Protein AF-A0A7W8DR40-F1 (afdb_monomer_lite)

Structure (mmCIF, N/CA/C/O backbone):
data_AF-A0A7W8DR40-F1
#
_entry.id   AF-A0A7W8DR40-F1
#
loop_
_atom_site.group_PDB
_atom_site.id
_atom_site.type_symbol
_atom_site.label_atom_id
_atom_site.label_alt_id
_atom_site.label_comp_id
_atom_site.label_asym_id
_atom_site.label_entity_id
_atom_site.label_seq_id
_atom_site.pdbx_PDB_ins_code
_atom_site.Cartn_x
_atom_site.Cartn_y
_atom_site.Cartn_z
_atom_site.occupancy
_atom_site.B_iso_or_equiv
_atom_site.auth_seq_id
_atom_site.auth_comp_id
_atom_site.auth_asym_id
_atom_site.auth_atom_id
_atom_site.pdbx_PDB_model_num
ATOM 1 N N . MET A 1 1 ? -36.107 57.794 26.823 1.00 33.97 1 MET A N 1
ATOM 2 C CA . MET A 1 1 ? -35.476 58.789 27.716 1.00 33.97 1 MET A CA 1
ATOM 3 C C . MET A 1 1 ? -35.348 58.182 29.108 1.00 33.97 1 MET A C 1
ATOM 5 O O . MET A 1 1 ? -36.333 57.628 29.566 1.00 33.97 1 MET A O 1
ATOM 9 N N . HIS A 1 2 ? -34.147 58.269 29.699 1.00 32.84 2 HIS A N 1
ATOM 10 C CA . HIS A 1 2 ? -33.752 58.004 31.102 1.00 32.84 2 HIS A CA 1
ATOM 11 C C . HIS A 1 2 ? -34.180 56.670 31.743 1.00 32.84 2 HIS A C 1
ATOM 13 O O . HIS A 1 2 ? -35.331 56.462 32.087 1.00 32.84 2 HIS A O 1
ATOM 19 N N . SER A 1 3 ? -33.304 55.662 31.811 1.00 38.69 3 SER A N 1
ATOM 20 C CA . SER A 1 3 ? -32.207 55.464 32.786 1.00 38.69 3 SER A CA 1
ATOM 21 C C . SER A 1 3 ? -32.655 55.466 34.247 1.00 38.69 3 SER A C 1
ATOM 23 O O . SER A 1 3 ? -32.966 56.528 34.772 1.00 38.69 3 SER A O 1
ATOM 25 N N . LEU A 1 4 ? -32.512 54.328 34.935 1.00 41.25 4 LEU A N 1
ATOM 26 C CA . LEU A 1 4 ? -31.803 54.2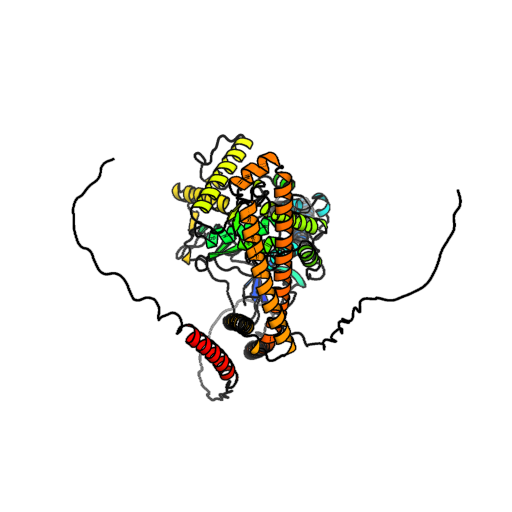82 36.216 1.00 41.25 4 LEU A CA 1
ATOM 27 C C . LEU A 1 4 ? -31.465 52.852 36.656 1.00 41.25 4 LEU A C 1
ATOM 29 O O . LEU A 1 4 ? -32.196 51.892 36.446 1.00 41.25 4 LEU A O 1
ATOM 33 N N . ARG A 1 5 ? -30.272 52.791 37.240 1.00 41.00 5 ARG A N 1
ATOM 34 C CA . ARG A 1 5 ? -29.480 51.660 37.712 1.00 41.00 5 ARG A CA 1
ATOM 35 C C . ARG A 1 5 ? -30.129 50.933 38.895 1.00 41.00 5 ARG A C 1
ATOM 37 O O . ARG A 1 5 ? -30.670 51.581 39.786 1.00 41.00 5 ARG A O 1
ATOM 44 N N . ARG A 1 6 ? -29.851 49.632 39.020 1.00 41.53 6 ARG A N 1
ATOM 45 C CA . ARG A 1 6 ? -29.589 48.999 40.323 1.00 41.53 6 ARG A CA 1
ATOM 46 C C . ARG A 1 6 ? -28.481 47.957 40.187 1.00 41.53 6 ARG A C 1
ATOM 48 O O . ARG A 1 6 ? -28.549 47.076 39.342 1.00 41.53 6 ARG A O 1
ATOM 55 N N . ASN A 1 7 ? -27.454 48.137 41.007 1.00 37.28 7 ASN A N 1
ATOM 56 C CA . ASN A 1 7 ? -26.282 47.287 41.165 1.00 37.28 7 ASN A CA 1
ATOM 57 C C . ASN A 1 7 ? -26.368 46.562 42.520 1.00 37.28 7 ASN A C 1
ATOM 59 O O . ASN A 1 7 ? -26.863 47.167 43.471 1.00 37.28 7 ASN A O 1
ATOM 63 N N . LEU A 1 8 ? -25.732 45.378 42.576 1.00 34.00 8 LEU A N 1
ATOM 64 C CA . LEU A 1 8 ? -25.196 44.654 43.751 1.00 34.00 8 LEU A CA 1
ATOM 65 C C . LEU A 1 8 ? -26.238 43.928 44.643 1.00 34.00 8 LEU A C 1
ATOM 67 O O . LEU A 1 8 ? -27.276 44.496 44.944 1.00 34.00 8 LEU A O 1
ATOM 71 N N . PHE A 1 9 ? -26.068 42.682 45.118 1.00 31.00 9 PHE A N 1
ATOM 72 C CA . PHE A 1 9 ? -24.876 41.997 45.652 1.00 31.00 9 PHE A CA 1
ATOM 73 C C . PHE A 1 9 ? -25.127 40.449 45.749 1.00 31.00 9 PHE A C 1
ATOM 75 O O . PHE A 1 9 ? -26.230 40.079 46.127 1.00 31.00 9 PHE A O 1
ATOM 82 N N . LEU A 1 10 ? -24.109 39.600 45.463 1.00 29.08 10 LEU A N 1
ATOM 83 C CA . LEU A 1 10 ? -23.792 38.218 45.962 1.00 29.08 10 LEU A CA 1
ATOM 84 C C . LEU A 1 10 ? -24.895 37.115 46.068 1.00 29.08 10 LEU A C 1
ATOM 86 O O . LEU A 1 10 ? -25.951 37.326 46.635 1.00 29.08 10 LEU A O 1
ATOM 90 N N . SER A 1 11 ? -24.697 35.844 45.680 1.00 29.16 11 SER A N 1
ATOM 91 C CA . SER A 1 11 ? -23.572 34.952 46.017 1.00 29.16 11 SER A CA 1
ATOM 92 C C . SER A 1 11 ? -23.622 33.603 45.255 1.00 29.16 11 SER A C 1
ATOM 94 O O . SER A 1 11 ? -24.680 33.026 45.045 1.00 29.16 11 SER A O 1
ATOM 96 N N . GLN A 1 12 ? -22.422 33.130 44.890 1.00 33.56 12 GLN A N 1
ATOM 97 C CA . GLN A 1 12 ? -21.906 31.750 44.954 1.00 33.56 12 GLN A CA 1
ATOM 98 C C . GLN A 1 12 ? -22.733 30.573 44.402 1.00 33.56 12 GLN A C 1
ATOM 100 O O . GLN A 1 12 ? -23.539 30.012 45.124 1.00 33.56 12 GLN A O 1
ATOM 105 N N . LEU A 1 13 ? -22.342 30.054 43.229 1.00 31.62 13 LEU A N 1
ATOM 106 C CA . LEU A 1 13 ? -22.142 28.612 42.991 1.00 31.62 13 LEU A CA 1
ATOM 107 C C . LEU A 1 13 ? -21.153 28.436 41.821 1.00 31.62 13 LEU A C 1
ATOM 109 O O . LEU A 1 13 ? -21.519 28.519 40.651 1.00 31.62 13 LEU A O 1
ATOM 113 N N . ALA A 1 14 ? -19.877 28.224 42.147 1.00 33.72 14 ALA A N 1
ATOM 114 C CA . ALA A 1 14 ? -18.862 27.785 41.193 1.00 33.72 14 ALA A CA 1
ATOM 115 C C . ALA A 1 14 ? -18.835 26.245 41.159 1.00 33.72 14 ALA A C 1
ATOM 117 O O . ALA A 1 14 ? -18.787 25.629 42.228 1.00 33.72 14 ALA A O 1
ATOM 118 N N . PRO A 1 15 ? -18.822 25.590 39.986 1.00 36.22 15 PRO A N 1
ATOM 119 C CA . PRO A 1 15 ? -18.554 24.163 39.916 1.00 36.22 15 PRO A CA 1
ATOM 120 C C . PRO A 1 15 ? -17.053 23.915 40.115 1.00 36.22 15 PRO A C 1
ATOM 122 O O . PRO A 1 15 ? -16.215 24.383 39.342 1.00 36.22 15 PRO A O 1
ATOM 125 N N . LYS A 1 16 ? -16.715 23.163 41.168 1.00 31.78 16 LYS A N 1
ATOM 126 C CA . LYS A 1 16 ? -15.375 22.615 41.406 1.00 31.78 16 LYS A CA 1
ATOM 127 C C . LYS A 1 16 ? -14.951 21.762 40.201 1.00 31.78 16 LYS A C 1
ATOM 129 O O . LYS A 1 16 ? -15.407 20.634 40.055 1.00 31.78 16 LYS A O 1
ATOM 134 N N . ARG A 1 17 ? -14.050 22.281 39.365 1.00 37.09 17 ARG A N 1
ATOM 135 C CA . ARG A 1 17 ? -13.168 21.461 38.524 1.00 37.09 17 ARG A CA 1
ATOM 136 C C . ARG A 1 17 ? -11.906 21.172 39.330 1.00 37.09 17 ARG A C 1
ATOM 138 O O . ARG A 1 17 ? -11.057 22.041 39.478 1.00 37.09 17 ARG A O 1
ATOM 145 N N . LEU A 1 18 ? -11.818 19.960 39.865 1.00 33.81 18 LEU A N 1
ATOM 146 C CA . LEU A 1 18 ? -10.601 19.384 40.430 1.00 33.81 18 LEU A CA 1
ATOM 147 C C . LEU A 1 18 ? -10.347 18.066 39.700 1.00 33.81 18 LEU A C 1
ATOM 149 O O . LEU A 1 18 ? -10.839 17.025 40.107 1.00 33.81 18 LEU A O 1
ATOM 153 N N . PHE A 1 19 ? -9.618 18.154 38.594 1.00 32.81 19 PHE A N 1
ATOM 154 C CA . PHE A 1 19 ? -8.780 17.076 38.076 1.00 32.81 19 PHE A CA 1
ATOM 155 C C . PHE A 1 19 ? -7.538 17.762 37.512 1.00 32.81 19 PHE A C 1
ATOM 157 O O . PHE A 1 19 ? -7.477 18.127 36.341 1.00 32.81 19 PHE A O 1
ATOM 164 N N . SER A 1 20 ? -6.586 18.047 38.397 1.00 27.27 20 SER A N 1
ATOM 165 C CA . SER A 1 20 ? -5.206 18.287 38.001 1.00 27.27 20 SER A CA 1
ATOM 166 C C . SER A 1 20 ? -4.632 16.936 37.590 1.00 27.27 20 SER A C 1
ATOM 168 O O . SER A 1 20 ? -4.480 16.052 38.429 1.00 27.27 20 SER A O 1
ATOM 170 N N . PHE A 1 21 ? -4.370 16.760 36.297 1.00 31.22 21 PHE A N 1
ATOM 171 C CA . PHE A 1 21 ? -3.476 15.708 35.835 1.00 31.22 21 PHE A CA 1
ATOM 172 C C . PHE A 1 21 ? -2.085 16.047 36.371 1.00 31.22 21 PHE A C 1
ATOM 174 O O . PHE A 1 21 ? -1.480 17.031 35.948 1.00 31.22 21 PHE A O 1
ATOM 181 N N . GLU A 1 22 ? -1.610 15.276 37.345 1.00 29.38 22 GLU A N 1
ATOM 182 C CA . GLU A 1 22 ? -0.187 15.249 37.651 1.00 29.38 22 GLU A CA 1
ATOM 183 C C . GLU A 1 22 ? 0.529 14.709 36.414 1.00 29.38 22 GLU A C 1
ATOM 185 O O . GLU A 1 22 ? 0.254 13.611 35.928 1.00 29.38 22 GLU A O 1
ATOM 190 N N . ILE A 1 23 ? 1.396 15.550 35.859 1.00 32.34 23 ILE A N 1
ATOM 191 C CA . ILE A 1 23 ? 2.318 15.189 34.795 1.00 32.34 23 ILE A CA 1
ATOM 192 C C . ILE A 1 23 ? 3.266 14.157 35.407 1.00 32.34 23 ILE A C 1
ATOM 194 O O . ILE A 1 23 ? 4.076 14.488 36.273 1.00 32.34 23 ILE A O 1
ATOM 198 N N . PHE A 1 24 ? 3.115 12.897 35.003 1.00 35.00 24 PHE A N 1
ATOM 199 C CA . PHE A 1 24 ? 4.035 11.834 35.378 1.00 35.00 24 PHE A CA 1
ATOM 200 C C . PHE A 1 24 ? 5.424 12.178 34.834 1.00 35.00 24 PHE A C 1
ATOM 202 O O . PHE A 1 24 ? 5.629 12.246 33.623 1.00 35.00 24 PHE A O 1
ATOM 209 N N . ASN A 1 25 ? 6.377 12.394 35.740 1.00 30.48 25 ASN A N 1
ATOM 210 C CA . ASN A 1 25 ? 7.797 12.346 35.416 1.00 30.48 25 ASN A CA 1
ATOM 211 C C . ASN A 1 25 ? 8.134 10.898 35.047 1.00 30.48 25 ASN A C 1
ATOM 213 O O . ASN A 1 25 ? 8.303 10.047 35.920 1.00 30.48 25 ASN A O 1
ATOM 217 N N . VAL A 1 26 ? 8.185 10.624 33.747 1.00 31.61 26 VAL A N 1
ATOM 218 C CA . VAL A 1 26 ? 8.711 9.377 33.195 1.00 31.61 26 VAL A CA 1
ATOM 219 C C . VAL A 1 26 ? 10.228 9.416 33.378 1.00 31.61 26 VAL A C 1
ATOM 221 O O . VAL A 1 26 ? 10.892 10.342 32.913 1.00 31.61 26 VAL A O 1
ATOM 224 N N . MET A 1 27 ? 10.771 8.453 34.127 1.00 27.42 27 MET A N 1
ATOM 225 C CA . MET A 1 27 ? 12.217 8.224 34.179 1.00 27.42 27 MET A CA 1
ATOM 226 C C . MET A 1 27 ? 12.735 7.924 32.766 1.00 27.42 27 MET A C 1
ATOM 228 O O . MET A 1 27 ? 12.034 7.240 32.023 1.00 27.42 27 MET A O 1
ATOM 232 N N . PRO A 1 28 ? 13.938 8.389 32.387 1.00 32.19 28 PRO A N 1
ATOM 233 C CA . PRO A 1 28 ? 14.515 8.040 31.097 1.00 32.19 28 PRO A CA 1
ATOM 234 C C . PRO A 1 28 ? 14.765 6.528 31.077 1.00 32.19 28 PRO A C 1
ATOM 236 O O . PRO A 1 28 ? 15.585 6.022 31.843 1.00 32.19 28 PRO A O 1
ATOM 239 N N . GLN A 1 29 ? 13.997 5.809 30.261 1.00 33.16 29 GLN A N 1
ATOM 240 C CA . GLN A 1 29 ? 14.288 4.423 29.918 1.00 33.16 29 GLN A CA 1
ATOM 241 C C . GLN A 1 29 ? 15.443 4.414 28.917 1.00 33.16 29 GLN A C 1
ATOM 243 O O . GLN A 1 29 ? 15.481 5.236 28.005 1.00 33.16 29 GLN A O 1
ATOM 248 N N . GLU A 1 30 ? 16.389 3.498 29.103 1.00 32.72 30 GLU A N 1
ATOM 249 C CA . GLU A 1 30 ? 17.307 3.116 28.034 1.00 32.72 30 GLU A CA 1
ATOM 250 C C . GLU A 1 30 ? 16.475 2.422 26.941 1.00 32.72 30 GLU A C 1
ATOM 252 O O . GLU A 1 30 ? 15.787 1.435 27.210 1.00 32.72 30 GLU A O 1
ATOM 257 N N . ASP A 1 31 ? 16.464 3.012 25.744 1.00 32.88 31 ASP A N 1
ATOM 258 C CA . ASP A 1 31 ? 15.612 2.616 24.623 1.00 32.88 31 ASP A CA 1
ATOM 259 C C . ASP A 1 31 ? 15.984 1.218 24.086 1.00 32.88 31 ASP A C 1
ATOM 261 O O . ASP A 1 31 ? 17.098 0.976 23.619 1.00 32.88 31 ASP A O 1
ATOM 265 N N . LEU A 1 32 ? 15.013 0.302 24.136 1.00 38.19 32 LEU A N 1
ATOM 266 C CA . LEU A 1 32 ? 15.017 -1.021 23.492 1.00 38.19 32 LEU A CA 1
ATOM 267 C C . LEU A 1 32 ? 14.861 -0.874 21.957 1.00 38.19 32 LEU A C 1
ATOM 269 O O . LEU A 1 32 ? 14.461 0.200 21.493 1.00 38.19 32 LEU A O 1
ATOM 273 N N . PRO A 1 33 ? 15.103 -1.915 21.126 1.00 35.97 33 PRO A N 1
ATOM 274 C CA . PRO A 1 33 ? 15.047 -1.817 19.680 1.00 35.97 33 PRO A CA 1
ATOM 275 C C . PRO A 1 33 ? 13.584 -1.826 19.227 1.00 35.97 33 PRO A C 1
ATOM 277 O O . PRO A 1 33 ? 13.068 -2.792 18.665 1.00 35.97 33 PRO A O 1
ATOM 280 N N . VAL A 1 34 ? 12.911 -0.687 19.397 1.00 46.66 34 VAL A N 1
ATOM 281 C CA . VAL A 1 34 ? 12.007 -0.213 18.350 1.00 46.66 34 VAL A CA 1
ATOM 282 C C . VAL A 1 34 ? 12.814 -0.341 17.070 1.00 46.66 34 VAL A C 1
ATOM 284 O O . VAL A 1 34 ? 13.942 0.158 17.028 1.00 46.66 34 VAL A O 1
ATOM 287 N N . ALA A 1 35 ? 12.296 -1.080 16.081 1.00 50.78 35 ALA A N 1
ATOM 288 C CA . ALA A 1 35 ? 12.978 -1.217 14.803 1.00 50.78 35 ALA A CA 1
ATOM 289 C C . ALA A 1 35 ? 13.452 0.191 14.422 1.00 50.78 35 ALA A C 1
ATOM 291 O O . ALA A 1 35 ? 12.611 1.099 14.418 1.00 50.78 35 ALA A O 1
ATOM 292 N N . PRO A 1 36 ? 14.772 0.400 14.256 1.00 54.91 36 PRO A N 1
ATOM 293 C CA . PRO A 1 36 ? 15.331 1.737 14.315 1.00 54.91 36 PRO A CA 1
ATOM 294 C C . PRO A 1 36 ? 14.590 2.591 13.304 1.00 54.91 36 PRO A C 1
ATOM 296 O O . PRO A 1 36 ? 14.200 2.103 12.239 1.00 54.91 36 PRO A O 1
ATOM 299 N N . VAL A 1 37 ? 14.312 3.841 13.666 1.00 73.81 37 VAL A N 1
ATOM 300 C CA . VAL A 1 37 ? 13.495 4.735 12.835 1.00 73.81 37 VAL A CA 1
ATOM 301 C C . VAL A 1 37 ? 13.975 4.698 11.375 1.00 73.81 37 VAL A C 1
ATOM 303 O O . VAL A 1 37 ? 13.159 4.734 10.451 1.00 73.81 37 VAL A O 1
ATOM 306 N N . PHE A 1 38 ? 15.284 4.490 11.192 1.00 86.56 38 PHE A N 1
ATOM 307 C CA . PHE A 1 38 ? 15.950 4.205 9.930 1.00 86.56 38 PHE A CA 1
ATOM 308 C C . PHE A 1 38 ? 16.719 2.880 9.995 1.00 86.56 38 PHE A C 1
ATOM 310 O O . PHE A 1 38 ? 17.278 2.525 11.029 1.00 86.56 38 PHE A O 1
ATOM 317 N N . VAL A 1 39 ? 16.755 2.137 8.891 1.00 88.19 39 VAL A N 1
ATOM 318 C CA . VAL A 1 39 ? 17.582 0.927 8.784 1.00 88.19 39 VAL A CA 1
ATOM 319 C C . VAL A 1 39 ? 19.016 1.336 8.435 1.00 88.19 39 VAL A C 1
ATOM 321 O O . VAL A 1 39 ? 19.266 1.859 7.349 1.00 88.19 39 VAL A O 1
ATOM 324 N N . GLU A 1 40 ? 19.952 1.107 9.352 1.00 89.81 40 GLU A N 1
ATOM 325 C CA . GLU A 1 40 ? 21.364 1.475 9.184 1.00 89.81 40 GLU A CA 1
ATOM 326 C C . GLU A 1 40 ? 22.132 0.445 8.350 1.00 89.81 40 GLU A C 1
ATOM 328 O O . GLU A 1 40 ? 21.897 -0.761 8.479 1.00 89.81 40 GLU A O 1
ATOM 333 N N . SER A 1 41 ? 23.099 0.896 7.544 1.00 90.56 41 SER A N 1
ATOM 334 C CA . SER A 1 41 ? 23.882 0.031 6.644 1.00 90.56 41 SER A CA 1
ATOM 335 C C . SER A 1 41 ? 24.639 -1.090 7.351 1.00 90.56 41 SER A C 1
ATOM 337 O O . SER A 1 41 ? 24.909 -2.120 6.749 1.00 90.56 41 SER A O 1
ATOM 339 N N . GLU A 1 42 ? 24.973 -0.916 8.629 1.00 89.38 42 GLU A N 1
ATOM 340 C CA . GLU A 1 42 ? 25.648 -1.936 9.443 1.00 89.38 42 GLU A CA 1
ATOM 341 C C . GLU A 1 42 ? 24.758 -3.145 9.759 1.00 89.38 42 GLU A C 1
ATOM 343 O O . GLU A 1 42 ? 25.235 -4.147 10.286 1.00 89.38 42 GLU A O 1
ATOM 348 N N . THR A 1 43 ? 23.457 -3.055 9.473 1.00 88.31 43 THR A N 1
ATOM 349 C CA . THR A 1 43 ? 22.478 -4.105 9.777 1.00 88.31 43 THR A CA 1
ATOM 350 C C . THR A 1 43 ? 22.134 -4.979 8.571 1.00 88.31 43 THR A C 1
ATOM 352 O O . THR A 1 43 ? 21.435 -5.981 8.742 1.00 88.31 43 THR A O 1
ATOM 355 N N . PHE A 1 44 ? 22.640 -4.663 7.371 1.00 94.25 44 PHE A N 1
ATOM 356 C CA . PHE A 1 44 ? 22.330 -5.404 6.149 1.00 94.25 44 PHE A CA 1
ATOM 357 C C . PHE A 1 44 ? 23.460 -5.426 5.116 1.00 94.25 44 PHE A C 1
ATOM 359 O O . PHE A 1 44 ? 24.242 -4.493 4.969 1.00 94.25 44 PHE A O 1
ATOM 366 N N . THR A 1 45 ? 23.467 -6.467 4.285 1.00 94.38 45 THR A N 1
ATOM 367 C CA . THR A 1 45 ? 24.190 -6.451 3.010 1.00 94.38 45 THR A CA 1
ATOM 368 C C . THR A 1 45 ? 23.357 -5.749 1.944 1.00 94.38 45 THR A C 1
ATOM 370 O O . THR A 1 45 ? 22.160 -6.023 1.823 1.00 94.38 45 THR A O 1
ATOM 373 N N . PHE A 1 46 ? 24.002 -4.893 1.153 1.00 93.81 46 PHE A N 1
ATOM 374 C CA . PHE A 1 46 ? 23.406 -4.141 0.051 1.00 93.81 46 PHE A CA 1
ATOM 375 C C . PHE A 1 46 ? 24.011 -4.605 -1.273 1.00 93.81 46 PHE A C 1
ATOM 377 O O . PHE A 1 46 ? 25.222 -4.487 -1.464 1.00 93.81 46 PHE A O 1
ATOM 384 N N . SER A 1 47 ? 23.193 -5.134 -2.179 1.00 92.69 47 SER A N 1
ATOM 385 C CA . SER A 1 47 ? 23.646 -5.601 -3.493 1.00 92.69 47 SER A CA 1
ATOM 386 C C . SER A 1 47 ? 22.709 -5.138 -4.600 1.00 92.69 47 SER A C 1
ATOM 388 O O . SER A 1 47 ? 21.566 -4.752 -4.344 1.00 92.69 47 SER A O 1
ATOM 390 N N . GLU A 1 48 ? 23.181 -5.185 -5.845 1.00 88.62 48 GLU A N 1
ATOM 391 C CA . GLU A 1 48 ? 22.287 -5.075 -6.999 1.00 88.62 48 GLU A CA 1
ATOM 392 C C . GLU A 1 48 ? 21.231 -6.184 -6.949 1.00 88.62 48 GLU A C 1
ATOM 394 O O . GLU A 1 48 ? 21.469 -7.273 -6.417 1.00 88.62 48 GLU A O 1
ATOM 399 N N . ASN A 1 49 ? 20.040 -5.869 -7.451 1.00 83.38 49 ASN A N 1
ATOM 400 C CA . ASN A 1 49 ? 18.947 -6.820 -7.555 1.00 83.38 49 ASN A CA 1
ATOM 401 C C . ASN A 1 49 ? 19.055 -7.584 -8.882 1.00 83.38 49 ASN A C 1
ATOM 403 O O . ASN A 1 49 ? 18.528 -7.162 -9.906 1.00 83.38 49 ASN A O 1
ATOM 407 N N . ASP A 1 50 ? 19.740 -8.719 -8.867 1.00 77.75 50 ASP A N 1
ATOM 408 C CA . ASP A 1 50 ? 19.832 -9.659 -9.989 1.00 77.75 50 ASP A CA 1
ATOM 409 C C . ASP A 1 50 ? 18.507 -10.402 -10.267 1.00 77.75 50 ASP A C 1
ATOM 411 O O . ASP A 1 50 ? 18.286 -10.926 -11.359 1.00 77.75 50 ASP A O 1
ATOM 415 N N . GLU A 1 51 ? 17.576 -10.373 -9.310 1.00 68.62 51 GLU A N 1
ATOM 416 C CA . GLU A 1 51 ? 16.232 -10.957 -9.393 1.00 68.62 51 GLU A CA 1
ATOM 417 C C . GLU A 1 51 ? 15.169 -9.965 -9.920 1.00 68.62 51 GLU A C 1
ATOM 419 O O . GLU A 1 51 ? 13.961 -10.189 -9.756 1.00 68.62 51 GLU A O 1
ATOM 424 N N . MET A 1 52 ? 15.586 -8.865 -10.570 1.00 60.66 52 MET A N 1
ATOM 425 C CA . MET A 1 52 ? 14.662 -7.943 -11.245 1.00 60.66 52 MET A CA 1
ATOM 426 C C . MET A 1 52 ? 13.706 -8.726 -12.167 1.00 60.66 52 MET A C 1
ATOM 428 O O . MET A 1 52 ? 14.123 -9.596 -12.933 1.00 60.66 52 MET A O 1
ATOM 432 N N . GLY A 1 53 ? 12.404 -8.454 -12.030 1.00 52.03 53 GLY A N 1
ATOM 433 C CA . GLY A 1 53 ? 11.325 -9.123 -12.771 1.00 52.03 53 GLY A CA 1
ATOM 434 C C . GLY A 1 53 ? 10.548 -10.193 -11.989 1.00 52.03 53 GLY A C 1
ATOM 435 O O . GLY A 1 53 ? 9.353 -10.351 -12.235 1.00 52.03 53 GLY A O 1
ATOM 436 N N . GLU A 1 54 ? 11.154 -10.869 -11.002 1.00 52.16 54 GLU A N 1
ATOM 437 C CA . GLU A 1 54 ? 10.481 -11.970 -10.280 1.00 52.16 54 GLU A CA 1
ATOM 438 C C . GLU A 1 54 ? 9.822 -11.548 -8.962 1.00 52.16 54 GLU A C 1
ATOM 440 O O . GLU A 1 54 ? 8.821 -12.148 -8.556 1.00 52.16 54 GLU A O 1
ATOM 445 N N . GLN A 1 55 ? 10.383 -10.539 -8.279 1.00 53.03 55 GLN A N 1
ATOM 446 C CA . GLN A 1 55 ? 9.991 -10.224 -6.901 1.00 53.03 55 GLN A CA 1
ATOM 447 C C . GLN A 1 55 ? 9.497 -8.798 -6.655 1.00 53.03 55 GLN A C 1
ATOM 449 O O . GLN A 1 55 ? 8.602 -8.688 -5.837 1.00 53.03 55 GLN A O 1
ATOM 454 N N . GLN A 1 56 ? 9.989 -7.736 -7.317 1.00 55.62 56 GLN A N 1
ATOM 455 C CA . GLN A 1 56 ? 9.442 -6.359 -7.240 1.00 55.62 56 GLN A CA 1
ATOM 456 C C . GLN A 1 56 ? 9.924 -5.527 -8.454 1.00 55.62 56 GLN A C 1
ATOM 458 O O . GLN A 1 56 ? 11.126 -5.374 -8.661 1.00 55.62 56 GLN A O 1
ATOM 463 N N . ALA A 1 57 ? 9.009 -5.017 -9.287 1.00 43.81 57 ALA A N 1
ATOM 464 C CA . ALA A 1 57 ? 9.282 -4.648 -10.689 1.00 43.81 57 ALA A CA 1
ATOM 465 C C . ALA A 1 57 ? 10.108 -3.363 -10.938 1.00 43.81 57 ALA A C 1
ATOM 467 O O . ALA A 1 57 ? 10.484 -3.098 -12.077 1.00 43.81 57 ALA A O 1
ATOM 468 N N . THR A 1 58 ? 10.422 -2.563 -9.919 1.00 54.12 58 THR A N 1
ATOM 469 C CA . THR A 1 58 ? 11.098 -1.258 -10.100 1.00 54.12 58 THR A CA 1
ATOM 470 C C . THR A 1 58 ? 12.281 -1.040 -9.159 1.00 54.12 58 THR A C 1
ATOM 472 O O . THR A 1 58 ? 12.860 0.048 -9.123 1.00 54.12 58 THR A O 1
ATOM 475 N N . VAL A 1 59 ? 12.654 -2.058 -8.383 1.00 59.16 59 VAL A N 1
ATOM 476 C CA . VAL A 1 59 ? 13.645 -1.923 -7.318 1.00 59.16 59 VAL A CA 1
ATOM 477 C C . VAL A 1 59 ? 15.033 -2.336 -7.800 1.00 59.16 59 VAL A C 1
ATOM 479 O O . VAL A 1 59 ? 15.249 -3.473 -8.216 1.00 59.16 59 VAL A O 1
ATOM 482 N N . THR A 1 60 ? 15.974 -1.399 -7.685 1.00 73.75 60 THR A N 1
ATOM 483 C CA . THR A 1 60 ? 17.360 -1.532 -8.143 1.00 73.75 60 THR A CA 1
ATOM 484 C C . THR A 1 60 ? 18.240 -2.366 -7.206 1.00 73.75 60 THR A C 1
ATOM 486 O O . THR A 1 60 ? 19.186 -3.000 -7.669 1.00 73.75 60 THR A O 1
ATOM 489 N N . TYR A 1 61 ? 17.952 -2.376 -5.899 1.00 90.44 61 TYR A N 1
ATOM 490 C CA . TYR A 1 61 ? 18.833 -2.990 -4.902 1.00 90.44 61 TYR A CA 1
ATOM 491 C C . TYR A 1 61 ? 18.103 -3.962 -3.987 1.00 90.44 61 TYR A C 1
ATOM 493 O O . TYR A 1 61 ? 16.952 -3.746 -3.606 1.00 90.44 61 TYR A O 1
ATOM 501 N N . LYS A 1 62 ? 18.814 -5.015 -3.593 1.00 92.88 62 LYS A N 1
ATOM 502 C CA . LYS A 1 62 ? 18.371 -6.014 -2.627 1.00 92.88 62 LYS A CA 1
ATOM 503 C C . LYS A 1 62 ? 19.099 -5.792 -1.307 1.00 92.88 62 LYS A C 1
ATOM 505 O O . LYS A 1 62 ? 20.316 -5.602 -1.271 1.00 92.88 62 LYS A O 1
ATOM 510 N N . LEU A 1 63 ? 18.334 -5.805 -0.222 1.00 94.50 63 LEU A N 1
ATOM 511 C CA . LEU A 1 63 ? 18.835 -5.765 1.142 1.00 94.50 63 LEU A CA 1
ATOM 512 C C . LEU A 1 63 ? 18.598 -7.120 1.777 1.00 94.50 63 LEU A C 1
ATOM 514 O O . LEU A 1 63 ? 17.493 -7.661 1.716 1.00 94.50 63 LEU A O 1
ATOM 518 N N . LYS A 1 64 ? 19.627 -7.629 2.443 1.00 95.12 64 LYS A N 1
ATOM 519 C CA . LYS A 1 64 ? 19.509 -8.796 3.307 1.00 95.12 64 LYS A CA 1
ATOM 520 C C . LYS A 1 64 ? 20.062 -8.453 4.677 1.00 95.12 64 LYS A C 1
ATOM 522 O O . LYS A 1 64 ? 21.238 -8.121 4.794 1.00 95.12 64 LYS A O 1
ATOM 527 N N . ALA A 1 65 ? 19.211 -8.520 5.693 1.00 93.38 65 ALA A N 1
ATOM 528 C CA . ALA A 1 65 ? 19.615 -8.320 7.074 1.00 93.38 65 ALA A CA 1
ATOM 529 C C . ALA A 1 65 ? 20.742 -9.290 7.451 1.00 93.38 65 ALA A C 1
ATOM 531 O O . ALA A 1 65 ? 20.752 -10.454 7.035 1.00 93.38 65 ALA A O 1
ATOM 532 N N . HIS A 1 66 ? 21.682 -8.810 8.260 1.00 89.94 66 HIS A N 1
ATOM 533 C CA . HIS A 1 66 ? 22.631 -9.682 8.938 1.00 89.94 66 HIS A CA 1
ATOM 534 C C . HIS A 1 66 ? 21.913 -10.581 9.952 1.00 89.94 66 HIS A C 1
ATOM 536 O O . HIS A 1 66 ? 20.766 -10.348 10.333 1.00 89.94 66 HIS A O 1
ATOM 542 N N . GLU A 1 67 ? 22.586 -11.640 10.389 1.00 80.88 67 GLU A N 1
ATOM 543 C CA . GLU A 1 67 ? 21.999 -12.606 11.312 1.00 80.88 67 GLU A CA 1
ATOM 544 C C . GLU A 1 67 ? 21.554 -11.952 12.630 1.00 80.88 67 GLU A C 1
ATOM 546 O O . GLU A 1 67 ? 22.277 -11.154 13.233 1.00 80.88 67 GLU A O 1
ATOM 551 N N . GLY A 1 68 ? 20.330 -12.271 13.062 1.00 76.25 68 GLY A N 1
ATOM 552 C CA . GLY A 1 68 ? 19.705 -11.659 14.232 1.00 76.25 68 GLY A CA 1
ATOM 553 C C . GLY A 1 68 ? 19.309 -10.188 14.052 1.00 76.25 68 GLY A C 1
ATOM 554 O O . GLY A 1 68 ? 19.021 -9.524 15.050 1.00 76.25 68 GLY A O 1
ATOM 555 N N . GLN A 1 69 ? 19.322 -9.658 12.825 1.00 85.12 69 GLN A N 1
ATOM 556 C CA . GLN A 1 69 ? 18.739 -8.365 12.454 1.00 85.12 69 GLN A CA 1
ATOM 557 C C . GLN A 1 69 ? 17.481 -8.575 11.600 1.00 85.12 69 GLN A C 1
ATOM 559 O O . GLN A 1 69 ? 17.260 -9.648 11.036 1.00 85.12 69 GLN A O 1
ATOM 564 N N . MET A 1 70 ? 16.650 -7.538 11.501 1.00 88.38 70 MET A N 1
ATOM 565 C CA . MET A 1 70 ? 15.412 -7.559 10.722 1.00 88.38 70 MET A CA 1
ATOM 566 C C . MET A 1 70 ? 15.247 -6.266 9.926 1.00 88.38 70 MET A C 1
ATOM 568 O O . MET A 1 70 ? 15.531 -5.174 10.420 1.00 88.38 70 MET A O 1
ATOM 572 N N . ILE A 1 71 ? 14.762 -6.400 8.695 1.00 92.00 71 ILE A N 1
ATOM 573 C CA . ILE A 1 71 ? 14.356 -5.280 7.844 1.00 92.00 71 ILE A CA 1
ATOM 574 C C . ILE A 1 71 ? 12.894 -4.914 8.118 1.00 92.00 71 ILE A C 1
ATOM 576 O O . ILE A 1 71 ? 12.561 -3.731 8.161 1.00 92.00 71 ILE A O 1
ATOM 580 N N . GLY A 1 72 ? 12.025 -5.907 8.317 1.00 92.25 72 GLY A N 1
ATOM 581 C CA . GLY A 1 72 ? 10.598 -5.712 8.579 1.00 92.25 72 GLY A CA 1
ATOM 582 C C . GLY A 1 72 ? 10.199 -5.959 10.030 1.00 92.25 72 GLY A C 1
ATOM 583 O O . GLY A 1 72 ? 10.859 -6.694 10.765 1.00 92.25 72 GLY A O 1
ATOM 584 N N . SER A 1 73 ? 9.092 -5.344 10.438 1.00 88.88 73 SER A N 1
ATOM 585 C CA . SER A 1 73 ? 8.489 -5.495 11.768 1.00 88.88 73 SER A CA 1
ATOM 586 C C . SER A 1 73 ? 7.891 -6.884 12.017 1.00 88.88 73 SER A C 1
ATOM 588 O O . SER A 1 73 ? 7.686 -7.251 13.171 1.00 88.88 73 SER A O 1
ATOM 590 N N . GLY A 1 74 ? 7.655 -7.674 10.964 1.00 88.62 74 GLY A N 1
ATOM 591 C CA . GLY A 1 74 ? 7.246 -9.079 11.030 1.00 88.62 74 GLY A CA 1
ATOM 592 C C . GLY A 1 74 ? 8.420 -10.062 11.125 1.00 88.62 74 GLY A C 1
ATOM 593 O O . GLY A 1 74 ? 8.213 -11.273 11.025 1.00 88.62 74 GLY A O 1
ATOM 594 N N . GLY A 1 75 ? 9.649 -9.565 11.303 1.00 90.00 75 GLY A N 1
ATOM 595 C CA . GLY A 1 75 ? 10.870 -10.371 11.315 1.00 90.00 75 GLY A CA 1
ATOM 596 C C . GLY A 1 75 ? 11.424 -10.667 9.920 1.00 90.00 75 GLY A C 1
ATOM 597 O O . GLY A 1 75 ? 12.269 -11.552 9.777 1.00 90.00 75 GLY A O 1
ATOM 598 N N . GLU A 1 76 ? 10.954 -9.965 8.885 1.00 93.88 76 GLU A N 1
ATOM 599 C CA . GLU A 1 76 ? 11.461 -10.098 7.522 1.00 93.88 76 GLU A CA 1
ATOM 600 C C . GLU A 1 76 ? 12.941 -9.711 7.445 1.00 93.88 76 GLU A C 1
ATOM 602 O O . GLU A 1 76 ? 13.367 -8.673 7.950 1.00 93.88 76 GLU A O 1
ATOM 607 N N . GLN A 1 77 ? 13.726 -10.543 6.769 1.00 94.50 77 GLN A N 1
ATOM 608 C CA . GLN A 1 77 ? 15.162 -10.369 6.569 1.00 94.50 77 GLN A CA 1
ATOM 609 C C . GLN A 1 77 ? 15.504 -9.816 5.184 1.00 94.50 77 GLN A C 1
ATOM 611 O O . GLN A 1 77 ? 16.657 -9.461 4.952 1.00 94.50 77 GLN A O 1
ATOM 616 N N . LEU A 1 78 ? 14.540 -9.757 4.262 1.00 94.56 78 LEU A N 1
ATOM 617 C CA . LEU A 1 78 ? 14.727 -9.178 2.934 1.00 94.56 78 LEU A CA 1
ATOM 618 C C . LEU A 1 78 ? 13.935 -7.886 2.778 1.00 94.56 78 LEU A C 1
ATOM 620 O O . LEU A 1 78 ? 12.780 -7.775 3.193 1.00 94.56 78 LEU A O 1
ATOM 624 N N . GLY A 1 79 ? 14.570 -6.930 2.118 1.00 94.38 79 GLY A N 1
ATOM 625 C CA . GLY A 1 79 ? 13.935 -5.722 1.629 1.00 94.38 79 GLY A CA 1
ATOM 626 C C . GLY A 1 79 ? 14.511 -5.326 0.284 1.00 94.38 79 GLY A C 1
ATOM 627 O O . GLY A 1 79 ? 15.526 -5.848 -0.176 1.00 94.38 79 GLY A O 1
ATOM 628 N N . PHE A 1 80 ? 13.846 -4.376 -0.336 1.00 93.38 80 PHE A N 1
ATOM 629 C CA . PHE A 1 80 ? 14.116 -3.925 -1.682 1.00 93.38 80 PHE A CA 1
ATOM 630 C C . PHE A 1 80 ? 14.252 -2.414 -1.641 1.00 93.38 80 PHE A C 1
ATOM 632 O O . PHE A 1 80 ? 13.348 -1.733 -1.158 1.00 93.38 80 PHE A O 1
ATOM 639 N N . ALA A 1 81 ? 15.384 -1.883 -2.103 1.00 93.19 81 ALA A N 1
ATOM 640 C CA . ALA A 1 81 ? 15.686 -0.468 -1.964 1.00 93.19 81 ALA A CA 1
ATOM 641 C C . ALA A 1 81 ? 15.830 0.318 -3.261 1.00 93.19 81 ALA A C 1
ATOM 643 O O . ALA A 1 81 ? 16.351 -0.149 -4.276 1.00 93.19 81 ALA A O 1
ATOM 644 N N . LYS A 1 82 ? 15.446 1.589 -3.162 1.00 91.06 82 LYS A N 1
ATOM 645 C CA . LYS A 1 82 ? 15.646 2.614 -4.183 1.00 91.06 82 LYS A CA 1
ATOM 646 C C . LYS A 1 82 ? 16.364 3.812 -3.567 1.00 91.06 82 LYS A C 1
ATOM 648 O O . LYS A 1 82 ? 16.039 4.223 -2.453 1.00 91.06 82 LYS A O 1
ATOM 653 N N . TYR A 1 83 ? 17.304 4.390 -4.310 1.00 90.69 83 TYR A N 1
ATOM 654 C CA . TYR A 1 83 ? 17.862 5.701 -3.978 1.00 90.69 83 TYR A CA 1
ATOM 655 C C . TYR A 1 83 ? 16.841 6.810 -4.206 1.00 90.69 83 TYR A C 1
ATOM 657 O O . TYR A 1 83 ? 15.855 6.645 -4.933 1.00 90.69 83 TYR A O 1
ATOM 665 N N . GLN A 1 84 ? 17.116 7.976 -3.626 1.00 86.00 84 GLN A N 1
ATOM 666 C CA . GLN A 1 84 ? 16.406 9.184 -4.008 1.00 86.00 84 GLN A CA 1
ATOM 667 C C . GLN A 1 84 ? 16.602 9.472 -5.498 1.00 86.00 84 GLN A C 1
ATOM 669 O O . GLN A 1 84 ? 17.703 9.431 -6.048 1.00 86.00 84 GLN A O 1
ATOM 674 N N . ILE A 1 85 ? 15.510 9.835 -6.161 1.00 82.25 85 ILE A N 1
ATOM 675 C CA . ILE A 1 85 ? 15.531 10.118 -7.594 1.00 82.25 85 ILE A CA 1
ATOM 676 C C . ILE A 1 85 ? 16.410 11.318 -7.957 1.00 82.25 85 ILE A C 1
ATOM 678 O O . ILE A 1 85 ? 16.996 11.328 -9.033 1.00 82.25 85 ILE A O 1
ATOM 682 N N . SER A 1 86 ? 16.537 12.315 -7.077 1.00 78.62 86 SER A N 1
ATOM 683 C CA . SER A 1 86 ? 17.446 13.456 -7.260 1.00 78.62 86 SER A CA 1
ATOM 684 C C . SER A 1 86 ? 18.890 12.993 -7.448 1.00 78.62 86 SER A C 1
ATOM 686 O O . SER A 1 86 ? 19.580 13.493 -8.337 1.00 78.62 86 SER A O 1
ATOM 688 N N . GLU A 1 87 ? 19.329 11.998 -6.678 1.00 77.38 87 GLU A N 1
ATOM 689 C CA . GLU A 1 87 ? 20.664 11.412 -6.787 1.00 77.38 87 GLU A CA 1
ATOM 690 C C . GLU A 1 87 ? 20.828 10.690 -8.124 1.00 77.38 87 GLU A C 1
ATOM 692 O O . GLU A 1 87 ? 21.757 10.990 -8.871 1.00 77.38 87 GLU A O 1
ATOM 697 N N . THR A 1 88 ? 19.872 9.831 -8.490 1.00 78.00 88 THR A N 1
ATOM 698 C CA . THR A 1 88 ? 19.890 9.120 -9.779 1.00 78.00 88 THR A CA 1
ATOM 699 C C . THR A 1 88 ? 19.873 10.081 -10.971 1.00 78.00 88 THR A C 1
ATOM 701 O O . THR A 1 88 ? 20.584 9.885 -11.953 1.00 78.00 88 THR A O 1
ATOM 704 N N . LEU A 1 89 ? 19.067 11.144 -10.914 1.00 81.62 89 LEU A N 1
ATOM 705 C CA . LEU A 1 89 ? 19.008 12.157 -11.967 1.00 81.62 89 LEU A CA 1
ATOM 706 C C . LEU A 1 89 ? 20.310 12.960 -12.047 1.00 81.62 89 LEU A C 1
ATOM 708 O O . LEU A 1 89 ? 20.719 13.328 -13.148 1.00 81.62 89 LEU A O 1
ATOM 712 N N . THR A 1 90 ? 20.959 13.218 -10.911 1.00 83.12 90 THR A N 1
ATOM 713 C CA . THR A 1 90 ? 22.268 13.882 -10.861 1.00 83.12 90 THR A CA 1
ATOM 714 C C . THR A 1 90 ? 23.335 13.005 -11.509 1.00 83.12 90 THR A C 1
ATOM 716 O O . THR A 1 90 ? 24.053 13.484 -12.380 1.00 83.12 90 THR A O 1
ATOM 719 N N . GLU A 1 91 ? 23.378 11.714 -11.179 1.00 84.19 91 GLU A N 1
ATOM 720 C CA . GLU A 1 91 ? 24.305 10.746 -11.781 1.00 84.19 91 GLU A CA 1
ATOM 721 C C . GLU A 1 91 ? 24.137 10.666 -13.305 1.00 84.19 91 GLU A C 1
ATOM 723 O O . GLU A 1 91 ? 25.117 10.810 -14.035 1.00 84.19 91 GLU A O 1
ATOM 728 N N . LEU A 1 92 ? 22.898 10.565 -13.802 1.00 83.75 92 LEU A N 1
ATOM 729 C CA . LEU A 1 92 ? 22.613 10.568 -15.244 1.00 83.75 92 LEU A CA 1
ATOM 730 C C . LEU A 1 92 ? 23.074 11.863 -15.935 1.00 83.75 92 LEU A C 1
ATOM 732 O O . LEU A 1 92 ? 23.554 11.838 -17.072 1.00 83.75 92 LEU A O 1
ATOM 736 N N . VAL A 1 93 ? 22.917 13.014 -15.272 1.00 85.75 93 VAL A N 1
ATOM 737 C CA . VAL A 1 93 ? 23.346 14.314 -15.809 1.00 85.75 93 VAL A CA 1
ATOM 738 C C . VAL A 1 93 ? 24.868 14.425 -15.839 1.00 85.75 93 VAL A C 1
ATOM 740 O O . VAL A 1 93 ? 25.409 14.873 -16.853 1.00 85.75 93 VAL A O 1
ATOM 743 N N . GLU A 1 94 ? 25.557 14.025 -14.772 1.00 88.69 94 GLU A N 1
ATOM 744 C CA . GLU A 1 94 ? 27.020 14.067 -14.704 1.00 88.69 94 GLU A CA 1
ATOM 745 C C . GLU A 1 94 ? 27.663 13.070 -15.677 1.00 88.69 94 GLU A C 1
ATOM 747 O O . GLU A 1 94 ? 28.579 13.443 -16.411 1.00 88.69 94 GLU A O 1
ATOM 752 N N . GLU A 1 95 ? 27.123 11.854 -15.806 1.00 89.31 95 GLU A N 1
ATOM 753 C CA . GLU A 1 95 ? 27.586 10.876 -16.798 1.00 89.31 95 GLU A CA 1
ATOM 754 C C . GLU A 1 95 ? 27.425 11.413 -18.227 1.00 89.31 95 GLU A C 1
ATOM 756 O O . GLU A 1 95 ? 28.346 11.353 -19.047 1.00 89.31 95 GLU A O 1
ATOM 761 N N . ARG A 1 96 ? 26.278 12.031 -18.526 1.00 89.12 96 ARG A N 1
ATOM 762 C CA . ARG A 1 96 ? 26.041 12.652 -19.832 1.00 89.12 96 ARG A CA 1
ATOM 763 C C . ARG A 1 96 ? 27.006 13.809 -20.108 1.00 89.12 96 ARG A C 1
ATOM 765 O O . ARG A 1 96 ? 27.463 13.950 -21.245 1.00 89.12 96 ARG A O 1
ATOM 772 N N . LYS A 1 97 ? 27.317 14.642 -19.106 1.00 91.31 97 LYS A N 1
ATOM 773 C CA . LYS A 1 97 ? 28.321 15.716 -19.228 1.00 91.31 97 LYS A CA 1
ATOM 774 C C . LYS A 1 97 ? 29.711 15.142 -19.501 1.00 91.31 97 LYS A C 1
ATOM 776 O O . LYS A 1 97 ? 30.389 15.653 -20.390 1.00 91.31 97 LYS A O 1
ATOM 781 N N . ALA A 1 98 ? 30.100 14.074 -18.804 1.00 92.69 98 ALA A N 1
ATOM 782 C CA . ALA A 1 98 ? 31.381 13.403 -19.004 1.00 92.69 98 ALA A CA 1
ATOM 783 C C . ALA A 1 98 ? 31.507 12.828 -20.424 1.00 92.69 98 ALA A C 1
ATOM 785 O O . ALA A 1 98 ? 32.504 13.079 -21.100 1.00 92.69 98 ALA A O 1
ATOM 786 N N . ILE A 1 99 ? 30.468 12.147 -20.927 1.00 90.75 99 ILE A N 1
ATOM 787 C CA . ILE A 1 99 ? 30.437 11.649 -22.313 1.00 90.75 99 ILE A CA 1
ATOM 788 C C . ILE A 1 99 ? 30.549 12.803 -23.314 1.00 90.75 99 ILE A C 1
ATOM 790 O O . ILE A 1 99 ? 31.273 12.702 -24.304 1.00 90.75 99 ILE A O 1
ATOM 794 N N . LYS A 1 100 ? 29.848 13.915 -23.066 1.00 93.75 100 LYS A N 1
ATOM 795 C CA . LYS A 1 100 ? 29.912 15.087 -23.942 1.00 93.75 100 LYS A CA 1
ATOM 796 C C . LYS A 1 100 ? 31.334 15.652 -24.013 1.00 93.75 100 LYS A C 1
ATOM 798 O O . LYS A 1 100 ? 31.827 15.868 -25.115 1.00 93.75 100 LYS A O 1
ATOM 803 N N . LEU A 1 101 ? 31.991 15.838 -22.868 1.00 95.12 101 LEU A N 1
ATOM 804 C CA . LEU A 1 101 ? 33.369 16.330 -22.805 1.00 95.12 101 LEU A CA 1
ATOM 805 C C . LEU A 1 101 ? 34.341 15.374 -23.513 1.00 95.12 101 LEU A C 1
ATOM 807 O O . LEU A 1 101 ? 35.142 15.808 -24.337 1.00 95.12 101 LEU A O 1
ATOM 811 N N . ALA A 1 102 ? 34.209 14.067 -23.274 1.00 93.06 102 ALA A N 1
ATOM 812 C CA . ALA A 1 102 ? 35.034 13.054 -23.927 1.00 93.06 102 ALA A CA 1
ATOM 813 C C . ALA A 1 102 ? 34.835 13.030 -25.457 1.00 93.06 102 ALA A C 1
ATOM 815 O O . ALA A 1 102 ? 35.776 12.793 -26.212 1.00 93.06 102 ALA A O 1
ATOM 816 N N . ASN A 1 103 ? 33.619 13.291 -25.944 1.00 93.06 103 ASN A N 1
ATOM 817 C CA . ASN A 1 103 ? 33.351 13.420 -27.378 1.00 93.06 103 ASN A CA 1
ATOM 818 C C . ASN A 1 103 ? 33.946 14.708 -27.972 1.00 93.06 103 ASN A C 1
ATOM 820 O O . ASN A 1 103 ? 34.448 14.668 -29.093 1.00 93.06 103 ASN A O 1
ATOM 824 N N . GLU A 1 104 ? 33.947 15.821 -27.232 1.00 95.31 104 GLU A N 1
ATOM 825 C CA . GLU A 1 104 ? 34.604 17.072 -27.647 1.00 95.31 104 GLU A CA 1
ATOM 826 C C . GLU A 1 104 ? 36.135 16.912 -27.741 1.00 95.31 104 GLU A C 1
ATOM 828 O O . GLU A 1 104 ? 36.767 17.467 -28.640 1.00 95.31 104 GLU A O 1
ATOM 833 N N . GLU A 1 105 ? 36.748 16.130 -26.848 1.00 95.44 105 GLU A N 1
ATOM 834 C CA . GLU A 1 105 ? 38.173 15.781 -26.923 1.00 95.44 105 GLU A CA 1
ATOM 835 C C . GLU A 1 105 ? 38.484 14.865 -28.110 1.00 95.44 105 GLU A C 1
ATOM 837 O O . GLU A 1 105 ? 39.441 15.115 -28.847 1.00 95.44 105 GLU A O 1
ATOM 842 N N . ARG A 1 106 ? 37.642 13.852 -28.357 1.00 93.62 106 ARG A N 1
ATOM 843 C CA . ARG A 1 106 ? 37.774 12.991 -29.543 1.00 93.62 106 ARG A CA 1
ATOM 844 C C . ARG A 1 106 ? 37.649 13.773 -30.839 1.00 93.62 106 ARG A C 1
ATOM 846 O O . ARG A 1 106 ? 38.394 13.491 -31.767 1.00 93.62 106 ARG A O 1
ATOM 853 N N . ASP A 1 107 ? 36.772 14.771 -30.902 1.00 95.38 107 ASP A N 1
ATOM 854 C CA . ASP A 1 107 ? 36.638 15.621 -32.088 1.00 95.38 107 ASP A CA 1
ATOM 855 C C . ASP A 1 107 ? 37.920 16.388 -32.405 1.00 95.38 107 ASP A C 1
ATOM 857 O O . ASP A 1 107 ? 38.306 16.491 -33.571 1.00 95.38 107 ASP A O 1
ATOM 861 N N . LYS A 1 108 ? 38.632 16.856 -31.374 1.00 97.00 108 LYS A N 1
ATOM 862 C CA . LYS A 1 108 ? 39.950 17.477 -31.551 1.00 97.00 108 LYS A CA 1
ATOM 863 C C . LYS A 1 108 ? 40.968 16.470 -32.089 1.00 97.00 108 LYS A C 1
ATOM 865 O O . LYS A 1 108 ? 41.712 16.811 -33.001 1.00 97.00 108 LYS A O 1
ATOM 870 N N . LEU A 1 109 ? 40.979 15.241 -31.569 1.00 95.44 109 LEU A N 1
ATOM 871 C CA . LEU A 1 109 ? 41.910 14.196 -32.008 1.00 95.44 109 LEU A CA 1
ATOM 872 C C . LEU A 1 109 ? 41.623 13.732 -33.447 1.00 95.44 109 LEU A C 1
ATOM 874 O O . LEU A 1 109 ? 42.529 13.699 -34.277 1.00 95.44 109 LEU A O 1
ATOM 878 N N . ILE A 1 110 ? 40.356 13.469 -33.776 1.00 95.94 110 ILE A N 1
ATOM 879 C CA . ILE A 1 110 ? 39.897 13.097 -35.125 1.00 95.94 110 ILE A CA 1
ATOM 880 C C . ILE A 1 110 ? 40.295 14.164 -36.153 1.00 95.94 110 ILE A C 1
ATOM 882 O O . ILE A 1 110 ? 40.672 13.818 -37.272 1.00 95.94 110 ILE A O 1
ATOM 886 N N . ALA A 1 111 ? 40.243 15.449 -35.786 1.00 96.69 111 ALA A N 1
ATOM 887 C CA . ALA A 1 111 ? 40.657 16.544 -36.661 1.00 96.69 111 ALA A CA 1
ATOM 888 C C . ALA A 1 111 ? 42.172 16.567 -36.947 1.00 96.69 111 ALA A C 1
ATOM 890 O O . ALA A 1 111 ? 42.581 17.129 -37.960 1.00 96.69 111 ALA A O 1
ATOM 891 N N . THR A 1 112 ? 42.995 15.971 -36.077 1.00 97.12 112 THR A N 1
ATOM 892 C CA . THR A 1 112 ? 44.460 15.904 -36.240 1.00 97.12 112 THR A CA 1
ATOM 893 C C . THR A 1 112 ? 44.956 14.635 -36.927 1.00 97.12 112 THR A C 1
ATOM 895 O O . THR A 1 112 ? 46.087 14.616 -37.404 1.00 97.12 112 THR A O 1
ATOM 898 N N . LEU A 1 113 ? 44.134 13.585 -36.984 1.00 94.50 113 LEU A N 1
ATOM 899 C CA . LEU A 1 113 ? 44.513 12.300 -37.565 1.00 94.50 113 LEU A CA 1
ATOM 900 C C . LEU A 1 113 ? 44.284 12.268 -39.081 1.00 94.50 113 LEU A C 1
ATOM 902 O O . LEU A 1 113 ? 43.247 12.711 -39.596 1.00 94.50 113 LEU A O 1
ATOM 906 N N . GLU A 1 114 ? 45.246 11.673 -39.785 1.00 95.94 114 GLU A N 1
ATOM 907 C CA . GLU A 1 114 ? 45.090 11.287 -41.186 1.00 95.94 114 GLU A CA 1
ATOM 908 C C . GLU A 1 114 ? 44.013 10.203 -41.331 1.00 95.94 114 GLU A C 1
ATOM 910 O O . GLU A 1 114 ? 43.663 9.496 -40.380 1.00 95.94 114 GLU A O 1
ATOM 915 N N . ASP A 1 115 ? 43.447 10.085 -42.530 1.00 95.00 115 ASP A N 1
ATOM 916 C CA . ASP A 1 115 ? 42.435 9.069 -42.798 1.00 95.00 115 ASP A CA 1
ATOM 917 C C . ASP A 1 115 ? 43.064 7.671 -42.725 1.00 95.00 115 ASP A C 1
ATOM 919 O O . ASP A 1 115 ? 43.897 7.289 -43.545 1.00 95.00 115 ASP A O 1
ATOM 923 N N . GLY A 1 116 ? 42.656 6.904 -41.715 1.00 95.88 116 GLY A N 1
ATOM 924 C CA . GLY A 1 116 ? 43.208 5.591 -41.410 1.00 95.88 116 GLY A CA 1
ATOM 925 C C . GLY A 1 116 ? 42.392 4.851 -40.345 1.00 95.88 116 GLY A C 1
ATOM 926 O O . GLY A 1 116 ? 41.401 5.392 -39.842 1.00 95.88 116 GLY A O 1
ATOM 927 N N . PRO A 1 117 ? 42.792 3.616 -39.992 1.00 95.81 117 PRO A N 1
ATOM 928 C CA . PRO A 1 117 ? 42.046 2.768 -39.060 1.00 95.81 117 PRO A CA 1
ATOM 929 C C . PRO A 1 117 ? 41.875 3.415 -37.679 1.00 95.81 117 PRO A C 1
ATOM 931 O O . PRO A 1 117 ? 40.787 3.378 -37.124 1.00 95.81 117 PRO A O 1
ATOM 934 N N . GLU A 1 118 ? 42.890 4.119 -37.170 1.00 94.56 118 GLU A N 1
ATOM 935 C CA . GLU A 1 118 ? 42.821 4.808 -35.872 1.00 94.56 118 GLU A CA 1
ATOM 936 C C . GLU A 1 118 ? 41.739 5.903 -35.838 1.00 94.56 118 GLU A C 1
ATOM 938 O O . GLU A 1 118 ? 40.967 6.018 -34.883 1.00 94.56 118 GLU A O 1
ATOM 943 N N . LYS A 1 119 ? 41.625 6.685 -36.919 1.00 96.56 119 LYS A N 1
ATOM 944 C CA . LYS A 1 119 ? 40.569 7.693 -37.062 1.00 96.56 119 LYS A CA 1
ATOM 945 C C . LYS A 1 119 ? 39.189 7.040 -37.154 1.00 96.56 119 LYS A C 1
ATOM 947 O O . LYS A 1 119 ? 38.241 7.545 -36.556 1.00 96.56 119 LYS A O 1
ATOM 952 N N . GLN A 1 120 ? 39.075 5.923 -37.877 1.00 95.69 120 GLN A N 1
ATOM 953 C CA . GLN A 1 120 ? 37.827 5.159 -37.981 1.00 95.69 120 GLN A CA 1
ATOM 954 C C . GLN A 1 120 ? 37.398 4.577 -36.627 1.00 95.69 120 GLN A C 1
ATOM 956 O O . GLN A 1 120 ? 36.229 4.709 -36.262 1.00 95.69 120 GLN A O 1
ATOM 961 N N . ASP A 1 121 ? 38.332 4.036 -35.845 1.00 96.06 121 ASP A N 1
ATOM 962 C CA . ASP A 1 121 ? 38.071 3.512 -34.502 1.00 96.06 121 ASP A CA 1
ATOM 963 C C . ASP A 1 121 ? 37.574 4.610 -33.555 1.00 96.06 121 ASP A C 1
ATOM 965 O O . ASP A 1 121 ? 36.586 4.424 -32.841 1.00 96.06 121 ASP A O 1
ATOM 969 N N . LEU A 1 122 ? 38.195 5.794 -33.577 1.00 94.00 122 LEU A N 1
ATOM 970 C CA . LEU A 1 122 ? 37.746 6.936 -32.774 1.00 94.00 122 LEU A CA 1
ATOM 971 C C . LEU A 1 122 ? 36.358 7.438 -33.185 1.00 94.00 122 LEU A C 1
ATOM 973 O O . LEU A 1 122 ? 35.554 7.787 -32.315 1.00 94.00 122 LEU A O 1
ATOM 977 N N . ILE A 1 123 ? 36.051 7.448 -34.487 1.00 94.81 123 ILE A N 1
ATOM 978 C CA . ILE A 1 123 ? 34.708 7.765 -34.993 1.00 94.81 123 ILE A CA 1
ATOM 979 C C . ILE A 1 123 ? 33.696 6.736 -34.476 1.00 94.81 123 ILE A C 1
ATOM 981 O O . ILE A 1 123 ? 32.646 7.125 -33.961 1.00 94.81 123 ILE A O 1
ATOM 985 N N . GLN A 1 124 ? 34.014 5.441 -34.546 1.00 95.25 124 GLN A N 1
ATOM 986 C CA . GLN A 1 124 ? 33.134 4.378 -34.064 1.00 95.25 124 GLN A CA 1
ATOM 987 C C . GLN A 1 124 ? 32.894 4.482 -32.551 1.00 95.25 124 GLN A C 1
ATOM 989 O O . GLN A 1 124 ? 31.746 4.438 -32.107 1.00 95.25 124 GLN A O 1
ATOM 994 N N . GLN A 1 125 ? 33.945 4.712 -31.758 1.00 93.81 125 GLN A N 1
ATOM 995 C CA . GLN A 1 125 ? 33.821 4.953 -30.317 1.00 93.81 125 GLN A CA 1
ATOM 996 C C . GLN A 1 125 ? 32.926 6.160 -30.018 1.00 93.81 125 GLN A C 1
ATOM 998 O O . GLN A 1 125 ? 32.064 6.086 -29.140 1.00 93.81 125 GLN A O 1
ATOM 1003 N N . LYS A 1 126 ? 33.097 7.267 -30.754 1.00 94.81 126 LYS A N 1
ATOM 1004 C CA . LYS A 1 126 ? 32.257 8.463 -30.613 1.00 94.81 126 LYS A CA 1
ATOM 1005 C C . LYS A 1 126 ? 30.787 8.156 -30.916 1.00 94.81 126 LYS A C 1
ATOM 1007 O O . LYS A 1 126 ? 29.914 8.641 -30.191 1.00 94.81 126 LYS A O 1
ATOM 1012 N N . MET A 1 127 ? 30.498 7.368 -31.956 1.00 92.94 127 MET A N 1
ATOM 1013 C CA . MET A 1 127 ? 29.127 6.960 -32.290 1.00 92.94 127 MET A CA 1
ATOM 1014 C C . MET A 1 127 ? 28.500 6.153 -31.150 1.00 92.94 127 MET A C 1
ATOM 1016 O O . MET A 1 127 ? 27.469 6.569 -30.624 1.00 92.94 127 MET A O 1
ATOM 1020 N N . THR A 1 128 ? 29.174 5.104 -30.670 1.00 93.00 128 THR A N 1
ATOM 1021 C CA . THR A 1 128 ? 28.695 4.288 -29.539 1.00 93.00 128 THR A CA 1
ATOM 1022 C C . THR A 1 128 ? 28.482 5.121 -28.269 1.00 93.00 128 THR A C 1
ATOM 1024 O O . THR A 1 128 ? 27.488 4.961 -27.560 1.00 93.00 128 THR A O 1
ATOM 1027 N N . GLN A 1 129 ? 29.372 6.075 -27.975 1.00 90.44 129 GLN A N 1
ATOM 1028 C CA . GLN A 1 129 ? 29.186 6.976 -26.835 1.00 90.44 129 GLN A CA 1
ATOM 1029 C C . GLN A 1 129 ? 28.031 7.967 -27.032 1.00 90.44 129 GLN A C 1
ATOM 1031 O O . GLN A 1 129 ? 27.340 8.307 -26.072 1.00 90.44 129 GLN A O 1
ATOM 1036 N N . SER A 1 130 ? 27.788 8.428 -28.259 1.00 89.44 130 SER A N 1
ATOM 1037 C CA . SER A 1 130 ? 26.660 9.315 -28.574 1.00 89.44 130 SER A CA 1
ATOM 1038 C C . SER A 1 130 ? 25.314 8.593 -28.447 1.00 89.44 130 SER A C 1
ATOM 1040 O O . SER A 1 130 ? 24.354 9.174 -27.933 1.00 89.44 130 SER A O 1
ATOM 1042 N N . GLU A 1 131 ? 25.253 7.318 -28.835 1.00 90.38 131 GLU A N 1
ATOM 1043 C CA . GLU A 1 131 ? 24.103 6.437 -28.595 1.00 90.38 131 GLU A CA 1
ATOM 1044 C C . GLU A 1 131 ? 23.858 6.257 -27.094 1.00 90.38 131 GLU A C 1
ATOM 1046 O O . GLU A 1 131 ? 22.750 6.514 -26.622 1.00 90.38 131 GLU A O 1
ATOM 1051 N N . ARG A 1 132 ? 24.908 5.946 -26.315 1.00 88.94 132 ARG A N 1
ATOM 1052 C CA . ARG A 1 132 ? 24.824 5.883 -24.844 1.00 88.94 132 ARG A CA 1
ATOM 1053 C C . ARG A 1 132 ? 24.312 7.195 -24.248 1.00 88.94 132 ARG A C 1
ATOM 1055 O O . ARG A 1 132 ? 23.396 7.176 -23.435 1.00 88.94 132 ARG A O 1
ATOM 1062 N N . SER A 1 133 ? 24.847 8.342 -24.673 1.00 84.94 133 SER A N 1
ATOM 1063 C CA . SER A 1 133 ? 24.407 9.673 -24.219 1.00 84.94 133 SER A CA 1
ATOM 1064 C C . SER A 1 133 ? 22.925 9.937 -24.509 1.00 84.94 133 SER A C 1
ATOM 1066 O O . SER A 1 133 ? 22.214 10.508 -23.677 1.00 84.94 133 SER A O 1
ATOM 1068 N N . SER A 1 134 ? 22.445 9.496 -25.675 1.00 84.69 134 SER A N 1
ATOM 1069 C CA . SER A 1 134 ? 21.034 9.594 -26.061 1.00 84.69 134 SER A CA 1
ATOM 1070 C C . SER A 1 134 ? 20.157 8.687 -25.195 1.00 84.69 134 SER A C 1
ATOM 1072 O O . SER A 1 134 ? 19.126 9.138 -24.698 1.00 84.69 134 SER A O 1
ATOM 1074 N N . GLY A 1 135 ? 20.607 7.457 -24.923 1.00 81.06 135 GLY A N 1
ATOM 1075 C CA . GLY A 1 135 ? 19.948 6.534 -23.995 1.00 81.06 135 GLY A CA 1
ATOM 1076 C C . GLY A 1 135 ? 19.852 7.084 -22.568 1.00 81.06 135 GLY A C 1
ATOM 1077 O O . GLY A 1 135 ? 18.785 7.029 -21.962 1.00 81.06 135 GLY A O 1
ATOM 1078 N N . LEU A 1 136 ? 20.918 7.705 -22.049 1.00 78.62 136 LEU A N 1
ATOM 1079 C CA . LEU A 1 136 ? 20.907 8.359 -20.731 1.00 78.62 136 LEU A CA 1
ATOM 1080 C C . LEU A 1 136 ? 19.923 9.534 -20.673 1.00 78.62 136 LEU A C 1
ATOM 1082 O O . LEU A 1 136 ? 19.247 9.728 -19.663 1.00 78.62 136 LEU A O 1
ATOM 1086 N N . LEU A 1 137 ? 19.823 10.324 -21.750 1.00 80.50 137 LEU A N 1
ATOM 1087 C CA . LEU A 1 137 ? 18.845 11.409 -21.833 1.00 80.50 137 LEU A CA 1
ATOM 1088 C C . LEU A 1 137 ? 17.412 10.869 -21.815 1.00 80.50 137 LEU A C 1
ATOM 1090 O O . LEU A 1 137 ? 16.573 11.446 -21.125 1.00 80.50 137 LEU A O 1
ATOM 1094 N N . GLN A 1 138 ? 17.145 9.779 -22.536 1.00 79.50 138 GLN A N 1
ATOM 1095 C CA . GLN A 1 138 ? 15.839 9.126 -22.521 1.00 79.50 138 GLN A CA 1
ATOM 1096 C C . GLN A 1 138 ? 15.516 8.591 -21.121 1.00 79.50 138 GLN A C 1
ATOM 1098 O O . GLN A 1 138 ? 14.493 8.959 -20.555 1.00 79.50 138 GLN A O 1
ATOM 1103 N N . ALA A 1 139 ? 16.442 7.860 -20.491 1.00 76.56 139 ALA A N 1
ATOM 1104 C CA . ALA A 1 139 ? 16.275 7.362 -19.125 1.00 76.56 139 ALA A CA 1
ATOM 1105 C C . ALA A 1 139 ? 16.025 8.493 -18.110 1.00 76.56 139 ALA A C 1
ATOM 1107 O O . ALA A 1 139 ? 15.197 8.357 -17.208 1.00 76.56 139 ALA A O 1
ATOM 1108 N N . TYR A 1 140 ? 16.707 9.634 -18.263 1.00 80.44 140 TYR A N 1
ATOM 1109 C CA . TYR A 1 140 ? 16.455 10.831 -17.457 1.00 80.44 140 TYR A CA 1
ATOM 1110 C C . TYR A 1 140 ? 15.030 11.365 -17.665 1.00 80.44 140 TYR A C 1
ATOM 1112 O O . TYR A 1 140 ? 14.363 11.746 -16.701 1.00 80.44 140 TYR A O 1
ATOM 1120 N N . GLN A 1 141 ? 14.565 11.425 -18.915 1.00 81.19 141 GLN A N 1
ATOM 1121 C CA . GLN A 1 141 ? 13.221 11.897 -19.243 1.00 81.19 141 GLN A CA 1
ATOM 1122 C C . GLN A 1 141 ? 12.149 10.958 -18.688 1.00 81.19 141 GLN A C 1
ATOM 1124 O O . GLN A 1 141 ? 11.225 11.444 -18.037 1.00 81.19 141 GLN A O 1
ATOM 1129 N N . ASP A 1 142 ? 12.316 9.648 -18.854 1.00 79.06 142 ASP A N 1
ATOM 1130 C CA . ASP A 1 142 ? 11.368 8.626 -18.404 1.00 79.06 142 ASP A CA 1
ATOM 1131 C C . ASP A 1 142 ? 11.236 8.629 -16.880 1.00 79.06 142 ASP A C 1
ATOM 1133 O O . ASP A 1 142 ? 10.132 8.763 -16.348 1.00 79.06 142 ASP A O 1
ATOM 1137 N N . LYS A 1 143 ? 12.371 8.610 -16.162 1.00 80.00 143 LYS A N 1
ATOM 1138 C CA . LYS A 1 143 ? 12.386 8.666 -14.691 1.00 80.00 143 LYS A CA 1
ATOM 1139 C C . LYS A 1 143 ? 11.748 9.945 -14.156 1.00 80.00 143 LYS A C 1
ATOM 1141 O O . LYS A 1 143 ? 11.177 9.941 -13.075 1.00 80.00 143 LYS A O 1
ATOM 1146 N N . LYS A 1 144 ? 11.828 11.054 -14.890 1.00 82.19 144 LYS A N 1
ATOM 1147 C CA . LYS A 1 144 ? 11.284 12.344 -14.452 1.00 82.19 144 LYS A CA 1
ATOM 1148 C C . LYS A 1 144 ? 9.814 12.539 -14.816 1.00 82.19 144 LYS A C 1
ATOM 1150 O O . LYS A 1 144 ? 9.111 13.248 -14.095 1.00 82.19 144 LYS A O 1
ATOM 1155 N N . HIS A 1 145 ? 9.361 11.983 -15.940 1.00 84.31 145 HIS A N 1
ATOM 1156 C CA . HIS A 1 145 ? 8.083 12.349 -16.541 1.00 84.31 145 HIS A CA 1
ATOM 1157 C C . HIS A 1 145 ? 6.907 12.075 -15.605 1.00 84.31 145 HIS A C 1
ATOM 1159 O O . HIS A 1 145 ? 6.186 13.014 -15.258 1.00 84.31 145 HIS A O 1
ATOM 1165 N N . LEU A 1 146 ? 6.749 10.828 -15.161 1.00 83.69 146 LEU A N 1
ATOM 1166 C CA . LEU A 1 146 ? 5.596 10.412 -14.367 1.00 83.69 146 LEU A CA 1
ATOM 1167 C C . LEU A 1 146 ? 5.592 11.026 -12.953 1.00 83.69 146 LEU A C 1
ATOM 1169 O O . LEU A 1 146 ? 4.586 11.652 -12.606 1.00 83.69 146 LEU A O 1
ATOM 1173 N N . PRO A 1 147 ? 6.701 11.008 -12.177 1.00 88.12 147 PRO A N 1
ATOM 1174 C CA . PRO A 1 147 ? 6.769 11.728 -10.905 1.00 88.12 147 PRO A CA 1
ATOM 1175 C C . PRO A 1 147 ? 6.407 13.208 -11.013 1.00 88.12 147 PRO A C 1
ATOM 1177 O O . PRO A 1 147 ? 5.743 13.753 -10.133 1.00 88.12 147 PRO A O 1
ATOM 1180 N N . SER A 1 148 ? 6.801 13.872 -12.107 1.00 88.56 148 SER A N 1
ATOM 1181 C CA . SER A 1 148 ? 6.534 15.302 -12.262 1.00 88.56 148 SER A CA 1
ATOM 1182 C C . SER A 1 148 ? 5.050 15.647 -12.385 1.00 88.56 148 SER A C 1
ATOM 1184 O O . SER A 1 148 ? 4.660 16.772 -12.072 1.00 88.56 148 SER A O 1
ATOM 1186 N N . GLN A 1 149 ? 4.210 14.682 -12.776 1.00 90.50 149 GLN A N 1
ATOM 1187 C CA . GLN A 1 149 ? 2.766 14.885 -12.897 1.00 90.50 149 GLN A CA 1
ATOM 1188 C C . GLN A 1 149 ? 2.070 15.028 -11.542 1.00 90.50 149 GLN A C 1
ATOM 1190 O O . GLN A 1 149 ? 0.997 15.634 -11.485 1.00 90.50 149 GLN A O 1
ATOM 1195 N N . LEU A 1 150 ? 2.688 14.530 -10.462 1.00 90.38 150 LEU A N 1
ATOM 1196 C CA . LEU A 1 150 ? 2.153 14.599 -9.100 1.00 90.38 150 LEU A CA 1
ATOM 1197 C C . LEU A 1 150 ? 2.025 16.030 -8.577 1.00 90.38 150 LEU A C 1
ATOM 1199 O O . LEU A 1 150 ? 1.274 16.261 -7.637 1.00 90.38 150 LEU A O 1
ATOM 1203 N N . PHE A 1 151 ? 2.755 16.984 -9.142 1.00 91.69 151 PHE A N 1
ATOM 1204 C CA . PHE A 1 151 ? 2.870 18.331 -8.595 1.00 91.69 151 PHE A CA 1
ATOM 1205 C C . PHE A 1 151 ? 1.999 19.319 -9.365 1.00 91.69 151 PHE A C 1
ATOM 1207 O O . PHE A 1 151 ? 1.700 19.134 -10.550 1.00 91.69 151 PHE A O 1
ATOM 1214 N N . GLU A 1 152 ? 1.596 20.406 -8.708 1.00 90.06 152 GLU A N 1
ATOM 1215 C CA . GLU A 1 152 ? 0.788 21.435 -9.373 1.00 90.06 152 GLU A CA 1
ATOM 1216 C C . GLU A 1 152 ? 1.501 22.037 -10.585 1.00 90.06 152 GLU A C 1
ATOM 1218 O O . GLU A 1 152 ? 0.895 22.152 -11.657 1.00 90.06 152 GLU A O 1
ATOM 1223 N N . ASP A 1 153 ? 2.789 22.350 -10.417 1.00 87.62 153 ASP A N 1
ATOM 1224 C CA . ASP A 1 153 ? 3.680 22.831 -11.467 1.00 87.62 153 ASP A CA 1
ATOM 1225 C C . ASP A 1 153 ? 4.789 21.802 -11.762 1.00 87.62 153 ASP A C 1
ATOM 1227 O O . ASP A 1 153 ? 5.854 21.825 -11.132 1.00 87.62 153 ASP A O 1
ATOM 1231 N N . PRO A 1 154 ? 4.602 20.940 -12.781 1.00 80.88 154 PRO A N 1
ATOM 1232 C CA . PRO A 1 154 ? 5.611 19.968 -13.201 1.00 80.88 154 PRO A CA 1
ATOM 1233 C C . PRO A 1 154 ? 6.960 20.598 -13.591 1.00 80.88 154 PRO A C 1
ATOM 1235 O O . PRO A 1 154 ? 7.979 19.907 -13.675 1.00 80.88 154 PRO A O 1
ATOM 1238 N N . LYS A 1 155 ? 7.009 21.913 -13.869 1.00 77.06 155 LYS A N 1
ATOM 1239 C CA . LYS A 1 155 ? 8.244 22.611 -14.252 1.00 77.06 155 LYS A CA 1
ATOM 1240 C C . LYS A 1 155 ? 9.114 22.979 -13.050 1.00 77.06 155 LYS A C 1
ATOM 1242 O O . LYS A 1 155 ? 10.321 23.117 -13.243 1.00 77.06 155 LYS A O 1
ATOM 1247 N N . GLN A 1 156 ? 8.563 23.095 -11.841 1.00 67.69 156 GLN A N 1
ATOM 1248 C CA . GLN A 1 156 ? 9.336 23.456 -10.639 1.00 67.69 156 GLN A CA 1
ATOM 1249 C C . GLN A 1 156 ? 10.302 22.353 -10.194 1.00 67.69 156 GLN A C 1
ATOM 1251 O O . GLN A 1 156 ? 11.341 22.627 -9.606 1.00 67.69 156 GLN A O 1
ATOM 1256 N N . ILE A 1 157 ? 10.042 21.115 -10.602 1.00 68.25 157 ILE A N 1
ATOM 1257 C CA . ILE A 1 157 ? 10.877 19.932 -10.344 1.00 68.25 157 ILE A CA 1
ATOM 1258 C C . ILE A 1 157 ? 12.173 19.936 -11.176 1.00 68.25 157 ILE A C 1
ATOM 1260 O O . ILE A 1 157 ? 13.042 19.074 -11.050 1.00 68.25 157 ILE A O 1
ATOM 1264 N N . ARG A 1 158 ? 12.348 20.914 -12.074 1.00 56.44 158 ARG A N 1
ATOM 1265 C CA . ARG A 1 158 ? 13.485 20.944 -13.002 1.00 56.44 158 ARG A CA 1
ATOM 1266 C C . ARG A 1 158 ? 14.842 21.215 -12.347 1.00 56.44 158 ARG A C 1
ATOM 1268 O O . ARG A 1 158 ? 15.836 20.969 -13.021 1.00 56.44 158 ARG A O 1
ATOM 1275 N N . SER A 1 159 ? 14.898 21.656 -11.091 1.00 57.41 159 SER A N 1
ATOM 1276 C CA . SER A 1 159 ? 16.143 22.048 -10.413 1.00 57.41 159 SER A CA 1
ATOM 1277 C C . SER A 1 159 ? 16.917 20.909 -9.737 1.00 57.41 159 SER A C 1
ATOM 1279 O O . SER A 1 159 ? 17.910 21.188 -9.078 1.00 57.41 159 SER A O 1
ATOM 1281 N N . GLY A 1 160 ? 16.500 19.644 -9.886 1.00 61.78 160 GLY A N 1
ATOM 1282 C CA . GLY A 1 160 ? 17.157 18.516 -9.205 1.00 61.78 160 GLY A CA 1
ATOM 1283 C C . GLY A 1 160 ? 16.783 18.382 -7.725 1.00 61.78 160 GLY A C 1
ATOM 1284 O O . GLY A 1 160 ? 17.402 17.603 -7.008 1.00 61.78 160 GLY A O 1
ATOM 1285 N N . ASN A 1 161 ? 15.760 19.115 -7.274 1.00 71.38 161 ASN A N 1
ATOM 1286 C CA . ASN A 1 161 ? 15.220 18.971 -5.927 1.00 71.38 161 ASN A CA 1
ATOM 1287 C C . ASN A 1 161 ? 14.633 17.566 -5.749 1.00 71.38 161 ASN A C 1
ATOM 1289 O O . ASN A 1 161 ? 14.018 17.015 -6.667 1.00 71.38 161 ASN A O 1
ATOM 1293 N N . ASP A 1 162 ? 14.799 17.013 -4.553 1.00 81.94 162 ASP A N 1
ATOM 1294 C CA . ASP A 1 162 ? 14.159 15.764 -4.168 1.00 81.94 162 ASP A CA 1
ATOM 1295 C C . ASP A 1 162 ? 12.626 15.897 -4.265 1.00 81.94 162 ASP A C 1
ATOM 1297 O O . ASP A 1 162 ? 12.014 16.828 -3.740 1.00 81.94 162 ASP A O 1
ATOM 1301 N N . MET A 1 163 ? 12.007 14.962 -4.990 1.00 85.25 163 MET A N 1
ATOM 1302 C CA . MET A 1 163 ? 10.558 14.902 -5.207 1.00 85.25 163 MET A CA 1
ATOM 1303 C C . MET A 1 163 ? 9.809 14.240 -4.035 1.00 85.25 163 MET A C 1
ATOM 1305 O O . MET A 1 163 ? 8.583 14.082 -4.082 1.00 85.25 163 MET A O 1
ATOM 1309 N N . GLY A 1 164 ? 10.531 13.823 -2.991 1.00 91.62 164 GLY A N 1
ATOM 1310 C CA . GLY A 1 164 ? 9.974 13.157 -1.821 1.00 91.62 164 GLY A CA 1
ATOM 1311 C C . GLY A 1 164 ? 9.395 11.780 -2.141 1.00 91.62 164 GLY A C 1
ATOM 1312 O O . GLY A 1 164 ? 8.484 11.342 -1.449 1.00 91.62 164 GLY A O 1
ATOM 1313 N N . LEU A 1 165 ? 9.883 11.110 -3.195 1.00 92.94 165 LEU A N 1
ATOM 1314 C CA . LEU A 1 165 ? 9.383 9.797 -3.631 1.00 92.94 165 LEU A CA 1
ATOM 1315 C C . LEU A 1 165 ? 9.493 8.744 -2.523 1.00 92.94 165 LEU A C 1
ATOM 1317 O O . LEU A 1 165 ? 8.528 8.039 -2.249 1.00 92.94 165 LEU A O 1
ATOM 1321 N N . LEU A 1 166 ? 10.620 8.714 -1.807 1.00 94.88 166 LEU A N 1
ATOM 1322 C CA . LEU A 1 166 ? 10.803 7.802 -0.674 1.00 94.88 166 LEU A CA 1
ATOM 1323 C C . LEU A 1 166 ? 9.804 8.104 0.456 1.00 94.88 166 LEU A C 1
ATOM 1325 O O . LEU A 1 166 ? 9.174 7.202 1.003 1.00 94.88 166 LEU A O 1
ATOM 1329 N N . THR A 1 167 ? 9.604 9.389 0.763 1.00 96.38 167 THR A N 1
ATOM 1330 C CA . THR A 1 167 ? 8.644 9.835 1.781 1.00 96.38 167 THR A CA 1
ATOM 1331 C C . THR A 1 167 ? 7.208 9.479 1.416 1.00 96.38 167 THR A C 1
ATOM 1333 O O . THR A 1 167 ? 6.432 9.136 2.302 1.00 96.38 167 THR A O 1
ATOM 1336 N N . ARG A 1 168 ? 6.843 9.519 0.129 1.00 97.44 168 ARG A N 1
ATOM 1337 C CA . ARG A 1 168 ? 5.516 9.111 -0.359 1.00 97.44 168 ARG A CA 1
ATOM 1338 C C . ARG A 1 168 ? 5.261 7.621 -0.111 1.00 97.44 168 ARG A C 1
ATOM 1340 O O . ARG A 1 168 ? 4.181 7.295 0.377 1.00 97.44 168 ARG A O 1
ATOM 1347 N N . SER A 1 169 ? 6.256 6.754 -0.314 1.00 96.44 169 SER A N 1
ATOM 1348 C CA . SER A 1 169 ? 6.135 5.325 0.016 1.00 96.44 169 SER A CA 1
ATOM 1349 C C . SER A 1 169 ? 5.888 5.098 1.508 1.00 96.44 169 SER A C 1
ATOM 1351 O O . SER A 1 169 ? 4.903 4.466 1.892 1.00 96.44 169 SER A O 1
ATOM 1353 N N . VAL A 1 170 ? 6.732 5.680 2.368 1.00 97.19 170 VAL A N 1
ATOM 1354 C CA . VAL A 1 170 ? 6.601 5.556 3.834 1.00 97.19 170 VAL A CA 1
ATOM 1355 C C . VAL A 1 170 ? 5.272 6.139 4.329 1.00 97.19 170 VAL A C 1
ATOM 1357 O O . VAL A 1 170 ? 4.611 5.582 5.210 1.00 97.19 170 VAL A O 1
ATOM 1360 N N . ALA A 1 171 ? 4.825 7.238 3.722 1.00 98.31 171 ALA A N 1
ATOM 1361 C CA . ALA A 1 171 ? 3.529 7.833 4.001 1.00 98.31 171 ALA A CA 1
ATOM 1362 C C . ALA A 1 171 ? 2.361 6.908 3.627 1.00 98.31 171 ALA A C 1
ATOM 1364 O O . ALA A 1 171 ? 1.400 6.824 4.389 1.00 98.31 171 ALA A O 1
ATOM 1365 N N . ALA A 1 172 ? 2.430 6.188 2.502 1.00 98.31 172 ALA A N 1
ATOM 1366 C CA . ALA A 1 172 ? 1.380 5.253 2.094 1.00 98.31 172 ALA A CA 1
ATOM 1367 C C . ALA A 1 172 ? 1.249 4.088 3.086 1.00 98.31 172 ALA A C 1
ATOM 1369 O O . ALA A 1 172 ? 0.139 3.759 3.512 1.00 98.31 172 ALA A O 1
ATOM 1370 N N . ASN A 1 173 ? 2.377 3.536 3.548 1.00 97.56 173 ASN A N 1
ATOM 1371 C CA . ASN A 1 173 ? 2.377 2.554 4.634 1.00 97.56 173 ASN A CA 1
ATOM 1372 C C . ASN A 1 173 ? 1.801 3.133 5.942 1.00 97.56 173 ASN A C 1
ATOM 1374 O O . ASN A 1 173 ? 1.039 2.469 6.642 1.00 97.56 173 ASN A O 1
ATOM 1378 N N . THR A 1 174 ? 2.110 4.392 6.258 1.00 97.62 174 THR A N 1
ATOM 1379 C CA . THR A 1 174 ? 1.570 5.067 7.450 1.00 97.62 174 THR A CA 1
ATOM 1380 C C . THR A 1 174 ? 0.049 5.214 7.377 1.00 97.62 174 THR A C 1
ATOM 1382 O O . THR A 1 174 ? -0.636 4.970 8.371 1.00 97.62 174 THR A O 1
ATOM 1385 N N . VAL A 1 175 ? -0.496 5.549 6.202 1.00 98.38 175 VAL A N 1
ATOM 1386 C CA . VAL A 1 175 ? -1.948 5.551 5.963 1.00 98.38 175 VAL A CA 1
ATOM 1387 C C . VAL A 1 175 ? -2.521 4.147 6.142 1.00 98.38 175 VAL A C 1
ATOM 1389 O O . VAL A 1 175 ? -3.508 3.989 6.853 1.00 98.38 175 VAL A O 1
ATOM 1392 N N . ASP A 1 176 ? -1.888 3.117 5.581 1.00 98.38 176 ASP A N 1
ATOM 1393 C CA . ASP A 1 176 ? -2.342 1.726 5.724 1.00 98.38 176 ASP A CA 1
ATOM 1394 C C . ASP A 1 176 ? -2.432 1.272 7.186 1.00 98.38 176 ASP A C 1
ATOM 1396 O O . ASP A 1 176 ? -3.452 0.725 7.617 1.00 98.38 176 ASP A O 1
ATOM 1400 N N . ARG A 1 177 ? -1.396 1.574 7.979 1.00 96.00 177 ARG A N 1
ATOM 1401 C CA . ARG A 1 177 ? -1.359 1.304 9.423 1.00 96.00 177 ARG A CA 1
ATOM 1402 C C . ARG A 1 177 ? -2.446 2.072 10.166 1.00 96.00 177 ARG A C 1
ATOM 1404 O O . ARG A 1 177 ? -3.116 1.505 11.025 1.00 96.00 177 ARG A O 1
ATOM 1411 N N . LEU A 1 178 ? -2.657 3.340 9.815 1.00 95.69 178 LEU A N 1
ATOM 1412 C CA . LEU A 1 178 ? -3.684 4.179 10.428 1.00 95.69 178 LEU A CA 1
ATOM 1413 C C . LEU A 1 178 ? -5.105 3.662 10.158 1.00 95.69 178 LEU A C 1
ATOM 1415 O O . LEU A 1 178 ? -5.972 3.768 11.032 1.00 95.69 178 LEU A O 1
ATOM 1419 N N . LEU A 1 179 ? -5.339 3.125 8.959 1.00 95.25 179 LEU A N 1
ATOM 1420 C CA . LEU A 1 179 ? -6.611 2.528 8.546 1.00 95.25 179 LEU A CA 1
ATOM 1421 C C . LEU A 1 179 ? -6.780 1.086 9.042 1.00 95.25 179 LEU A C 1
ATOM 1423 O O . LEU A 1 179 ? -7.898 0.566 9.050 1.00 95.25 179 LEU A O 1
ATOM 1427 N N . GLY A 1 180 ? -5.686 0.430 9.436 1.00 95.19 180 GLY A N 1
ATOM 1428 C CA . GLY A 1 180 ? -5.675 -0.972 9.844 1.00 95.19 180 GLY A CA 1
ATOM 1429 C C . GLY A 1 180 ? -6.075 -1.919 8.710 1.00 95.19 180 GLY A C 1
ATOM 1430 O O . GLY A 1 180 ? -6.711 -2.940 8.968 1.00 95.19 180 GLY A O 1
ATOM 1431 N N . THR A 1 181 ? -5.792 -1.557 7.456 1.00 95.62 181 THR A N 1
ATOM 1432 C CA . THR A 1 181 ? -6.125 -2.373 6.276 1.00 95.62 181 THR A CA 1
ATOM 1433 C C . THR A 1 181 ? -5.080 -3.451 6.002 1.00 95.62 181 THR A C 1
ATOM 1435 O O . THR A 1 181 ? -5.458 -4.536 5.568 1.00 95.62 181 THR A O 1
ATOM 1438 N N . GLN A 1 182 ? -3.809 -3.207 6.350 1.00 96.69 182 GLN A N 1
ATOM 1439 C CA . GLN A 1 182 ? -2.700 -4.159 6.188 1.00 96.69 182 GLN A CA 1
ATOM 1440 C C . GLN A 1 182 ? -2.584 -4.668 4.746 1.00 96.69 182 GLN A C 1
ATOM 1442 O O . GLN A 1 182 ? -2.484 -5.872 4.503 1.00 96.69 182 GLN A O 1
ATOM 1447 N N . VAL A 1 183 ? -2.678 -3.750 3.787 1.00 98.25 183 VAL A N 1
ATOM 1448 C CA . VAL A 1 183 ? -2.622 -4.037 2.346 1.00 98.25 183 VAL A CA 1
ATOM 1449 C C . VAL A 1 183 ? -1.477 -3.318 1.652 1.00 98.25 183 VAL A C 1
ATOM 1451 O O . VAL A 1 183 ? -1.353 -3.445 0.442 1.00 98.25 183 VAL A O 1
ATOM 1454 N N . ILE A 1 184 ? -0.632 -2.583 2.370 1.00 98.12 184 ILE A N 1
ATOM 1455 C CA . ILE A 1 184 ? 0.578 -1.966 1.821 1.00 98.12 184 ILE A CA 1
ATOM 1456 C C . ILE A 1 184 ? 1.791 -2.655 2.438 1.00 98.12 184 ILE A C 1
ATOM 1458 O O . ILE A 1 184 ? 1.808 -2.928 3.639 1.00 98.12 184 ILE A O 1
ATOM 1462 N N . ALA A 1 185 ? 2.804 -2.950 1.620 1.00 96.81 185 ALA A N 1
ATOM 1463 C CA . ALA A 1 185 ? 4.067 -3.470 2.131 1.00 96.81 185 ALA A CA 1
ATOM 1464 C C . ALA A 1 185 ? 4.646 -2.517 3.185 1.00 96.81 185 ALA A C 1
ATOM 1466 O O . ALA A 1 185 ? 4.362 -1.317 3.191 1.00 96.81 185 ALA A O 1
ATOM 1467 N N . GLU A 1 186 ? 5.437 -3.041 4.116 1.00 96.12 186 GLU A N 1
ATOM 1468 C CA . GLU A 1 186 ? 6.136 -2.159 5.038 1.00 96.12 186 GLU A CA 1
ATOM 1469 C C . GLU A 1 186 ? 7.167 -1.323 4.275 1.00 96.12 186 GLU A C 1
ATOM 1471 O O . GLU A 1 186 ? 8.020 -1.860 3.580 1.00 96.12 186 GLU A O 1
ATOM 1476 N N . GLU A 1 187 ? 7.060 -0.001 4.397 1.00 96.19 187 GLU A N 1
ATOM 1477 C CA . GLU A 1 187 ? 7.932 0.963 3.729 1.00 96.19 187 GLU A CA 1
ATOM 1478 C C . GLU A 1 187 ? 8.725 1.712 4.800 1.00 96.19 187 GLU A C 1
ATOM 1480 O O . GLU A 1 187 ? 8.151 2.246 5.755 1.00 96.19 187 GLU A O 1
ATOM 1485 N N . ARG A 1 188 ? 10.049 1.747 4.658 1.00 95.31 188 ARG A N 1
ATOM 1486 C CA . ARG A 1 188 ? 10.970 2.354 5.628 1.00 95.31 188 ARG A CA 1
ATOM 1487 C C . ARG A 1 188 ? 12.001 3.220 4.926 1.00 95.31 188 ARG A C 1
ATOM 1489 O O . ARG A 1 188 ? 12.255 3.068 3.736 1.00 95.31 188 ARG A O 1
ATOM 1496 N N . PHE A 1 189 ? 12.640 4.099 5.685 1.00 96.06 189 PHE A N 1
ATOM 1497 C CA . PHE A 1 189 ? 13.890 4.708 5.249 1.00 96.06 189 PHE A CA 1
ATOM 1498 C C . PHE A 1 189 ? 15.077 3.876 5.735 1.00 96.06 189 PHE A C 1
ATOM 1500 O O . PHE A 1 189 ? 15.006 3.210 6.771 1.00 96.06 189 PHE A O 1
ATOM 1507 N N . GLY A 1 190 ? 16.188 3.970 5.019 1.00 94.56 190 GLY A N 1
ATOM 1508 C CA . GLY A 1 190 ? 17.481 3.481 5.470 1.00 94.56 190 GLY A CA 1
ATOM 1509 C C . GLY A 1 190 ? 18.623 4.335 4.946 1.00 94.56 190 GLY A C 1
ATOM 1510 O O . GLY A 1 190 ? 18.419 5.235 4.126 1.00 94.56 190 GLY A O 1
ATOM 1511 N N . ILE A 1 191 ? 19.823 4.028 5.423 1.00 94.44 191 ILE A N 1
ATOM 1512 C CA . ILE A 1 191 ? 21.074 4.633 4.973 1.00 94.44 191 ILE A CA 1
ATOM 1513 C C . ILE A 1 191 ? 21.898 3.540 4.298 1.00 94.44 191 ILE A C 1
ATOM 1515 O O . ILE A 1 191 ? 22.175 2.503 4.896 1.00 94.44 191 ILE A O 1
ATOM 1519 N N . ALA A 1 192 ? 22.250 3.736 3.030 1.00 93.56 192 ALA A N 1
ATOM 1520 C CA . ALA A 1 192 ? 23.104 2.814 2.287 1.00 93.56 192 ALA A CA 1
ATOM 1521 C C . ALA A 1 192 ? 24.575 2.926 2.747 1.00 93.56 192 ALA A C 1
ATOM 1523 O O . ALA A 1 192 ? 24.957 3.948 3.316 1.00 93.56 192 ALA A O 1
ATOM 1524 N N . PRO A 1 193 ? 25.448 1.938 2.452 1.00 92.50 193 PRO A N 1
ATOM 1525 C CA . PRO A 1 193 ? 26.857 1.964 2.879 1.00 92.50 193 PRO A CA 1
ATOM 1526 C C . PRO A 1 193 ? 27.664 3.196 2.434 1.00 92.50 193 PRO A C 1
ATOM 1528 O O . PRO A 1 193 ? 28.692 3.518 3.018 1.00 92.50 193 PRO A O 1
ATOM 1531 N N . ASN A 1 194 ? 27.213 3.895 1.390 1.00 91.00 194 ASN A N 1
ATOM 1532 C CA . ASN A 1 194 ? 27.809 5.141 0.901 1.00 91.00 194 ASN A CA 1
ATOM 1533 C C . ASN A 1 194 ? 27.266 6.405 1.605 1.00 91.00 194 ASN A C 1
ATOM 1535 O O . ASN A 1 194 ? 27.555 7.514 1.158 1.00 91.00 194 ASN A O 1
ATOM 1539 N N . GLY A 1 195 ? 26.460 6.251 2.659 1.00 91.75 195 GLY A N 1
ATOM 1540 C CA . GLY A 1 195 ? 25.845 7.340 3.420 1.00 91.75 195 GLY A CA 1
ATOM 1541 C C . GLY A 1 195 ? 24.605 7.966 2.773 1.00 91.75 195 GLY A C 1
ATOM 1542 O O . GLY A 1 195 ? 24.054 8.914 3.327 1.00 91.75 195 GLY A O 1
ATOM 1543 N N . LYS A 1 196 ? 24.156 7.473 1.611 1.00 91.69 196 LYS A N 1
ATOM 1544 C CA . LYS A 1 196 ? 22.979 8.007 0.909 1.00 91.69 196 LYS A CA 1
ATOM 1545 C C . LYS A 1 196 ? 21.675 7.441 1.467 1.00 91.69 196 LYS A C 1
ATOM 1547 O O . LYS A 1 196 ? 21.618 6.294 1.912 1.00 91.69 196 LYS A O 1
ATOM 1552 N N . VAL A 1 197 ? 20.609 8.236 1.385 1.00 93.00 197 VAL A N 1
ATOM 1553 C CA . VAL A 1 197 ? 19.273 7.834 1.839 1.00 93.00 197 VAL A CA 1
ATOM 1554 C C . VAL A 1 197 ? 18.627 6.898 0.820 1.00 93.00 197 VAL A C 1
ATOM 1556 O O . VAL A 1 197 ? 18.561 7.197 -0.374 1.00 93.00 197 VAL A O 1
ATOM 1559 N N . ILE A 1 198 ? 18.083 5.790 1.313 1.00 94.19 198 ILE A N 1
ATOM 1560 C CA . ILE A 1 198 ? 17.307 4.825 0.536 1.00 94.19 198 ILE A CA 1
ATOM 1561 C C . ILE A 1 198 ? 15.903 4.665 1.118 1.00 94.19 198 ILE A C 1
ATOM 1563 O O . ILE A 1 198 ? 15.693 4.783 2.325 1.00 94.19 198 ILE A O 1
ATOM 1567 N N . GLY A 1 199 ? 14.928 4.398 0.253 1.00 94.81 199 GLY A N 1
ATOM 1568 C CA . GLY A 1 199 ? 13.625 3.877 0.664 1.00 94.81 199 GLY A CA 1
ATOM 1569 C C . GLY A 1 199 ? 13.646 2.368 0.517 1.00 94.81 199 GLY A C 1
ATOM 1570 O O . GLY A 1 199 ? 14.179 1.873 -0.473 1.00 94.81 199 GLY A O 1
ATOM 1571 N N . ILE A 1 200 ? 13.104 1.661 1.499 1.00 95.56 200 ILE A N 1
ATOM 1572 C CA . ILE A 1 200 ? 13.113 0.206 1.603 1.00 95.56 200 ILE A CA 1
ATOM 1573 C C . ILE A 1 200 ? 11.666 -0.277 1.630 1.00 95.56 200 ILE A C 1
ATOM 1575 O O . ILE A 1 200 ? 10.949 0.016 2.584 1.00 95.56 200 ILE A O 1
ATOM 1579 N N . SER A 1 201 ? 11.280 -1.064 0.630 1.00 95.62 201 SER A N 1
ATOM 1580 C CA . SER A 1 201 ? 10.052 -1.855 0.641 1.00 95.62 201 SER A CA 1
ATOM 1581 C C . SER A 1 201 ? 10.387 -3.245 1.182 1.00 95.62 201 SER A C 1
ATOM 1583 O O . SER A 1 201 ? 11.197 -3.979 0.609 1.00 95.62 201 SER A O 1
ATOM 1585 N N . VAL A 1 202 ? 9.832 -3.601 2.336 1.00 95.31 202 VAL A N 1
ATOM 1586 C CA . VAL A 1 202 ? 10.005 -4.924 2.950 1.00 95.31 202 VAL A CA 1
ATOM 1587 C C . VAL A 1 202 ? 9.386 -5.981 2.036 1.00 95.31 202 VAL A C 1
ATOM 1589 O O . VAL A 1 202 ? 8.324 -5.763 1.450 1.00 95.31 202 VAL A O 1
ATOM 1592 N N . GLN A 1 203 ? 10.042 -7.138 1.906 1.00 94.81 203 GLN A N 1
ATOM 1593 C CA . GLN A 1 203 ? 9.543 -8.221 1.061 1.00 94.81 203 GLN A CA 1
ATOM 1594 C C . GLN A 1 203 ? 8.116 -8.628 1.469 1.00 94.81 203 GLN A C 1
ATOM 1596 O O . GLN A 1 203 ? 7.861 -8.996 2.615 1.00 94.81 203 GLN A O 1
ATOM 1601 N N . ALA A 1 204 ? 7.192 -8.588 0.509 1.00 95.00 204 ALA A N 1
ATOM 1602 C CA . ALA A 1 204 ? 5.824 -9.052 0.697 1.00 95.00 204 ALA A CA 1
ATOM 1603 C C . ALA A 1 204 ? 5.741 -10.583 0.591 1.00 95.00 204 ALA A C 1
ATOM 1605 O O . ALA A 1 204 ? 6.487 -11.211 -0.162 1.00 95.00 204 ALA A O 1
ATOM 1606 N N . ASP A 1 205 ? 4.800 -11.188 1.316 1.00 95.31 205 ASP A N 1
ATOM 1607 C CA . ASP A 1 205 ? 4.420 -12.581 1.078 1.00 95.31 205 ASP A CA 1
ATOM 1608 C C . ASP A 1 205 ? 3.709 -12.735 -0.275 1.00 95.31 205 ASP A C 1
ATOM 1610 O O . ASP A 1 205 ? 3.004 -11.834 -0.732 1.00 95.31 205 ASP A O 1
ATOM 1614 N N . GLY A 1 206 ? 3.833 -13.919 -0.874 1.00 95.81 206 GLY A N 1
ATOM 1615 C CA . GLY A 1 206 ? 3.129 -14.286 -2.092 1.00 95.81 206 GLY A CA 1
ATOM 1616 C C . GLY A 1 206 ? 3.925 -14.020 -3.366 1.00 95.81 206 GLY A C 1
ATOM 1617 O O . GLY A 1 206 ? 5.153 -14.114 -3.404 1.00 95.81 206 GLY A O 1
ATOM 1618 N N . ALA A 1 207 ? 3.200 -13.743 -4.443 1.00 95.06 207 ALA A N 1
ATOM 1619 C CA . ALA A 1 207 ? 3.753 -13.390 -5.743 1.00 95.06 207 ALA A CA 1
ATOM 1620 C C . ALA A 1 207 ? 2.951 -12.250 -6.362 1.00 95.06 207 ALA A C 1
ATOM 1622 O O . ALA A 1 207 ? 1.757 -12.111 -6.086 1.00 95.06 207 ALA A O 1
ATOM 1623 N N . SER A 1 208 ? 3.598 -11.464 -7.221 1.00 95.06 208 SER A N 1
ATOM 1624 C CA . SER A 1 208 ? 2.892 -10.449 -7.993 1.00 95.06 208 SER A CA 1
ATOM 1625 C C . SER A 1 208 ? 1.858 -11.086 -8.920 1.00 95.06 208 SER A C 1
ATOM 1627 O O . SER A 1 208 ? 2.086 -12.176 -9.450 1.00 95.06 208 SER A O 1
ATOM 1629 N N . ILE A 1 209 ? 0.733 -10.404 -9.149 1.00 96.38 209 ILE A N 1
ATOM 1630 C CA . ILE A 1 209 ? -0.287 -10.863 -10.097 1.00 96.38 209 ILE A CA 1
ATOM 1631 C C . ILE A 1 209 ? 0.301 -10.967 -11.505 1.00 96.38 209 ILE A C 1
ATOM 1633 O O . ILE A 1 209 ? -0.057 -11.890 -12.227 1.00 96.38 209 ILE A O 1
ATOM 1637 N N . GLN A 1 210 ? 1.183 -10.041 -11.884 1.00 93.94 210 GLN A N 1
ATOM 1638 C CA . GLN A 1 210 ? 1.926 -10.083 -13.140 1.00 93.94 210 GLN A CA 1
ATOM 1639 C C . GLN A 1 210 ? 3.423 -10.024 -12.834 1.00 93.94 210 GLN A C 1
ATOM 1641 O O . GLN A 1 210 ? 3.880 -9.085 -12.183 1.00 93.94 210 GLN A O 1
ATOM 1646 N N . SER A 1 211 ? 4.196 -10.993 -13.308 1.00 92.31 211 SER A N 1
ATOM 1647 C CA . SER A 1 211 ? 5.648 -11.010 -13.116 1.00 92.31 211 SER A CA 1
ATOM 1648 C C . SER A 1 211 ? 6.349 -11.689 -14.279 1.00 92.31 211 SER A C 1
ATOM 1650 O O . SER A 1 211 ? 5.724 -12.392 -15.064 1.00 92.31 211 SER A O 1
ATOM 1652 N N . GLU A 1 212 ? 7.668 -11.560 -14.340 1.00 91.00 212 GLU A N 1
ATOM 1653 C CA . GLU A 1 212 ? 8.466 -12.576 -15.013 1.00 91.00 212 GLU A CA 1
ATOM 1654 C C . GLU A 1 212 ? 8.576 -13.787 -14.080 1.00 91.00 212 GLU A C 1
ATOM 1656 O O . GLU A 1 212 ? 8.660 -13.650 -12.856 1.00 91.00 212 GLU A O 1
ATOM 1661 N N . TRP A 1 213 ? 8.504 -14.991 -14.628 1.00 91.19 213 TRP A N 1
ATOM 1662 C CA . TRP A 1 213 ? 8.602 -16.227 -13.864 1.00 91.19 213 TRP A CA 1
ATOM 1663 C C . TRP A 1 213 ? 9.392 -17.256 -14.653 1.00 91.19 213 TRP A C 1
ATOM 1665 O O . TRP A 1 213 ? 9.109 -17.486 -15.827 1.00 91.19 213 TRP A O 1
ATOM 1675 N N . GLN A 1 214 ? 10.369 -17.886 -14.007 1.00 91.56 214 GLN A N 1
ATOM 1676 C CA . GLN A 1 214 ? 11.101 -19.018 -14.561 1.00 91.56 214 GLN A CA 1
ATOM 1677 C C . GLN A 1 214 ? 10.427 -20.334 -14.136 1.00 91.56 214 GLN A C 1
ATOM 1679 O O . GLN A 1 214 ? 10.506 -20.713 -12.961 1.00 91.56 214 GLN A O 1
ATOM 1684 N N . PRO A 1 215 ? 9.759 -21.064 -15.051 1.00 90.81 215 PRO A N 1
ATOM 1685 C CA . PRO A 1 215 ? 9.181 -22.355 -14.710 1.00 90.81 215 PRO A CA 1
ATOM 1686 C C . PRO A 1 215 ? 10.269 -23.375 -14.335 1.00 90.81 215 PRO A C 1
ATOM 1688 O O . PRO A 1 215 ? 11.348 -23.371 -14.936 1.00 90.81 215 PRO A O 1
ATOM 1691 N N . PRO A 1 216 ? 9.994 -24.312 -13.410 1.00 91.69 216 PRO A N 1
ATOM 1692 C CA . PRO A 1 216 ? 10.925 -25.391 -13.099 1.00 91.69 216 PRO A CA 1
ATOM 1693 C C . PRO A 1 216 ? 11.347 -26.164 -14.356 1.00 91.69 216 PRO A C 1
ATOM 1695 O O . PRO A 1 216 ? 10.506 -26.615 -15.135 1.00 91.69 216 PRO A O 1
ATOM 1698 N N . GLY A 1 217 ? 12.658 -26.330 -14.549 1.00 93.44 217 GLY A N 1
ATOM 1699 C CA . GLY A 1 217 ? 13.217 -27.037 -15.708 1.00 93.44 217 GLY A CA 1
ATOM 1700 C C . GLY A 1 217 ? 13.247 -26.226 -17.010 1.00 93.44 217 GLY A C 1
ATOM 1701 O O . GLY A 1 217 ? 13.435 -26.810 -18.078 1.00 93.44 217 GLY A O 1
ATOM 1702 N N . LYS A 1 218 ? 13.053 -24.904 -16.947 1.00 89.88 218 LYS A N 1
ATOM 1703 C CA . LYS A 1 218 ? 13.247 -23.975 -18.067 1.00 89.88 218 LYS A CA 1
ATOM 1704 C C . LYS A 1 218 ? 14.342 -22.972 -17.716 1.00 89.88 218 LYS A C 1
ATOM 1706 O O . LYS A 1 218 ? 14.355 -22.453 -16.607 1.00 89.88 218 LYS A O 1
ATOM 1711 N N . ASP A 1 219 ? 15.204 -22.650 -18.676 1.00 89.62 219 ASP A N 1
ATOM 1712 C CA . ASP A 1 219 ? 16.271 -21.647 -18.504 1.00 89.62 219 ASP A CA 1
ATOM 1713 C C . ASP A 1 219 ? 15.811 -20.218 -18.843 1.00 89.62 219 ASP A C 1
ATOM 1715 O O . ASP A 1 219 ? 16.548 -19.254 -18.662 1.00 89.62 219 ASP A O 1
ATOM 1719 N N . GLN A 1 220 ? 14.583 -20.076 -19.348 1.00 90.69 220 GLN A N 1
ATOM 1720 C CA . GLN A 1 220 ? 14.011 -18.807 -19.779 1.00 90.69 220 GLN A CA 1
ATOM 1721 C C . GLN A 1 220 ? 12.916 -18.343 -18.815 1.00 90.69 220 GLN A C 1
ATOM 1723 O O . GLN A 1 220 ? 12.040 -19.125 -18.435 1.00 90.69 220 GLN A O 1
ATOM 1728 N N . LYS A 1 221 ? 12.936 -17.047 -18.486 1.00 90.44 221 LYS A N 1
ATOM 1729 C CA . LYS A 1 221 ? 11.829 -16.356 -17.820 1.00 90.44 221 LYS A CA 1
ATOM 1730 C C . LYS A 1 221 ? 10.707 -16.064 -18.815 1.00 90.44 221 LYS A C 1
ATOM 1732 O O . LYS A 1 221 ? 10.959 -15.603 -19.928 1.00 90.44 221 LYS A O 1
ATOM 1737 N N . LEU A 1 222 ? 9.478 -16.327 -18.398 1.00 91.31 222 LEU A N 1
ATOM 1738 C CA . LEU A 1 222 ? 8.260 -16.064 -19.155 1.00 91.31 222 LEU A CA 1
ATOM 1739 C C . LEU A 1 222 ? 7.483 -14.942 -18.458 1.00 91.31 222 LEU A C 1
ATOM 1741 O O . LEU A 1 222 ? 7.444 -14.900 -17.230 1.00 91.31 222 LEU A O 1
ATOM 1745 N N . ASP A 1 223 ? 6.846 -14.060 -19.225 1.00 91.50 223 ASP A N 1
ATOM 1746 C CA . ASP A 1 223 ? 5.793 -13.183 -18.712 1.00 91.50 223 ASP A CA 1
ATOM 1747 C C . ASP A 1 223 ? 4.685 -14.082 -18.160 1.00 91.50 223 ASP A C 1
ATOM 1749 O O . ASP A 1 223 ? 4.240 -15.028 -18.820 1.00 91.50 223 ASP A O 1
ATOM 1753 N N . ALA A 1 224 ? 4.275 -13.846 -16.924 1.00 93.75 224 ALA A N 1
ATOM 1754 C CA . ALA A 1 224 ? 3.380 -14.740 -16.231 1.00 93.75 224 ALA A CA 1
ATOM 1755 C C . ALA A 1 224 ? 2.319 -14.010 -15.427 1.00 93.75 224 ALA A C 1
ATOM 1757 O O . ALA A 1 224 ? 2.565 -12.974 -14.807 1.00 93.75 224 ALA A O 1
ATOM 1758 N N . MET A 1 225 ? 1.135 -14.619 -15.395 1.00 95.38 225 MET A N 1
ATOM 1759 C CA . MET A 1 225 ? 0.043 -14.190 -14.538 1.00 95.38 225 MET A CA 1
ATOM 1760 C C . MET A 1 225 ? -0.232 -15.221 -13.450 1.00 95.38 225 MET A C 1
ATOM 1762 O O . MET A 1 225 ? -0.340 -16.411 -13.740 1.00 95.38 225 MET A O 1
ATOM 1766 N N . LEU A 1 226 ? -0.362 -14.773 -12.203 1.00 96.69 226 LEU A N 1
ATOM 1767 C CA . LEU A 1 226 ? -0.654 -15.646 -11.069 1.00 96.69 226 LEU A CA 1
ATOM 1768 C C . LEU A 1 226 ? -2.045 -16.287 -11.207 1.00 96.69 226 LEU A C 1
ATOM 1770 O O . LEU A 1 226 ? -3.055 -15.593 -11.327 1.00 96.69 226 LEU A O 1
ATOM 1774 N N . ASP A 1 227 ? -2.099 -17.615 -11.160 1.00 96.75 227 ASP A N 1
ATOM 1775 C CA . ASP A 1 227 ? -3.335 -18.388 -11.265 1.00 96.75 227 ASP A CA 1
ATOM 1776 C C . ASP A 1 227 ? -3.976 -18.595 -9.887 1.00 96.75 227 ASP A C 1
ATOM 1778 O O . ASP A 1 227 ? -3.707 -19.575 -9.195 1.00 96.75 227 ASP A O 1
ATOM 1782 N N . VAL A 1 228 ? -4.791 -17.628 -9.458 1.00 97.06 228 VAL A N 1
ATOM 1783 C CA . VAL A 1 228 ? -5.513 -17.641 -8.176 1.00 97.06 228 VAL A CA 1
ATOM 1784 C C . VAL A 1 228 ? -7.002 -17.343 -8.375 1.00 97.06 228 VAL A C 1
ATOM 1786 O O . VAL A 1 228 ? -7.401 -16.661 -9.322 1.00 97.06 228 VAL A O 1
ATOM 1789 N N . ASP A 1 229 ? -7.845 -17.838 -7.465 1.00 97.56 229 ASP A N 1
ATOM 1790 C CA . ASP A 1 229 ? -9.278 -17.550 -7.465 1.00 97.56 229 ASP A CA 1
ATOM 1791 C C . ASP A 1 229 ? -9.580 -16.136 -6.942 1.00 97.56 229 ASP A C 1
ATOM 1793 O O . ASP A 1 229 ? -9.807 -15.900 -5.757 1.00 97.56 229 ASP A O 1
ATOM 1797 N N . TYR A 1 230 ? -9.642 -15.175 -7.858 1.00 97.81 230 TYR A N 1
ATOM 1798 C CA . TYR A 1 230 ? -10.010 -13.793 -7.548 1.00 97.81 230 TYR A CA 1
ATOM 1799 C C . TYR A 1 230 ? -11.479 -13.599 -7.133 1.00 97.81 230 TYR A C 1
ATOM 1801 O O . TYR A 1 230 ? -11.847 -12.495 -6.725 1.00 97.81 230 TYR A O 1
ATOM 1809 N N . SER A 1 231 ? -12.327 -14.629 -7.242 1.00 98.06 231 SER A N 1
ATOM 1810 C CA . SER A 1 231 ? -13.686 -14.606 -6.690 1.00 98.06 231 SER A CA 1
ATOM 1811 C C . SER A 1 231 ? -13.710 -14.938 -5.192 1.00 98.06 231 SER A C 1
ATOM 1813 O O . SER A 1 231 ? -14.734 -14.726 -4.538 1.00 98.06 231 SER A O 1
ATOM 1815 N N . HIS A 1 232 ? -12.580 -15.357 -4.607 1.00 98.50 232 HIS A N 1
ATOM 1816 C CA . HIS A 1 232 ? -12.483 -15.632 -3.178 1.00 98.50 232 HIS A CA 1
ATOM 1817 C C . HIS A 1 232 ? -12.839 -14.382 -2.342 1.00 98.50 232 HIS A C 1
ATOM 1819 O O . HIS A 1 232 ? -12.234 -13.322 -2.548 1.00 98.50 232 HIS A O 1
ATOM 1825 N N . PRO A 1 233 ? -13.774 -14.472 -1.370 1.00 98.50 233 PRO A N 1
ATOM 1826 C CA . PRO A 1 233 ? -14.233 -13.333 -0.566 1.00 98.50 233 PRO A CA 1
ATOM 1827 C C . PRO A 1 233 ? -13.111 -12.496 0.059 1.00 98.50 233 PRO A C 1
ATOM 1829 O O . PRO A 1 233 ? -13.121 -11.271 -0.051 1.00 98.50 233 PRO A O 1
ATOM 1832 N N . ASP A 1 234 ? -12.116 -13.149 0.664 1.00 98.31 234 ASP A N 1
ATOM 1833 C CA . ASP A 1 234 ? -10.996 -12.451 1.310 1.00 98.31 234 ASP A CA 1
ATOM 1834 C C . ASP A 1 234 ? -10.084 -11.722 0.315 1.00 98.31 234 ASP A C 1
ATOM 1836 O O . ASP A 1 234 ? -9.645 -10.606 0.596 1.00 98.31 234 ASP A O 1
ATOM 1840 N N . ILE A 1 235 ? -9.844 -12.302 -0.867 1.00 98.62 235 ILE A N 1
ATOM 1841 C CA . ILE A 1 235 ? -9.051 -11.655 -1.921 1.00 98.62 235 ILE A CA 1
ATOM 1842 C C . ILE A 1 235 ? -9.810 -10.440 -2.453 1.00 98.62 235 ILE A C 1
ATOM 1844 O O . ILE A 1 235 ? -9.234 -9.357 -2.546 1.00 98.62 235 ILE A O 1
ATOM 1848 N N . GLN A 1 236 ? -11.112 -10.582 -2.737 1.00 98.56 236 GLN A N 1
ATOM 1849 C CA . GLN A 1 236 ? -11.953 -9.454 -3.147 1.00 98.56 236 GLN A CA 1
ATOM 1850 C C . GLN A 1 236 ? -11.898 -8.331 -2.111 1.00 98.56 236 GLN A C 1
ATOM 1852 O O . GLN A 1 236 ? -11.590 -7.190 -2.457 1.00 98.56 236 GLN A O 1
ATOM 1857 N N . ARG A 1 237 ? -12.139 -8.663 -0.835 1.00 98.50 237 ARG A N 1
ATOM 1858 C CA . ARG A 1 237 ? -12.094 -7.703 0.267 1.00 98.50 237 ARG A CA 1
ATOM 1859 C C . ARG A 1 237 ? -10.771 -6.949 0.292 1.00 98.50 237 ARG A C 1
ATOM 1861 O O . ARG A 1 237 ? -10.786 -5.724 0.318 1.00 98.50 237 ARG A O 1
ATOM 1868 N N . ARG A 1 238 ? -9.641 -7.655 0.265 1.00 98.56 238 ARG A N 1
ATOM 1869 C CA . ARG A 1 238 ? -8.325 -7.020 0.395 1.00 98.56 238 ARG A CA 1
ATOM 1870 C C . ARG A 1 238 ? -7.893 -6.252 -0.856 1.00 98.56 238 ARG A C 1
ATOM 1872 O O . ARG A 1 238 ? -7.216 -5.241 -0.722 1.00 98.56 238 ARG A O 1
ATOM 1879 N N . ILE A 1 239 ? -8.326 -6.650 -2.056 1.00 98.62 239 ILE A N 1
ATOM 1880 C CA . ILE A 1 239 ? -8.139 -5.833 -3.269 1.00 98.62 239 ILE A CA 1
ATOM 1881 C C . ILE A 1 239 ? -8.926 -4.520 -3.160 1.00 98.62 239 ILE A C 1
ATOM 1883 O O . ILE A 1 239 ? -8.405 -3.469 -3.530 1.00 98.62 239 ILE A O 1
ATOM 1887 N N . PHE A 1 240 ? -10.153 -4.548 -2.632 1.00 98.56 240 PHE A N 1
ATOM 1888 C CA . PHE A 1 240 ? -10.914 -3.320 -2.386 1.00 98.56 240 PHE A CA 1
ATOM 1889 C C . PHE A 1 240 ? -10.326 -2.484 -1.242 1.00 98.56 240 PHE A C 1
ATOM 1891 O O . PHE A 1 240 ? -10.282 -1.263 -1.358 1.00 98.56 240 PHE A O 1
ATOM 1898 N N . ASP A 1 241 ? -9.811 -3.108 -0.179 1.00 98.69 241 ASP A N 1
ATOM 1899 C CA . ASP A 1 241 ? -9.073 -2.401 0.876 1.00 98.69 241 ASP A CA 1
ATOM 1900 C C . ASP A 1 241 ? -7.816 -1.709 0.297 1.00 98.69 241 ASP A C 1
ATOM 1902 O O . ASP A 1 241 ? -7.533 -0.561 0.644 1.00 98.69 241 ASP A O 1
ATOM 1906 N N . LEU A 1 242 ? -7.111 -2.349 -0.649 1.00 98.62 242 LEU A N 1
ATOM 1907 C CA . LEU A 1 242 ? -5.993 -1.741 -1.385 1.00 98.62 242 LEU A CA 1
ATOM 1908 C C . LEU A 1 242 ? -6.448 -0.570 -2.263 1.00 98.62 242 LEU A C 1
ATOM 1910 O O . LEU A 1 242 ? -5.818 0.481 -2.247 1.00 98.62 242 LEU A O 1
ATOM 1914 N N . GLU A 1 243 ? -7.567 -0.706 -2.979 1.00 98.38 243 GLU A N 1
ATOM 1915 C CA . GLU A 1 243 ? -8.160 0.384 -3.768 1.00 98.38 243 GLU A CA 1
ATOM 1916 C C . GLU A 1 243 ? -8.536 1.595 -2.901 1.00 98.38 243 GLU A C 1
ATOM 1918 O O . GLU A 1 243 ? -8.353 2.736 -3.319 1.00 98.38 243 GLU A O 1
ATOM 1923 N N . ILE A 1 244 ? -9.021 1.367 -1.678 1.00 98.44 244 ILE A N 1
ATOM 1924 C CA . ILE A 1 244 ? -9.333 2.429 -0.713 1.00 98.44 244 ILE A CA 1
ATOM 1925 C C . ILE A 1 244 ? -8.059 3.154 -0.270 1.00 98.44 244 ILE A C 1
ATOM 1927 O O . ILE A 1 244 ? -8.040 4.388 -0.228 1.00 98.44 244 ILE A O 1
ATOM 1931 N N . ASN A 1 245 ? -6.991 2.408 0.026 1.00 98.44 245 ASN A N 1
ATOM 1932 C CA . ASN A 1 245 ? -5.698 2.996 0.361 1.00 98.44 245 ASN A CA 1
ATOM 1933 C C . ASN A 1 245 ? -5.142 3.813 -0.817 1.00 98.44 245 ASN A C 1
ATOM 1935 O O . ASN A 1 245 ? -4.795 4.985 -0.655 1.00 98.44 245 ASN A O 1
ATOM 1939 N N . ASP A 1 246 ? -5.152 3.233 -2.018 1.00 98.19 246 ASP A N 1
ATOM 1940 C CA . ASP A 1 246 ? -4.721 3.891 -3.249 1.00 98.19 246 ASP A CA 1
ATOM 1941 C C . ASP A 1 246 ? -5.555 5.149 -3.544 1.00 98.19 246 ASP A C 1
ATOM 1943 O O . ASP A 1 246 ? -5.000 6.143 -4.003 1.00 98.19 246 ASP A O 1
ATOM 1947 N N . TYR A 1 247 ? -6.860 5.159 -3.244 1.00 98.06 247 TYR A N 1
ATOM 1948 C CA . TYR A 1 247 ? -7.701 6.351 -3.388 1.00 98.06 247 TYR A CA 1
ATOM 1949 C C . TYR A 1 247 ? -7.279 7.455 -2.414 1.00 98.06 247 TYR A C 1
ATOM 1951 O O . TYR A 1 247 ? -7.027 8.581 -2.836 1.00 98.06 247 TYR A O 1
ATOM 1959 N N . ILE A 1 248 ? -7.149 7.154 -1.116 1.00 98.31 248 ILE A N 1
ATOM 1960 C CA . ILE A 1 248 ? -6.761 8.153 -0.101 1.00 98.31 248 ILE A CA 1
ATOM 1961 C C . ILE A 1 248 ? -5.379 8.721 -0.415 1.00 98.31 248 ILE A C 1
ATOM 1963 O O . ILE A 1 248 ? -5.186 9.942 -0.453 1.00 98.31 248 ILE A O 1
ATOM 1967 N N . THR A 1 249 ? -4.418 7.846 -0.690 1.00 98.38 249 THR A N 1
ATOM 1968 C CA . THR A 1 249 ? -3.049 8.247 -1.015 1.00 98.38 249 THR A CA 1
ATOM 1969 C C . THR A 1 249 ? -2.966 8.872 -2.405 1.00 98.38 249 THR A C 1
ATOM 1971 O O . THR A 1 249 ? -2.138 9.745 -2.624 1.00 98.38 249 THR A O 1
ATOM 1974 N N . GLY A 1 250 ? -3.869 8.546 -3.326 1.00 97.00 250 GLY A N 1
ATOM 1975 C CA . GLY A 1 250 ? -3.813 8.974 -4.720 1.00 97.00 250 GLY A CA 1
ATOM 1976 C C . GLY A 1 250 ? -2.708 8.274 -5.511 1.00 97.00 250 GLY A C 1
ATOM 1977 O O . GLY A 1 250 ? -2.068 8.916 -6.342 1.00 97.00 250 GLY A O 1
ATOM 1978 N N . GLN A 1 251 ? -2.460 6.997 -5.216 1.00 95.75 251 GLN A N 1
ATOM 1979 C CA . GLN A 1 251 ? -1.473 6.162 -5.899 1.00 95.75 251 GLN A CA 1
ATOM 1980 C C . GLN A 1 251 ? -1.770 6.068 -7.404 1.00 95.75 251 GLN A C 1
ATOM 1982 O O . GLN A 1 251 ? -2.850 5.655 -7.836 1.00 95.75 251 GLN A O 1
ATOM 1987 N N . LEU A 1 252 ? -0.774 6.435 -8.205 1.00 93.75 252 LEU A N 1
ATOM 1988 C CA . LEU A 1 252 ? -0.837 6.479 -9.658 1.00 93.75 252 LEU A CA 1
ATOM 1989 C C . LEU A 1 252 ? -0.495 5.191 -10.377 1.00 93.75 252 LEU A C 1
ATOM 1991 O O . LEU A 1 252 ? -0.992 4.973 -11.481 1.00 93.75 252 LEU A O 1
ATOM 1995 N N . ASP A 1 253 ? 0.397 4.396 -9.803 1.00 93.19 253 ASP A N 1
ATOM 1996 C CA . ASP A 1 253 ? 1.081 3.331 -10.532 1.00 93.19 253 ASP A CA 1
ATOM 1997 C C . ASP A 1 253 ? 0.721 1.941 -10.009 1.00 93.19 253 ASP A C 1
ATOM 1999 O O . ASP A 1 253 ? 1.485 0.979 -10.081 1.00 93.19 253 ASP A O 1
ATOM 2003 N N . ARG A 1 254 ? -0.498 1.800 -9.479 1.00 95.19 254 ARG A N 1
ATOM 2004 C CA . ARG A 1 254 ? -1.011 0.491 -9.087 1.00 95.19 254 ARG A CA 1
ATOM 2005 C C . ARG A 1 254 ? -1.366 -0.319 -10.328 1.00 95.19 254 ARG A C 1
ATOM 2007 O O . ARG A 1 254 ? -2.491 -0.254 -10.799 1.00 95.19 254 ARG A O 1
ATOM 2014 N N . HIS A 1 255 ? -0.469 -1.132 -10.860 1.00 93.75 255 HIS A N 1
ATOM 2015 C CA . HIS A 1 255 ? -0.795 -2.145 -11.875 1.00 93.75 255 HIS A CA 1
ATOM 2016 C C . HIS A 1 255 ? -0.707 -3.566 -11.289 1.00 93.75 255 HIS A C 1
ATOM 2018 O O . HIS A 1 255 ? -0.214 -3.711 -10.173 1.00 93.75 255 HIS A O 1
ATOM 2024 N N . PRO A 1 256 ? -1.180 -4.621 -11.988 1.00 95.12 256 PRO A N 1
ATOM 2025 C CA . PRO A 1 256 ? -1.106 -6.002 -11.507 1.00 95.12 256 PRO A CA 1
ATOM 2026 C C . PRO A 1 256 ? 0.296 -6.423 -11.056 1.00 95.12 256 PRO A C 1
ATOM 2028 O O . PRO A 1 256 ? 0.428 -7.108 -10.051 1.00 95.12 256 PRO A O 1
ATOM 2031 N N . GLY A 1 257 ? 1.337 -5.925 -11.729 1.00 93.56 257 GLY A N 1
ATOM 2032 C CA . GLY A 1 257 ? 2.736 -6.123 -11.329 1.00 93.56 257 GLY A CA 1
ATOM 2033 C C . GLY A 1 257 ? 3.143 -5.547 -9.961 1.00 93.56 257 GLY A C 1
ATOM 2034 O O . GLY A 1 257 ? 4.147 -5.982 -9.401 1.00 93.56 257 GLY A O 1
ATOM 2035 N N . ASN A 1 258 ? 2.341 -4.645 -9.391 1.00 95.69 258 ASN A N 1
ATOM 2036 C CA . ASN A 1 258 ? 2.547 -4.030 -8.077 1.00 95.69 258 ASN A CA 1
ATOM 2037 C C . ASN A 1 258 ? 1.532 -4.531 -7.030 1.00 95.69 258 ASN A C 1
ATOM 2039 O O . ASN A 1 258 ? 1.294 -3.851 -6.027 1.00 95.69 258 ASN A O 1
ATOM 2043 N N . ILE A 1 259 ? 0.895 -5.683 -7.270 1.00 97.56 259 ILE A N 1
ATOM 2044 C CA . ILE A 1 259 ? -0.067 -6.310 -6.356 1.00 97.56 259 ILE A CA 1
ATOM 2045 C C . ILE A 1 259 ? 0.375 -7.741 -6.095 1.00 97.56 259 ILE A C 1
ATOM 2047 O O . ILE A 1 259 ? 0.344 -8.577 -6.991 1.00 97.56 259 ILE A O 1
ATOM 2051 N N . PHE A 1 260 ? 0.742 -8.020 -4.853 1.00 97.56 260 PHE A N 1
ATOM 2052 C CA . PHE A 1 260 ? 1.126 -9.340 -4.384 1.00 97.56 260 PHE A CA 1
ATOM 2053 C C . PHE A 1 260 ? -0.081 -10.055 -3.810 1.00 97.56 260 PHE A C 1
ATOM 2055 O O . PHE A 1 260 ? -0.883 -9.439 -3.108 1.00 97.56 260 PHE A O 1
ATOM 2062 N N . ILE A 1 261 ? -0.200 -11.348 -4.098 1.00 98.12 261 ILE A N 1
ATOM 2063 C CA . ILE A 1 261 ? -1.179 -12.228 -3.467 1.00 98.12 261 ILE A CA 1
ATOM 2064 C C . ILE A 1 261 ? -0.452 -13.442 -2.910 1.00 98.12 261 ILE A C 1
ATOM 2066 O O . ILE A 1 261 ? 0.273 -14.132 -3.630 1.00 98.12 261 ILE A O 1
ATOM 2070 N N . ASP A 1 262 ? -0.682 -13.720 -1.632 1.00 97.81 262 ASP A N 1
ATOM 2071 C CA . ASP A 1 262 ? -0.360 -15.009 -1.037 1.00 97.81 262 ASP A CA 1
ATOM 2072 C C . ASP A 1 262 ? -1.598 -15.918 -1.085 1.00 97.81 262 ASP A C 1
ATOM 2074 O O . ASP A 1 262 ? -2.512 -15.753 -0.271 1.00 97.81 262 ASP A O 1
ATOM 2078 N N . PRO A 1 263 ? -1.642 -16.907 -1.992 1.00 96.38 263 PRO A N 1
ATOM 2079 C CA . PRO A 1 263 ? -2.809 -17.764 -2.170 1.00 96.38 263 PRO A CA 1
ATOM 2080 C C . PRO A 1 263 ? -3.072 -18.696 -0.979 1.00 96.38 263 PRO A C 1
ATOM 2082 O O . PRO A 1 263 ? -4.154 -19.265 -0.889 1.00 96.38 263 PRO A O 1
ATOM 2085 N N . LYS A 1 264 ? -2.120 -18.867 -0.047 1.00 95.94 264 LYS A N 1
ATOM 2086 C CA . LYS A 1 264 ? -2.337 -19.685 1.160 1.00 95.94 264 LYS A CA 1
ATOM 2087 C C . LYS A 1 264 ? -3.111 -18.937 2.239 1.00 95.94 264 LYS A C 1
ATOM 2089 O O . LYS A 1 264 ? -3.847 -19.559 2.999 1.00 95.94 264 LYS A O 1
ATOM 2094 N N . THR A 1 265 ? -2.905 -17.627 2.345 1.00 96.62 265 THR A N 1
ATOM 2095 C CA . THR A 1 265 ? -3.534 -16.782 3.377 1.00 96.62 265 THR A CA 1
ATOM 2096 C C . THR A 1 265 ? -4.570 -15.818 2.811 1.00 96.62 265 THR A C 1
ATOM 2098 O O . THR A 1 265 ? -5.236 -15.122 3.575 1.00 96.62 265 THR A O 1
ATOM 2101 N N . ASN A 1 266 ? -4.694 -15.755 1.482 1.00 97.81 266 ASN A N 1
ATOM 2102 C CA . ASN A 1 266 ? -5.470 -14.763 0.743 1.00 97.81 266 ASN A CA 1
ATOM 2103 C C . ASN A 1 266 ? -5.038 -13.312 1.017 1.00 97.81 266 ASN A C 1
ATOM 2105 O O . ASN A 1 266 ? -5.795 -12.386 0.732 1.00 97.81 266 ASN A O 1
ATOM 2109 N N . GLN A 1 267 ? -3.846 -13.092 1.585 1.00 97.69 267 GLN A N 1
ATOM 2110 C CA . GLN A 1 267 ? -3.300 -11.759 1.823 1.00 97.69 267 GLN A CA 1
ATOM 2111 C C . GLN A 1 267 ? -3.008 -11.071 0.488 1.00 97.69 267 GLN A C 1
ATOM 2113 O O . GLN A 1 267 ? -2.451 -11.685 -0.420 1.00 97.69 267 GLN A O 1
ATOM 2118 N N . VAL A 1 268 ? -3.360 -9.788 0.398 1.00 98.56 268 VAL A N 1
ATOM 2119 C CA . VAL A 1 268 ? -3.062 -8.924 -0.749 1.00 98.56 268 VAL A CA 1
ATOM 2120 C C . VAL A 1 268 ? -2.177 -7.786 -0.267 1.00 98.56 268 VAL A C 1
ATOM 2122 O O . VAL A 1 268 ? -2.490 -7.178 0.757 1.00 98.56 268 VAL A O 1
ATOM 2125 N N . THR A 1 269 ? -1.099 -7.497 -0.989 1.00 98.44 269 THR A N 1
ATOM 2126 C CA . THR A 1 269 ? -0.131 -6.466 -0.602 1.00 98.44 269 THR A CA 1
ATOM 2127 C C . THR A 1 269 ? 0.267 -5.617 -1.805 1.00 98.44 269 THR A C 1
ATOM 2129 O O . THR A 1 269 ? 0.770 -6.122 -2.804 1.00 98.44 269 THR A O 1
ATOM 2132 N N . GLY A 1 270 ? 0.051 -4.311 -1.717 1.00 97.81 270 GLY A N 1
ATOM 2133 C CA . GLY A 1 270 ? 0.513 -3.317 -2.669 1.00 97.81 270 GLY A CA 1
ATOM 2134 C C . GLY A 1 270 ? 1.942 -2.874 -2.367 1.00 97.81 270 GLY A C 1
ATOM 2135 O O . GLY A 1 270 ? 2.252 -2.459 -1.249 1.00 97.81 270 GLY A O 1
ATOM 2136 N N . ILE A 1 271 ? 2.801 -2.926 -3.380 1.00 96.12 271 ILE A N 1
ATOM 2137 C CA . ILE A 1 271 ? 4.186 -2.430 -3.334 1.00 96.12 271 ILE A CA 1
ATOM 2138 C C . ILE A 1 271 ? 4.337 -1.180 -4.206 1.00 96.12 271 ILE A C 1
ATOM 2140 O O . ILE A 1 271 ? 3.385 -0.772 -4.867 1.00 96.12 271 ILE A O 1
ATOM 2144 N N . ASP A 1 272 ? 5.535 -0.609 -4.252 1.00 93.56 272 ASP A N 1
ATOM 2145 C CA . ASP A 1 272 ? 5.874 0.484 -5.168 1.00 93.56 272 ASP A CA 1
ATOM 2146 C C . ASP A 1 272 ? 5.011 1.742 -4.963 1.00 93.56 272 ASP A C 1
ATOM 2148 O O . ASP A 1 272 ? 4.226 2.179 -5.808 1.00 93.56 272 ASP A O 1
ATOM 2152 N N . ASN A 1 273 ? 5.103 2.284 -3.748 1.00 95.75 273 ASN A N 1
ATOM 2153 C CA . ASN A 1 273 ? 4.205 3.319 -3.239 1.00 95.75 273 ASN A CA 1
ATOM 2154 C C . ASN A 1 273 ? 4.728 4.759 -3.408 1.00 95.75 273 ASN A C 1
ATOM 2156 O O . ASN A 1 273 ? 4.214 5.692 -2.789 1.00 95.75 273 ASN A O 1
ATOM 2160 N N . ASP A 1 274 ? 5.741 4.947 -4.254 1.00 94.38 274 ASP A N 1
ATOM 2161 C CA . ASP A 1 274 ? 6.464 6.212 -4.405 1.00 94.38 274 ASP A CA 1
ATOM 2162 C C . ASP A 1 274 ? 5.687 7.255 -5.229 1.00 94.38 274 ASP A C 1
ATOM 2164 O O . ASP A 1 274 ? 5.799 8.460 -4.982 1.00 94.38 274 ASP A O 1
ATOM 2168 N N . LEU A 1 275 ? 4.822 6.808 -6.144 1.00 94.69 275 LEU A N 1
ATOM 2169 C CA . LEU A 1 275 ? 3.949 7.646 -6.974 1.00 94.69 275 LEU A CA 1
ATOM 2170 C C . LEU A 1 275 ? 2.585 7.964 -6.331 1.00 94.69 275 LEU A C 1
ATOM 2172 O O . LEU A 1 275 ? 1.561 8.089 -7.008 1.00 94.69 275 LEU A O 1
ATOM 2176 N N . ALA A 1 276 ? 2.579 8.140 -5.011 1.00 96.50 276 ALA A N 1
ATOM 2177 C CA . ALA A 1 276 ? 1.419 8.540 -4.221 1.00 96.50 276 ALA A CA 1
ATOM 2178 C C . ALA A 1 276 ? 1.444 10.034 -3.840 1.00 96.50 276 ALA A C 1
ATOM 2180 O O . ALA A 1 276 ? 2.432 10.739 -4.023 1.00 96.50 276 ALA A O 1
ATOM 2181 N N . PHE A 1 277 ? 0.354 10.522 -3.251 1.00 97.81 277 PHE A N 1
ATOM 2182 C CA . PHE A 1 277 ? 0.133 11.864 -2.693 1.00 97.81 277 PHE A CA 1
ATOM 2183 C C . PHE A 1 277 ? 0.224 13.037 -3.685 1.00 97.81 277 PHE A C 1
ATOM 2185 O O . PHE A 1 277 ? 0.944 14.007 -3.423 1.00 97.81 277 PHE A O 1
ATOM 2192 N N . PRO A 1 278 ? -0.492 13.013 -4.823 1.00 96.69 278 PRO A N 1
ATOM 2193 C CA . PRO A 1 278 ? -0.465 14.137 -5.751 1.00 96.69 278 PRO A CA 1
ATOM 2194 C C . PRO A 1 278 ? -0.965 15.427 -5.083 1.00 96.69 278 PRO A C 1
ATOM 2196 O O . PRO A 1 278 ? -1.892 15.411 -4.273 1.00 96.69 278 PRO A O 1
ATOM 2199 N N . GLU A 1 279 ? -0.357 16.549 -5.455 1.00 96.31 279 GLU A N 1
ATOM 2200 C CA . GLU A 1 279 ? -0.771 17.909 -5.091 1.00 96.31 279 GLU A CA 1
ATOM 2201 C C . GLU A 1 279 ? -1.969 18.395 -5.915 1.00 96.31 279 GLU A C 1
ATOM 2203 O O . GLU A 1 279 ? -2.585 19.406 -5.588 1.00 96.31 279 GLU A O 1
ATOM 2208 N N . VAL A 1 280 ? -2.287 17.677 -6.994 1.00 95.00 280 VAL A N 1
ATOM 2209 C CA . VAL A 1 280 ? -3.448 17.901 -7.857 1.00 95.00 280 VAL A CA 1
ATOM 2210 C C . VAL A 1 280 ? -4.525 16.847 -7.603 1.00 95.00 280 VAL A C 1
ATOM 2212 O O . VAL A 1 280 ? -4.260 15.772 -7.063 1.00 95.00 280 VAL A O 1
ATOM 2215 N N . ASP A 1 281 ? -5.757 17.135 -8.017 1.00 94.38 281 ASP A N 1
ATOM 2216 C CA . ASP A 1 281 ? -6.843 16.161 -7.948 1.00 94.38 281 ASP A CA 1
ATOM 2217 C C . ASP A 1 281 ? -6.642 14.993 -8.937 1.00 94.38 281 ASP A C 1
ATOM 2219 O O . ASP A 1 281 ? -5.987 15.129 -9.976 1.00 94.38 281 ASP A O 1
ATOM 2223 N N . LEU A 1 282 ? -7.247 13.838 -8.632 1.00 92.81 282 LEU A N 1
ATOM 2224 C CA . LEU A 1 282 ? -7.079 12.612 -9.423 1.00 92.81 282 LEU A CA 1
ATOM 2225 C C . LEU A 1 282 ? -7.614 12.741 -10.856 1.00 92.81 282 LEU A C 1
ATOM 2227 O O . LEU A 1 282 ? -7.075 12.109 -11.759 1.00 92.81 282 LEU A O 1
ATOM 2231 N N . SER A 1 283 ? -8.623 13.585 -11.096 1.00 91.25 283 SER A N 1
ATOM 2232 C CA . SER A 1 283 ? -9.179 13.782 -12.440 1.00 91.25 283 SER A CA 1
ATOM 2233 C C . SER A 1 283 ? -8.244 14.603 -13.332 1.00 91.25 283 SER A C 1
ATOM 2235 O O . SER A 1 283 ? -8.097 14.322 -14.523 1.00 91.25 283 SER A O 1
ATOM 2237 N N . THR A 1 284 ? -7.579 15.609 -12.759 1.00 92.31 284 THR A N 1
ATOM 2238 C CA . THR A 1 284 ? -6.510 16.360 -13.423 1.00 92.31 284 THR A CA 1
ATOM 2239 C C . THR A 1 284 ? -5.348 15.436 -13.748 1.00 92.31 284 THR A C 1
ATOM 2241 O O . THR A 1 284 ? -4.788 15.500 -14.841 1.00 92.31 284 THR A O 1
ATOM 2244 N N . LEU A 1 285 ? -5.015 14.548 -12.821 1.00 90.31 285 LEU A N 1
ATOM 2245 C CA . LEU A 1 285 ? -3.912 13.621 -12.962 1.00 90.31 285 LEU A CA 1
ATOM 2246 C C . LEU A 1 285 ? -4.172 12.543 -14.026 1.00 90.31 285 LEU A C 1
ATOM 2248 O O . LEU A 1 285 ? -3.320 12.326 -14.883 1.00 90.31 285 LEU A O 1
ATOM 2252 N N . GLU A 1 286 ? -5.377 11.965 -14.064 1.00 89.69 286 GLU A N 1
ATOM 2253 C CA . GLU A 1 286 ? -5.816 11.056 -15.135 1.00 89.69 286 GLU A CA 1
ATOM 2254 C C . GLU A 1 286 ? -5.698 11.724 -16.514 1.00 89.69 286 GLU A C 1
ATOM 2256 O O . GLU A 1 286 ? -5.190 11.125 -17.461 1.00 89.69 286 GLU A O 1
ATOM 2261 N N . LYS A 1 287 ? -6.099 12.997 -16.633 1.00 89.00 287 LYS A N 1
ATOM 2262 C CA . LYS A 1 287 ? -5.978 13.759 -17.889 1.00 89.00 287 LYS A CA 1
ATOM 2263 C C . LYS A 1 287 ? -4.526 14.027 -18.286 1.00 89.00 287 LYS A C 1
ATOM 2265 O O . LYS A 1 287 ? -4.230 14.021 -19.476 1.00 89.00 287 LYS A O 1
ATOM 2270 N N . ARG A 1 288 ? -3.646 14.304 -17.316 1.00 88.44 288 ARG A N 1
ATOM 2271 C CA . ARG A 1 288 ? -2.222 14.594 -17.554 1.00 88.44 288 ARG A CA 1
ATOM 2272 C C . ARG A 1 288 ? -1.448 13.347 -17.975 1.00 88.44 288 ARG A C 1
ATOM 2274 O O . ARG A 1 288 ? -0.687 13.421 -18.932 1.00 88.44 288 ARG A O 1
ATOM 2281 N N . CYS A 1 289 ? -1.651 12.232 -17.277 1.00 84.00 289 CYS A N 1
ATOM 2282 C CA . CYS A 1 289 ? -0.924 10.986 -17.522 1.00 84.00 289 CYS A CA 1
ATOM 2283 C C . CYS A 1 289 ? -1.525 10.169 -18.678 1.00 84.00 289 CYS A C 1
ATOM 2285 O O . CYS A 1 289 ? -0.830 9.377 -19.306 1.00 84.00 289 CYS A O 1
ATOM 2287 N N . GLY A 1 290 ? -2.815 10.338 -18.987 1.00 85.56 290 GLY A N 1
ATOM 2288 C CA . GLY A 1 290 ? -3.458 9.629 -20.091 1.00 85.56 290 GLY A CA 1
ATOM 2289 C C . GLY A 1 290 ? -3.395 8.110 -19.913 1.00 85.56 290 GLY A C 1
ATOM 2290 O O . GLY A 1 290 ? -3.998 7.568 -18.992 1.00 85.56 290 GLY A O 1
ATOM 2291 N N . VAL A 1 291 ? -2.692 7.415 -20.814 1.00 73.31 291 VAL A N 1
ATOM 2292 C CA . VAL A 1 291 ? -2.518 5.949 -20.752 1.00 73.31 291 VAL A CA 1
ATOM 2293 C C . VAL A 1 291 ? -1.564 5.498 -19.648 1.00 73.31 291 VAL A C 1
ATOM 2295 O O . VAL A 1 291 ? -1.658 4.355 -19.216 1.00 73.31 291 VAL A O 1
ATOM 2298 N N . ASP A 1 292 ? -0.707 6.392 -19.158 1.00 75.31 292 ASP A N 1
ATOM 2299 C CA . ASP A 1 292 ? 0.225 6.101 -18.066 1.00 75.31 292 ASP A CA 1
ATOM 2300 C C . ASP A 1 292 ? -0.452 6.211 -16.694 1.00 75.31 292 ASP A C 1
ATOM 2302 O O . ASP A 1 292 ? 0.141 5.878 -15.670 1.00 75.31 292 ASP A O 1
ATOM 2306 N N . TYR A 1 293 ? -1.712 6.662 -16.648 1.00 81.88 293 TYR A N 1
ATOM 2307 C CA . TYR A 1 293 ? -2.507 6.624 -15.431 1.00 81.88 293 TYR A CA 1
ATOM 2308 C C . TYR A 1 293 ? -2.951 5.188 -15.142 1.00 81.88 293 TYR A C 1
ATOM 2310 O O . TYR A 1 293 ? -3.867 4.664 -15.781 1.00 81.88 293 TYR A O 1
ATOM 2318 N N . LYS A 1 294 ? -2.328 4.556 -14.146 1.00 86.88 294 LYS A N 1
ATOM 2319 C CA . LYS A 1 294 ? -2.686 3.206 -13.693 1.00 86.88 294 LYS A CA 1
ATOM 2320 C C . LYS A 1 294 ? -3.441 3.227 -12.357 1.00 86.88 294 LYS A C 1
ATOM 2322 O O . LYS A 1 294 ? -3.759 2.169 -11.828 1.00 86.88 294 LYS A O 1
ATOM 2327 N N . GLY A 1 295 ? -3.768 4.393 -11.808 1.00 86.31 295 GLY A N 1
ATOM 2328 C CA . GLY A 1 295 ? -4.542 4.532 -10.573 1.00 86.31 295 GLY A CA 1
ATOM 2329 C C . GLY A 1 295 ? -6.043 4.308 -10.777 1.00 86.31 295 GLY A C 1
ATOM 2330 O O . GLY A 1 295 ? -6.522 4.134 -11.900 1.00 86.31 295 GLY A O 1
ATOM 2331 N N . VAL A 1 296 ? -6.806 4.335 -9.685 1.00 83.25 296 VAL A N 1
ATOM 2332 C CA . VAL A 1 296 ? -8.270 4.484 -9.731 1.00 83.25 296 VAL A CA 1
ATOM 2333 C C . VAL A 1 296 ? -8.591 5.954 -9.464 1.00 83.25 296 VAL A C 1
ATOM 2335 O O . VAL A 1 296 ? -8.280 6.473 -8.396 1.00 83.25 296 VAL A O 1
ATOM 2338 N N . SER A 1 297 ? -9.184 6.641 -10.445 1.00 86.19 297 SER A N 1
ATOM 2339 C CA . SER A 1 297 ? -9.457 8.088 -10.368 1.00 86.19 297 SER A CA 1
ATOM 2340 C C . SER A 1 297 ? -10.814 8.435 -9.759 1.00 86.19 297 SER A C 1
ATOM 2342 O O . SER A 1 297 ? -11.092 9.604 -9.486 1.00 86.19 297 SER A O 1
ATOM 2344 N N . THR A 1 298 ? -11.670 7.435 -9.556 1.00 91.00 298 THR A N 1
ATOM 2345 C CA . THR A 1 298 ? -13.013 7.577 -8.989 1.00 91.00 298 THR A CA 1
ATOM 2346 C C . THR A 1 298 ? -13.069 7.030 -7.569 1.00 91.00 298 THR A C 1
ATOM 2348 O O . THR A 1 298 ? -12.186 6.284 -7.158 1.00 91.00 298 THR A O 1
ATOM 2351 N N . LEU A 1 299 ? -14.138 7.349 -6.835 1.00 94.94 299 LEU A N 1
ATOM 2352 C CA . LEU A 1 299 ? -14.424 6.675 -5.568 1.00 94.94 299 LEU A CA 1
ATOM 2353 C C . LEU A 1 299 ? -14.415 5.145 -5.758 1.00 94.94 299 LEU A C 1
ATOM 2355 O O . LEU A 1 299 ? -14.922 4.669 -6.785 1.00 94.94 299 LEU A O 1
ATOM 2359 N N . PRO A 1 300 ? -13.900 4.384 -4.776 1.00 96.06 300 PRO A N 1
ATOM 2360 C CA . PRO A 1 300 ? -14.037 2.940 -4.755 1.00 96.06 300 PRO A CA 1
ATOM 2361 C C . PRO A 1 300 ? -15.499 2.530 -4.894 1.00 96.06 300 PRO A C 1
ATOM 2363 O O . PRO A 1 300 ? -16.404 3.172 -4.357 1.00 96.06 300 PRO A O 1
ATOM 2366 N N . ARG A 1 301 ? -15.748 1.449 -5.632 1.00 95.69 301 ARG A N 1
ATOM 2367 C CA . ARG A 1 301 ? -17.126 1.000 -5.896 1.00 95.69 301 ARG A CA 1
ATOM 2368 C C . ARG A 1 301 ? -17.727 0.223 -4.737 1.00 95.69 301 ARG A C 1
ATOM 2370 O O . ARG A 1 301 ? -18.940 0.260 -4.538 1.00 95.69 301 ARG A O 1
ATOM 2377 N N . MET A 1 302 ? -16.896 -0.519 -4.012 1.00 98.19 302 MET A N 1
ATOM 2378 C CA . MET A 1 302 ? -17.321 -1.373 -2.911 1.00 98.19 302 MET A CA 1
ATOM 2379 C C . MET A 1 302 ? -16.373 -1.250 -1.731 1.00 98.19 302 MET A C 1
ATOM 2381 O O . MET A 1 302 ? -15.186 -0.987 -1.900 1.00 98.19 302 MET A O 1
ATOM 2385 N N . MET A 1 303 ? -16.910 -1.469 -0.537 1.00 98.12 303 MET A N 1
ATOM 2386 C CA . MET A 1 303 ? -16.149 -1.469 0.704 1.00 98.12 303 MET A CA 1
ATOM 2387 C C . MET A 1 303 ? -16.784 -2.445 1.688 1.00 98.12 303 MET A C 1
ATOM 2389 O O . MET A 1 303 ? -18.006 -2.482 1.823 1.00 98.12 303 MET A O 1
ATOM 2393 N N . HIS A 1 304 ? -15.964 -3.231 2.381 1.00 98.44 304 HIS A N 1
ATOM 2394 C CA . HIS A 1 304 ? -16.454 -4.079 3.466 1.00 98.44 304 HIS A CA 1
ATOM 2395 C C . HIS A 1 304 ? -16.994 -3.221 4.618 1.00 98.44 304 HIS A C 1
ATOM 2397 O O . HIS A 1 304 ? -16.385 -2.205 4.948 1.00 98.44 304 HIS A O 1
ATOM 2403 N N . GLU A 1 305 ? -18.060 -3.648 5.298 1.00 97.12 305 GLU A N 1
ATOM 2404 C CA . GLU A 1 305 ? -18.639 -2.903 6.429 1.00 97.12 305 GLU A CA 1
ATOM 2405 C C . GLU A 1 305 ? -17.619 -2.597 7.537 1.00 97.12 305 GLU A C 1
ATOM 2407 O O . GLU A 1 305 ? -17.533 -1.470 8.018 1.00 97.12 305 GLU A O 1
ATOM 2412 N N . GLU A 1 306 ? -16.765 -3.562 7.881 1.00 96.44 306 GLU A N 1
ATOM 2413 C CA . GLU A 1 306 ? -15.696 -3.346 8.862 1.00 96.44 306 GLU A CA 1
ATOM 2414 C C . GLU A 1 306 ? -14.642 -2.341 8.379 1.00 96.44 306 GLU A C 1
ATOM 2416 O O . GLU A 1 306 ? -14.125 -1.560 9.176 1.00 96.44 306 GLU A O 1
ATOM 2421 N N . THR A 1 307 ? -14.335 -2.311 7.079 1.00 98.12 307 THR A N 1
ATOM 2422 C CA . THR A 1 307 ? -13.444 -1.285 6.518 1.00 98.12 307 THR A CA 1
ATOM 2423 C C . THR A 1 307 ? -14.116 0.087 6.563 1.00 98.12 307 THR A C 1
ATOM 2425 O O . THR A 1 307 ? -13.480 1.053 6.977 1.00 98.12 307 THR A O 1
ATOM 2428 N N . ALA A 1 308 ? -15.415 0.175 6.260 1.00 98.12 308 ALA A N 1
ATOM 2429 C CA . ALA A 1 308 ? -16.181 1.415 6.377 1.00 98.12 308 ALA A CA 1
ATOM 2430 C C . ALA A 1 308 ? -16.161 1.967 7.808 1.00 98.12 308 ALA A C 1
ATOM 2432 O O . ALA A 1 308 ? -15.879 3.147 8.010 1.00 98.12 308 ALA A O 1
ATOM 2433 N N . LYS A 1 309 ? -16.345 1.107 8.818 1.00 97.06 309 LYS A N 1
ATOM 2434 C CA . LYS A 1 309 ? -16.224 1.503 10.229 1.00 97.06 309 LYS A CA 1
ATOM 2435 C C . LYS A 1 309 ? -14.830 2.043 10.558 1.00 97.06 309 LYS A C 1
ATOM 2437 O O . LYS A 1 309 ? -14.739 3.068 11.227 1.00 97.06 309 LYS A O 1
ATOM 2442 N N . ARG A 1 310 ? -13.749 1.419 10.067 1.00 97.44 310 ARG A N 1
ATOM 2443 C CA . ARG A 1 310 ? -12.370 1.918 10.273 1.00 97.44 310 ARG A CA 1
ATOM 2444 C C . ARG A 1 310 ? -12.121 3.267 9.590 1.00 97.44 310 ARG A C 1
ATOM 2446 O O . ARG A 1 310 ? -11.451 4.126 10.166 1.00 97.44 310 ARG A O 1
ATOM 2453 N N . ILE A 1 311 ? -12.691 3.483 8.405 1.00 98.12 311 ILE A N 1
ATOM 2454 C CA . ILE A 1 311 ? -12.623 4.765 7.686 1.00 98.12 311 ILE A CA 1
ATOM 2455 C C . ILE A 1 311 ? -13.353 5.864 8.467 1.00 98.12 311 ILE A C 1
ATOM 2457 O O . ILE A 1 311 ? -12.780 6.927 8.701 1.00 98.12 311 ILE A O 1
ATOM 2461 N N . LEU A 1 312 ? -14.571 5.600 8.949 1.00 97.62 312 LEU A N 1
ATOM 2462 C CA . LEU A 1 312 ? -15.318 6.534 9.803 1.00 97.62 312 LEU A CA 1
ATOM 2463 C C . LEU A 1 312 ? -14.6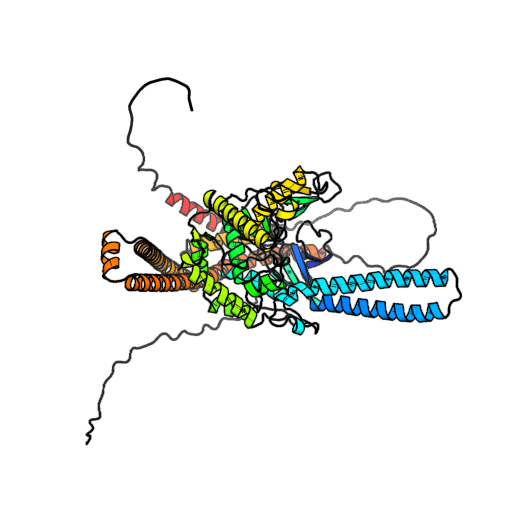01 6.798 11.139 1.00 97.62 312 LEU A C 1
ATOM 2465 O O . LEU A 1 312 ? -14.561 7.927 11.623 1.00 97.62 312 LEU A O 1
ATOM 2469 N N . ALA A 1 313 ? -13.986 5.768 11.725 1.00 96.62 313 ALA A N 1
ATOM 2470 C CA . ALA A 1 313 ? -13.228 5.878 12.968 1.00 96.62 313 ALA A CA 1
ATOM 2471 C C . ALA A 1 313 ? -11.929 6.690 12.828 1.00 96.62 313 ALA A C 1
ATOM 2473 O O . ALA A 1 313 ? -11.359 7.112 13.832 1.00 96.62 313 ALA A O 1
ATOM 2474 N N . THR A 1 314 ? -11.424 6.883 11.609 1.00 96.31 314 THR A N 1
ATOM 2475 C CA . THR A 1 314 ? -10.176 7.612 11.362 1.00 96.31 314 THR A CA 1
ATOM 2476 C C . THR A 1 314 ? -10.459 9.101 11.237 1.00 96.31 314 THR A C 1
ATOM 2478 O O . THR A 1 314 ? -11.219 9.523 10.375 1.00 96.31 314 THR A O 1
ATOM 2481 N N . SER A 1 315 ? -9.851 9.925 12.091 1.00 96.06 315 SER A N 1
ATOM 2482 C CA . SER A 1 315 ? -10.061 11.375 12.013 1.00 96.06 315 SER A CA 1
ATOM 2483 C C . SER A 1 315 ? -9.145 12.031 10.973 1.00 96.06 315 SER A C 1
ATOM 2485 O O . SER A 1 315 ? -7.970 11.673 10.858 1.00 96.06 315 SER A O 1
ATOM 2487 N N . SER A 1 316 ? -9.652 13.049 10.272 1.00 97.50 316 SER A N 1
ATOM 2488 C CA . SER A 1 316 ? -8.862 13.887 9.356 1.00 97.50 316 SER A CA 1
ATOM 2489 C C . SER A 1 316 ? -7.632 14.494 10.033 1.00 97.50 316 SER A C 1
ATOM 2491 O O . SER A 1 316 ? -6.551 14.528 9.449 1.00 97.50 316 SER A O 1
ATOM 2493 N N . THR A 1 317 ? -7.774 14.939 11.286 1.00 97.50 317 THR A N 1
ATOM 2494 C CA . THR A 1 317 ? -6.675 15.520 12.069 1.00 97.50 317 THR A CA 1
ATOM 2495 C C . THR A 1 317 ? -5.606 14.485 12.411 1.00 97.50 317 THR A C 1
ATOM 2497 O O . THR A 1 317 ? -4.422 14.787 12.308 1.00 97.50 317 THR A O 1
ATOM 2500 N N . GLU A 1 318 ? -5.998 13.260 12.777 1.00 95.56 318 GLU A N 1
ATOM 2501 C CA . GLU A 1 318 ? -5.049 12.170 13.034 1.00 95.56 318 GLU A CA 1
ATOM 2502 C C . GLU A 1 318 ? -4.261 11.819 11.768 1.00 95.56 318 GLU A C 1
ATOM 2504 O O . GLU A 1 318 ? -3.039 11.709 11.833 1.00 95.56 318 GLU A O 1
ATOM 2509 N N . LEU A 1 319 ? -4.930 11.724 10.611 1.00 97.88 319 LEU A N 1
ATOM 2510 C CA . LEU A 1 319 ? -4.262 11.517 9.324 1.00 97.88 319 LEU A CA 1
ATOM 2511 C C . LEU A 1 319 ? -3.287 12.659 9.004 1.00 97.88 319 LEU A C 1
ATOM 2513 O O . LEU A 1 319 ? -2.136 12.414 8.646 1.00 97.88 319 LEU A O 1
ATOM 2517 N N . GLN A 1 320 ? -3.729 13.908 9.154 1.00 98.31 320 GLN A N 1
ATOM 2518 C CA . GLN A 1 320 ? -2.901 15.080 8.886 1.00 98.31 320 GLN A CA 1
ATOM 2519 C C . GLN A 1 320 ? -1.640 15.103 9.759 1.00 98.31 320 GLN A C 1
ATOM 2521 O O . GLN A 1 320 ? -0.545 15.322 9.241 1.00 98.31 320 GLN A O 1
ATOM 2526 N N . GLU A 1 321 ? -1.778 14.875 11.066 1.00 97.31 321 GLU A N 1
ATOM 2527 C CA . GLU A 1 321 ? -0.648 14.874 11.997 1.00 97.31 321 GLU A CA 1
ATOM 2528 C C . GLU A 1 321 ? 0.273 13.669 11.781 1.00 97.31 321 GLU A C 1
ATOM 2530 O O . GLU A 1 321 ? 1.491 13.830 11.837 1.00 97.31 321 GLU A O 1
ATOM 2535 N N . ALA A 1 322 ? -0.269 12.489 11.461 1.00 96.38 322 ALA A N 1
ATOM 2536 C CA . ALA A 1 322 ? 0.541 11.318 11.126 1.00 96.38 322 ALA A CA 1
ATOM 2537 C C . ALA A 1 322 ? 1.436 11.577 9.903 1.00 96.38 322 ALA A C 1
ATOM 2539 O O . ALA A 1 322 ? 2.621 11.262 9.935 1.00 96.38 322 ALA A O 1
ATOM 2540 N N . LEU A 1 323 ? 0.895 12.205 8.852 1.00 97.50 323 LEU A N 1
ATOM 2541 C CA . LEU A 1 323 ? 1.646 12.530 7.634 1.00 97.50 323 LEU A CA 1
ATOM 2542 C C . LEU A 1 323 ? 2.640 13.683 7.825 1.00 97.50 323 LEU A C 1
ATOM 2544 O O . LEU A 1 323 ? 3.725 13.679 7.246 1.00 97.50 323 LEU A O 1
ATOM 2548 N N . LYS A 1 324 ? 2.277 14.687 8.627 1.00 97.06 324 LYS A N 1
ATOM 2549 C CA . LYS A 1 324 ? 3.126 15.853 8.903 1.00 97.06 324 LYS A CA 1
ATOM 2550 C C . LYS A 1 324 ? 4.333 15.501 9.770 1.00 97.06 324 LYS A C 1
ATOM 2552 O O . LYS A 1 324 ? 5.408 16.057 9.559 1.00 97.06 324 LYS A O 1
ATOM 2557 N N . ASN A 1 325 ? 4.150 14.591 10.725 1.00 95.38 325 ASN A N 1
ATOM 2558 C CA . ASN A 1 325 ? 5.168 14.211 11.704 1.00 95.38 325 ASN A CA 1
ATOM 2559 C C . ASN A 1 325 ? 5.888 12.905 11.330 1.00 95.38 325 ASN A C 1
ATOM 2561 O O . ASN A 1 325 ? 6.443 12.246 12.208 1.00 95.38 325 ASN A O 1
ATOM 2565 N N . LEU A 1 326 ? 5.882 12.525 10.046 1.00 93.94 326 LEU A N 1
ATOM 2566 C CA . LEU A 1 326 ? 6.630 11.363 9.572 1.00 93.94 326 LEU A CA 1
ATOM 2567 C C . LEU A 1 326 ? 8.116 11.514 9.925 1.00 93.94 326 LEU A C 1
ATOM 2569 O O . LEU A 1 326 ? 8.737 12.509 9.525 1.00 93.94 326 LEU A O 1
ATOM 2573 N N . PRO A 1 327 ? 8.708 10.545 10.641 1.00 91.69 327 PRO A N 1
ATOM 2574 C CA . PRO A 1 327 ? 10.132 10.573 10.895 1.00 91.69 327 PRO A CA 1
ATOM 2575 C C . PRO A 1 327 ? 10.877 10.347 9.580 1.00 91.69 327 PRO A C 1
ATOM 2577 O O . PRO A 1 327 ? 10.547 9.438 8.821 1.00 91.69 327 PRO A O 1
ATOM 2580 N N . ARG A 1 328 ? 11.876 11.182 9.296 1.00 92.69 328 ARG A N 1
ATOM 2581 C CA . ARG A 1 328 ? 12.613 11.166 8.027 1.00 92.69 328 ARG A CA 1
ATOM 2582 C C . ARG A 1 328 ? 14.101 11.429 8.264 1.00 92.69 328 ARG A C 1
ATOM 2584 O O . ARG A 1 328 ? 14.408 12.239 9.143 1.00 92.69 328 ARG A O 1
ATOM 2591 N N . PRO A 1 329 ? 15.004 10.800 7.493 1.00 92.44 329 PRO A N 1
ATOM 2592 C CA . PRO A 1 329 ? 16.421 11.132 7.540 1.00 92.44 329 PRO A CA 1
ATOM 2593 C C . PRO A 1 329 ? 16.674 12.588 7.146 1.00 92.44 329 PRO A C 1
ATOM 2595 O O . PRO A 1 329 ? 15.865 13.220 6.448 1.00 92.44 329 PRO A O 1
ATOM 2598 N N . GLU A 1 330 ? 17.835 13.106 7.542 1.00 86.62 330 GLU A N 1
ATOM 2599 C CA . GLU A 1 330 ? 18.347 14.354 6.983 1.00 86.62 330 GLU A CA 1
ATOM 2600 C C . GLU A 1 330 ? 18.433 14.238 5.451 1.00 86.62 330 GLU A C 1
ATOM 2602 O O . GLU A 1 330 ? 18.698 13.170 4.904 1.00 86.62 330 GLU A O 1
ATOM 2607 N N . ASN A 1 331 ? 18.167 15.333 4.736 1.00 84.62 331 ASN A N 1
ATOM 2608 C CA . ASN A 1 331 ? 18.157 15.386 3.264 1.00 84.62 331 ASN A CA 1
ATOM 2609 C C . ASN A 1 331 ? 17.048 14.580 2.553 1.00 84.62 331 ASN A C 1
ATOM 2611 O O . ASN A 1 331 ? 17.066 14.482 1.330 1.00 84.62 331 ASN A O 1
ATOM 2615 N N . CYS A 1 332 ? 16.041 14.061 3.262 1.00 89.69 332 CYS A N 1
ATOM 2616 C CA . CYS A 1 332 ? 14.834 13.510 2.636 1.00 89.69 332 CYS A CA 1
ATOM 2617 C C . CYS A 1 332 ? 13.668 14.490 2.742 1.00 89.69 332 CYS A C 1
ATOM 2619 O O . CYS A 1 332 ? 13.320 14.908 3.842 1.00 89.69 332 CYS A O 1
ATOM 2621 N N . SER A 1 333 ? 13.044 14.876 1.632 1.00 92.25 333 SER A N 1
ATOM 2622 C CA . SER A 1 333 ? 11.980 15.888 1.594 1.00 92.25 333 SER A CA 1
ATOM 2623 C C . SER A 1 333 ? 10.708 15.406 2.282 1.00 92.25 333 SER A C 1
ATOM 2625 O O . SER A 1 333 ? 10.306 14.255 2.137 1.00 92.25 333 SER A O 1
ATOM 2627 N N . ALA A 1 334 ? 10.045 16.290 3.028 1.00 94.50 334 ALA A N 1
ATOM 2628 C CA . ALA A 1 334 ? 8.723 16.010 3.583 1.00 94.50 334 ALA A CA 1
ATOM 2629 C C . ALA A 1 334 ? 7.645 16.017 2.484 1.00 94.50 334 ALA A C 1
ATOM 2631 O O . ALA A 1 334 ? 7.846 16.579 1.405 1.00 94.50 334 ALA A O 1
ATOM 2632 N N . LEU A 1 335 ? 6.467 15.461 2.784 1.00 95.62 335 LEU A N 1
ATOM 2633 C CA . LEU A 1 335 ? 5.282 15.714 1.965 1.00 95.62 335 LEU A CA 1
ATOM 2634 C C . LEU A 1 335 ? 4.933 17.205 1.991 1.00 95.62 335 LEU A C 1
ATOM 2636 O O . LEU A 1 335 ? 4.998 17.858 3.036 1.00 95.62 335 LEU A O 1
ATOM 2640 N N . SER A 1 336 ? 4.521 17.746 0.845 1.00 95.88 336 SER A N 1
ATOM 2641 C CA . SER A 1 336 ? 4.048 19.125 0.796 1.00 95.88 336 SER A CA 1
ATOM 2642 C C . SER A 1 336 ? 2.704 19.263 1.527 1.00 95.88 336 SER A C 1
ATOM 2644 O O . SER A 1 336 ? 1.911 18.315 1.569 1.00 95.88 336 SER A O 1
ATOM 2646 N N . PRO A 1 337 ? 2.375 20.450 2.069 1.00 96.88 337 PRO A N 1
ATOM 2647 C CA . PRO A 1 337 ? 1.073 20.676 2.693 1.00 96.88 337 PRO A CA 1
ATOM 2648 C C . PRO A 1 337 ? -0.108 20.354 1.767 1.00 96.88 337 PRO A C 1
ATOM 2650 O O . PRO A 1 337 ? -1.138 19.881 2.238 1.00 96.88 337 PRO A O 1
ATOM 2653 N N . LYS A 1 338 ? 0.047 20.568 0.453 1.00 96.81 338 LYS A N 1
ATOM 2654 C CA . LYS A 1 338 ? -0.984 20.267 -0.551 1.00 96.81 338 LYS A CA 1
ATOM 2655 C C . LYS A 1 338 ? -1.191 18.770 -0.731 1.00 96.81 338 LYS A C 1
ATOM 2657 O O . LYS A 1 338 ? -2.331 18.322 -0.753 1.00 96.81 338 LYS A O 1
ATOM 2662 N N . ALA A 1 339 ? -0.105 18.003 -0.787 1.00 97.25 339 ALA A N 1
ATOM 2663 C CA . ALA A 1 339 ? -0.150 16.546 -0.835 1.00 97.25 339 ALA A CA 1
ATOM 2664 C C . ALA A 1 339 ? -0.892 15.961 0.387 1.00 97.25 339 ALA A C 1
ATOM 2666 O O . ALA A 1 339 ? -1.767 15.106 0.239 1.00 97.25 339 ALA A O 1
ATOM 2667 N N . ILE A 1 340 ? -0.610 16.489 1.587 1.00 98.50 340 ILE A N 1
ATOM 2668 C CA . ILE A 1 340 ? -1.295 16.100 2.833 1.00 98.50 340 ILE A CA 1
ATOM 2669 C C . ILE A 1 340 ? -2.782 16.478 2.783 1.00 98.50 340 ILE A C 1
ATOM 2671 O O . ILE A 1 340 ? -3.640 15.642 3.058 1.00 98.50 340 ILE A O 1
ATOM 2675 N N . GLN A 1 341 ? -3.107 17.717 2.398 1.00 98.38 341 GLN A N 1
ATOM 2676 C CA . GLN A 1 341 ? -4.497 18.173 2.274 1.00 98.38 341 GLN A CA 1
ATOM 2677 C C . GLN A 1 341 ? -5.286 17.364 1.239 1.00 98.38 341 GLN A C 1
ATOM 2679 O O . GLN A 1 341 ? -6.454 17.064 1.471 1.00 98.38 341 GLN A O 1
ATOM 2684 N N . GLY A 1 342 ? -4.659 16.971 0.128 1.00 98.00 342 GLY A N 1
ATOM 2685 C CA . GLY A 1 342 ? -5.267 16.100 -0.875 1.00 98.00 342 GLY A CA 1
ATOM 2686 C C . GLY A 1 342 ? -5.668 14.741 -0.299 1.00 98.00 342 GLY A C 1
ATOM 2687 O O . GLY A 1 342 ? -6.779 14.280 -0.549 1.00 98.00 342 GLY A O 1
ATOM 2688 N N . ALA A 1 343 ? -4.809 14.129 0.524 1.00 98.50 343 ALA A N 1
ATOM 2689 C CA . ALA A 1 343 ? -5.130 12.872 1.200 1.00 98.50 343 ALA A CA 1
ATOM 2690 C C . ALA A 1 343 ? -6.250 13.028 2.240 1.00 98.50 343 ALA A C 1
ATOM 2692 O O . ALA A 1 343 ? -7.172 12.215 2.268 1.00 98.50 343 ALA A O 1
ATOM 2693 N N . VAL A 1 344 ? -6.216 14.099 3.042 1.00 98.62 344 VAL A N 1
ATOM 2694 C CA . VAL A 1 344 ? -7.281 14.420 4.009 1.00 98.62 344 VAL A CA 1
ATOM 2695 C C . VAL A 1 344 ? -8.624 14.605 3.305 1.00 98.62 344 VAL A C 1
ATOM 2697 O O . VAL A 1 344 ? -9.609 13.982 3.689 1.00 98.62 344 VAL A O 1
ATOM 2700 N N . LYS A 1 345 ? -8.651 15.380 2.218 1.00 98.25 345 LYS A N 1
ATOM 2701 C CA . LYS A 1 345 ? -9.863 15.594 1.427 1.00 98.25 345 LYS A CA 1
ATOM 2702 C C . LYS A 1 345 ? -10.429 14.276 0.890 1.00 98.25 345 LYS A C 1
ATOM 2704 O O . LYS A 1 345 ? -11.634 14.065 0.945 1.00 98.25 345 LYS A O 1
ATOM 2709 N N . ARG A 1 346 ? -9.579 13.373 0.391 1.00 98.25 346 ARG A N 1
ATOM 2710 C CA . ARG A 1 346 ? -10.018 12.065 -0.129 1.00 98.25 346 ARG A CA 1
ATOM 2711 C C . ARG A 1 346 ? -10.531 11.133 0.973 1.00 98.25 346 ARG A C 1
ATOM 2713 O O . ARG A 1 346 ? -11.471 10.382 0.726 1.00 98.25 346 ARG A O 1
ATOM 2720 N N . LEU A 1 347 ? -9.979 11.206 2.189 1.00 98.38 347 LEU A N 1
ATOM 2721 C CA . LEU A 1 347 ? -10.557 10.531 3.357 1.00 98.38 347 LEU A CA 1
ATOM 2722 C C . LEU A 1 347 ? -11.967 11.066 3.661 1.00 98.38 347 LEU A C 1
ATOM 2724 O O . LEU A 1 347 ? -12.890 10.276 3.832 1.00 98.38 347 LEU A O 1
ATOM 2728 N N . GLU A 1 348 ? -12.147 12.386 3.683 1.00 97.75 348 GLU A N 1
ATOM 2729 C CA . GLU A 1 348 ? -13.447 13.024 3.948 1.00 97.75 348 GLU A CA 1
ATOM 2730 C C . GLU A 1 348 ? -14.482 12.694 2.864 1.00 97.75 348 GLU A C 1
ATOM 2732 O O . GLU A 1 348 ? -15.628 12.374 3.176 1.00 97.75 348 GLU A O 1
ATOM 2737 N N . GLU A 1 349 ? -14.074 12.685 1.592 1.00 97.50 349 GLU A N 1
ATOM 2738 C CA . GLU A 1 349 ? -14.917 12.258 0.470 1.00 97.50 349 GLU A CA 1
ATOM 2739 C C . GLU A 1 349 ? -15.387 10.800 0.628 1.00 97.50 349 GLU A C 1
ATOM 2741 O O . GLU A 1 349 ? -16.549 10.498 0.346 1.00 97.50 349 GLU A O 1
ATOM 2746 N N . LEU A 1 350 ? -14.520 9.897 1.108 1.00 97.56 350 LEU A N 1
ATOM 2747 C CA . LEU A 1 350 ? -14.894 8.510 1.411 1.00 97.56 350 LEU A CA 1
ATOM 2748 C C . LEU A 1 350 ? -15.857 8.414 2.594 1.00 97.56 350 LEU A C 1
ATOM 2750 O O . LEU A 1 350 ? -16.836 7.675 2.514 1.00 97.56 350 LEU A O 1
ATOM 2754 N N . GLN A 1 351 ? -15.604 9.150 3.677 1.00 97.12 351 GLN A N 1
ATOM 2755 C CA . GLN A 1 351 ? -16.493 9.187 4.843 1.00 97.12 351 GLN A CA 1
ATOM 2756 C C . GLN A 1 351 ? -17.889 9.673 4.452 1.00 97.12 351 GLN A C 1
ATOM 2758 O O . GLN A 1 351 ? -18.893 9.066 4.820 1.00 97.12 351 GLN A O 1
ATOM 2763 N N . GLU A 1 352 ? -17.956 10.717 3.629 1.00 95.94 352 GLU A N 1
ATOM 2764 C CA . GLU A 1 352 ? -19.214 11.206 3.084 1.00 95.94 352 GLU A CA 1
ATOM 2765 C C . GLU A 1 352 ? -19.874 10.157 2.172 1.00 95.94 352 GLU A C 1
ATOM 2767 O O . GLU A 1 352 ? -21.074 9.916 2.279 1.00 95.94 352 GLU A O 1
ATOM 2772 N N . ALA A 1 353 ? -19.116 9.478 1.306 1.00 96.50 353 ALA A N 1
ATOM 2773 C CA . ALA A 1 353 ? -19.651 8.437 0.424 1.00 96.50 353 ALA A CA 1
ATOM 2774 C C . ALA A 1 353 ? -20.186 7.205 1.177 1.00 96.50 353 ALA A C 1
ATOM 2776 O O . ALA A 1 353 ? -21.146 6.592 0.713 1.00 96.50 353 ALA A O 1
ATOM 2777 N N . ILE A 1 354 ? -19.625 6.861 2.342 1.00 96.12 354 ILE A N 1
ATOM 2778 C CA . ILE A 1 354 ? -20.140 5.784 3.208 1.00 96.12 354 ILE A CA 1
ATOM 2779 C C . ILE A 1 354 ? -21.554 6.119 3.701 1.00 96.12 354 ILE A C 1
ATOM 2781 O O . ILE A 1 354 ? -22.429 5.254 3.708 1.00 96.12 354 ILE A O 1
ATOM 2785 N N . HIS A 1 355 ? -21.798 7.378 4.063 1.00 90.62 355 HIS A N 1
ATOM 2786 C CA . HIS A 1 355 ? -23.110 7.859 4.504 1.00 90.62 355 HIS A CA 1
ATOM 2787 C C . HIS A 1 355 ? -24.102 8.078 3.350 1.00 90.62 355 HIS A C 1
ATOM 2789 O O . HIS A 1 355 ? -25.317 8.102 3.571 1.00 90.62 355 HIS A O 1
ATOM 2795 N N . HIS A 1 356 ? -23.592 8.209 2.121 1.00 90.44 356 HIS A N 1
ATOM 2796 C CA . HIS A 1 356 ? -24.341 8.584 0.922 1.00 90.44 356 HIS A CA 1
ATOM 2797 C C . HIS A 1 356 ? -24.104 7.602 -0.241 1.00 90.44 356 HIS A C 1
ATOM 2799 O O . HIS A 1 356 ? -23.381 7.934 -1.188 1.00 90.44 356 HIS A O 1
ATOM 2805 N N . PRO A 1 357 ? -24.737 6.409 -0.232 1.00 86.88 357 PRO A N 1
ATOM 2806 C CA . PRO A 1 357 ? -24.551 5.388 -1.270 1.00 86.88 357 PRO A CA 1
ATOM 2807 C C . PRO A 1 357 ? -24.845 5.870 -2.700 1.00 86.88 357 PRO A C 1
ATOM 2809 O O . PRO A 1 357 ? -24.322 5.325 -3.672 1.00 86.88 357 PRO A O 1
ATOM 2812 N N . GLU A 1 358 ? -25.657 6.919 -2.864 1.00 89.31 358 GLU A N 1
ATOM 2813 C CA . GLU A 1 358 ? -25.908 7.577 -4.150 1.00 89.31 358 GLU A CA 1
ATOM 2814 C C . GLU A 1 358 ? -24.647 8.158 -4.809 1.00 89.31 358 GLU A C 1
ATOM 2816 O O . GLU A 1 358 ? -24.653 8.397 -6.017 1.00 89.31 358 GLU A O 1
ATOM 2821 N N . LYS A 1 359 ? -23.559 8.350 -4.049 1.00 90.62 359 LYS A N 1
ATOM 2822 C CA . LYS A 1 359 ? -22.246 8.763 -4.567 1.00 90.62 359 LYS A CA 1
ATOM 2823 C C . LYS A 1 359 ? -21.483 7.636 -5.268 1.00 90.62 359 LYS A C 1
ATOM 2825 O O . LYS A 1 359 ? -20.425 7.887 -5.837 1.00 90.62 359 LYS A O 1
ATOM 2830 N N . GLY A 1 360 ? -22.025 6.417 -5.272 1.00 90.44 360 GLY A N 1
ATOM 2831 C CA . GLY A 1 360 ? -21.499 5.286 -6.036 1.00 90.44 360 GLY A CA 1
ATOM 2832 C C . GLY A 1 360 ? -20.632 4.307 -5.243 1.00 90.44 360 GLY A C 1
ATOM 2833 O O . GLY A 1 360 ? -20.211 3.308 -5.823 1.00 90.44 360 GLY A O 1
ATOM 2834 N N . LEU A 1 361 ? -20.410 4.552 -3.946 1.00 96.56 361 LEU A N 1
ATOM 2835 C CA . LEU A 1 361 ? -19.783 3.598 -3.030 1.00 96.56 361 LEU A CA 1
ATOM 2836 C C . LEU A 1 361 ? -20.854 2.691 -2.411 1.00 96.56 361 LEU A C 1
ATOM 2838 O O . LEU A 1 361 ? -21.809 3.162 -1.794 1.00 96.56 361 LEU A O 1
ATOM 2842 N N . LYS A 1 362 ? -20.678 1.377 -2.540 1.00 97.19 362 LYS A N 1
ATOM 2843 C CA . LYS A 1 362 ? -21.547 0.364 -1.936 1.00 97.19 362 LYS A CA 1
ATOM 2844 C C . LYS A 1 362 ? -20.846 -0.311 -0.759 1.00 97.19 362 LYS A C 1
ATOM 2846 O O . LYS A 1 362 ? -19.890 -1.059 -0.948 1.00 97.19 362 LYS A O 1
ATOM 2851 N N . VAL A 1 363 ? -21.358 -0.106 0.452 1.00 97.19 363 VAL A N 1
ATOM 2852 C CA . VAL A 1 363 ? -20.910 -0.872 1.622 1.00 97.19 363 VAL A CA 1
ATOM 2853 C C . VAL A 1 363 ? -21.554 -2.261 1.591 1.00 97.19 363 VAL A C 1
ATOM 2855 O O . VAL A 1 363 ? -22.774 -2.382 1.469 1.00 97.19 363 VAL A O 1
ATOM 2858 N N . VAL A 1 364 ? -20.738 -3.311 1.668 1.00 97.62 364 VAL A N 1
ATOM 2859 C CA . VAL A 1 364 ? -21.176 -4.714 1.648 1.00 97.62 364 VAL A CA 1
ATOM 2860 C C . VAL A 1 364 ? -20.804 -5.416 2.949 1.00 97.62 364 VAL A C 1
ATOM 2862 O O . VAL A 1 364 ? -19.751 -5.154 3.526 1.00 97.62 364 VAL A O 1
ATOM 2865 N N . LYS A 1 365 ? -21.667 -6.331 3.398 1.00 96.62 365 LYS A N 1
ATOM 2866 C CA . LYS A 1 365 ? -21.398 -7.165 4.582 1.00 96.62 365 LYS A CA 1
ATOM 2867 C C . LYS A 1 365 ? -20.432 -8.302 4.284 1.00 96.62 365 LYS A C 1
ATOM 2869 O O . LYS A 1 365 ? -19.652 -8.695 5.134 1.00 96.62 365 LYS A O 1
ATOM 2874 N N . GLU A 1 366 ? -20.511 -8.826 3.067 1.00 97.19 366 GLU A N 1
ATOM 2875 C CA . GLU A 1 366 ? -19.723 -9.958 2.604 1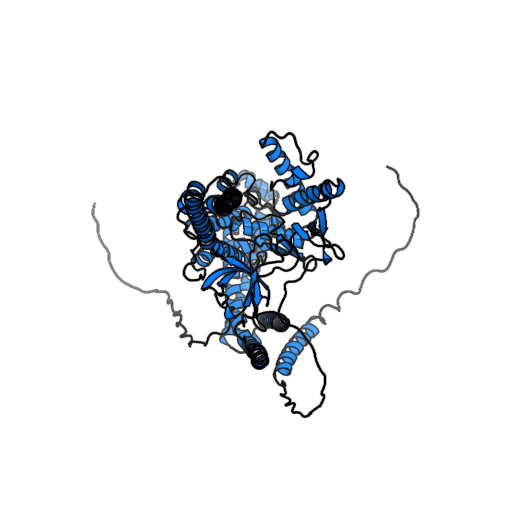.00 97.19 366 GLU A CA 1
ATOM 2876 C C . GLU A 1 366 ? -19.373 -9.743 1.134 1.00 97.19 366 GLU A C 1
ATOM 2878 O O . GLU A 1 366 ? -20.201 -9.274 0.344 1.00 97.19 366 GLU A O 1
ATOM 2883 N N . PHE A 1 367 ? -18.151 -10.118 0.769 1.00 98.38 367 PHE A N 1
ATOM 2884 C CA . PHE A 1 367 ? -17.777 -10.307 -0.626 1.00 98.38 367 PHE A CA 1
ATOM 2885 C C . PHE A 1 367 ? -18.108 -11.735 -1.045 1.00 98.38 367 PHE A C 1
ATOM 2887 O O . PHE A 1 367 ? -17.956 -12.674 -0.271 1.00 98.38 367 PHE A O 1
ATOM 2894 N N . ASN A 1 368 ? -18.605 -11.901 -2.263 1.00 98.12 368 ASN A N 1
ATOM 2895 C CA . ASN A 1 368 ? -19.039 -13.184 -2.797 1.00 98.12 368 ASN A CA 1
ATOM 2896 C C . ASN A 1 368 ? -19.065 -13.151 -4.333 1.00 98.12 368 ASN A C 1
ATOM 2898 O O . ASN A 1 368 ? -18.596 -12.215 -4.982 1.00 98.12 368 ASN A O 1
ATOM 2902 N N . GLU A 1 369 ? -19.647 -14.178 -4.937 1.00 98.25 369 GLU A N 1
ATOM 2903 C CA . GLU A 1 369 ? -19.762 -14.289 -6.390 1.00 98.25 369 GLU A CA 1
ATOM 2904 C C . GLU A 1 369 ? -20.575 -13.142 -7.029 1.00 98.25 369 GLU A C 1
ATOM 2906 O O . GLU A 1 369 ? -20.320 -12.742 -8.167 1.00 98.25 369 GLU A O 1
ATOM 2911 N N . ALA A 1 370 ? -21.553 -12.570 -6.316 1.00 98.38 370 ALA A N 1
ATOM 2912 C CA . ALA A 1 370 ? -22.343 -11.456 -6.836 1.00 98.38 370 ALA A CA 1
ATOM 2913 C C . ALA A 1 370 ? -21.527 -10.155 -6.881 1.00 98.38 370 ALA A C 1
ATOM 2915 O O . ALA A 1 370 ? -21.583 -9.446 -7.887 1.00 98.38 370 ALA A O 1
ATOM 2916 N N . THR A 1 371 ? -20.736 -9.862 -5.840 1.00 98.38 371 THR A N 1
ATOM 2917 C CA . THR A 1 371 ? -19.840 -8.689 -5.827 1.00 98.38 371 THR A CA 1
ATOM 2918 C C . THR A 1 371 ? -18.748 -8.806 -6.888 1.00 98.38 371 THR A C 1
ATOM 2920 O O . THR A 1 371 ? -18.434 -7.822 -7.566 1.00 98.38 371 THR A O 1
ATOM 2923 N N . PHE A 1 372 ? -18.235 -10.020 -7.109 1.00 98.50 372 PHE A N 1
ATOM 2924 C CA . PHE A 1 372 ? -17.273 -10.312 -8.169 1.00 98.50 372 PHE A CA 1
ATOM 2925 C C . PHE A 1 372 ? -17.862 -10.028 -9.559 1.00 98.50 372 PHE A C 1
ATOM 2927 O O . PHE A 1 372 ? -17.316 -9.234 -10.333 1.00 98.50 372 PHE A O 1
ATOM 2934 N N . LYS A 1 373 ? -19.034 -10.604 -9.860 1.00 98.19 373 LYS A N 1
ATOM 2935 C CA . LYS A 1 373 ? -19.749 -10.388 -11.130 1.00 98.19 373 LYS A CA 1
ATOM 2936 C C . LYS A 1 373 ? -20.104 -8.922 -11.365 1.00 98.19 373 LYS A C 1
ATOM 2938 O O . LYS A 1 373 ? -19.971 -8.438 -12.489 1.00 98.19 373 LYS A O 1
ATOM 2943 N N . GLU A 1 374 ? -20.540 -8.213 -10.326 1.00 97.88 374 GLU A N 1
ATOM 2944 C CA . GLU A 1 374 ? -20.844 -6.780 -10.391 1.00 97.88 374 GLU A CA 1
ATOM 2945 C C . GLU A 1 374 ? -19.590 -5.958 -10.741 1.00 97.88 374 GLU A C 1
ATOM 2947 O O . GLU A 1 374 ? -19.653 -5.087 -11.613 1.00 97.88 374 GLU A O 1
ATOM 2952 N N . SER A 1 375 ? -18.439 -6.283 -10.145 1.00 96.94 375 SER A N 1
ATOM 2953 C CA . SER A 1 375 ? -17.154 -5.627 -10.432 1.00 96.94 375 SER A CA 1
ATOM 2954 C C . SER A 1 375 ? -16.702 -5.852 -11.878 1.00 96.94 375 SER A C 1
ATOM 2956 O O . SER A 1 375 ? -16.327 -4.904 -12.574 1.00 96.94 375 SER A O 1
ATOM 2958 N N . LEU A 1 376 ? -16.817 -7.086 -12.380 1.00 97.44 376 LEU A N 1
ATOM 2959 C CA . LEU A 1 376 ? -16.508 -7.413 -13.773 1.00 97.44 376 LEU A CA 1
ATOM 2960 C C . LEU A 1 376 ? -17.467 -6.721 -14.756 1.00 97.44 376 LEU A C 1
ATOM 2962 O O . LEU A 1 376 ? -17.041 -6.219 -15.796 1.00 97.44 376 LEU A O 1
ATOM 2966 N N . ALA A 1 377 ? -18.764 -6.671 -14.446 1.00 97.75 377 ALA A N 1
ATOM 2967 C CA . ALA A 1 377 ? -19.747 -5.983 -15.280 1.00 97.75 377 ALA A CA 1
ATOM 2968 C C . ALA A 1 377 ? -19.467 -4.474 -15.360 1.00 97.75 377 ALA A C 1
ATOM 2970 O O . ALA A 1 377 ? -19.514 -3.895 -16.450 1.00 97.75 377 ALA A O 1
ATOM 2971 N N . ALA A 1 378 ? -19.120 -3.848 -14.231 1.00 96.19 378 ALA A N 1
ATOM 2972 C CA . ALA A 1 378 ? -18.710 -2.450 -14.190 1.00 96.19 378 ALA A CA 1
ATOM 2973 C C . ALA A 1 378 ? -17.456 -2.206 -15.040 1.00 96.19 378 ALA A C 1
ATOM 2975 O O . ALA A 1 378 ? -17.440 -1.275 -15.844 1.00 96.19 378 ALA A O 1
ATOM 2976 N N . GLN A 1 379 ? -16.453 -3.083 -14.941 1.00 96.62 379 GLN A N 1
ATOM 2977 C CA . GLN A 1 379 ? -15.242 -2.984 -15.751 1.00 96.62 379 GLN A CA 1
ATOM 2978 C C . GLN A 1 379 ? -15.535 -3.055 -17.252 1.00 96.62 379 GLN A C 1
ATOM 2980 O O . GLN A 1 379 ? -15.075 -2.204 -18.010 1.00 96.62 379 GLN A O 1
ATOM 2985 N N . LYS A 1 380 ? -16.343 -4.029 -17.686 1.00 96.81 380 LYS A N 1
ATOM 2986 C CA . LYS A 1 380 ? -16.751 -4.174 -19.093 1.00 96.81 380 LYS A CA 1
ATOM 2987 C C . LYS A 1 380 ? -17.417 -2.905 -19.620 1.00 96.81 380 LYS A C 1
ATOM 2989 O O . LYS A 1 380 ? -17.142 -2.481 -20.741 1.00 96.81 380 LYS A O 1
ATOM 2994 N N . LYS A 1 381 ? -18.279 -2.290 -18.805 1.00 96.31 381 LYS A N 1
ATOM 2995 C CA . LYS A 1 381 ? -18.941 -1.027 -19.142 1.00 96.31 381 LYS A CA 1
ATOM 2996 C C . LYS A 1 381 ? -17.927 0.109 -19.303 1.00 96.31 381 LYS A C 1
ATOM 2998 O O . LYS A 1 381 ? -17.914 0.744 -20.353 1.00 96.31 381 LYS A O 1
ATOM 3003 N N . THR A 1 382 ? -17.058 0.323 -18.315 1.00 93.94 382 THR A N 1
ATOM 3004 C CA . THR A 1 382 ? -16.046 1.391 -18.358 1.00 93.94 382 THR A CA 1
ATOM 3005 C C . THR A 1 382 ? -15.068 1.208 -19.517 1.00 93.94 382 THR A C 1
ATOM 3007 O O . THR A 1 382 ? -14.739 2.183 -20.191 1.00 93.94 382 THR A O 1
ATOM 3010 N N . PHE A 1 383 ? -14.655 -0.028 -19.811 1.00 94.31 383 PHE A N 1
ATOM 3011 C CA . PHE A 1 383 ? -13.841 -0.342 -20.985 1.00 94.31 383 PHE A CA 1
ATOM 3012 C C . PHE A 1 383 ? -14.526 0.103 -22.281 1.00 94.31 383 PHE A C 1
ATOM 3014 O O . PHE A 1 383 ? -13.950 0.875 -23.045 1.00 94.31 383 PHE A O 1
ATOM 3021 N N . ASN A 1 384 ? -15.779 -0.311 -22.500 1.00 95.06 384 ASN A N 1
ATOM 3022 C CA . ASN A 1 384 ? -16.541 0.064 -23.696 1.00 95.06 384 ASN A CA 1
ATOM 3023 C C . ASN A 1 384 ? -16.687 1.585 -23.836 1.00 95.06 384 ASN A C 1
ATOM 3025 O O . ASN A 1 384 ? -16.493 2.124 -24.923 1.00 95.06 384 ASN A O 1
ATOM 3029 N N . GLU A 1 385 ? -17.006 2.282 -22.743 1.00 93.56 385 GLU A N 1
ATOM 3030 C CA . GLU A 1 385 ? -17.154 3.741 -22.733 1.00 93.56 385 GLU A CA 1
ATOM 3031 C C . GLU A 1 385 ? -15.840 4.444 -23.099 1.00 93.56 385 GLU A C 1
ATOM 3033 O O . GLU A 1 385 ? -15.836 5.348 -23.937 1.00 93.56 385 GLU A O 1
ATOM 3038 N N . LYS A 1 386 ? -14.710 4.009 -22.528 1.00 90.38 386 LYS A N 1
ATOM 3039 C CA . LYS A 1 386 ? -13.391 4.591 -22.814 1.00 90.38 386 LYS A CA 1
ATOM 3040 C C . LYS A 1 386 ? -12.909 4.277 -24.232 1.00 90.38 386 LYS A C 1
ATOM 3042 O O . LYS A 1 386 ? -12.324 5.151 -24.866 1.00 90.38 386 LYS A O 1
ATOM 3047 N N . MET A 1 387 ? -13.166 3.078 -24.757 1.00 90.25 387 MET A N 1
ATOM 3048 C CA . MET A 1 387 ? -12.814 2.736 -26.142 1.00 90.25 387 MET A CA 1
ATOM 3049 C C . MET A 1 387 ? -13.647 3.539 -27.148 1.00 90.25 387 MET A C 1
ATOM 3051 O O . MET A 1 387 ? -13.081 4.115 -28.079 1.00 90.25 387 MET A O 1
ATOM 3055 N N . ALA A 1 388 ? -14.949 3.705 -26.891 1.00 92.12 388 ALA A N 1
ATOM 3056 C CA . ALA A 1 388 ? -15.813 4.567 -27.694 1.00 92.12 388 ALA A CA 1
ATOM 3057 C C . ALA A 1 388 ? -15.348 6.035 -27.674 1.00 92.12 388 ALA A C 1
ATOM 3059 O O . ALA A 1 388 ? -15.286 6.675 -28.722 1.00 92.12 388 ALA A O 1
ATOM 3060 N N . GLN A 1 389 ? -14.949 6.562 -26.509 1.00 89.00 389 GLN A N 1
ATOM 3061 C CA . GLN A 1 389 ? -14.379 7.914 -26.388 1.00 89.00 389 GLN A CA 1
ATOM 3062 C C . GLN A 1 389 ? -13.073 8.088 -27.175 1.00 89.00 389 GLN A C 1
ATOM 3064 O O . GLN A 1 389 ? -12.784 9.186 -27.644 1.00 89.00 389 GLN A O 1
ATOM 3069 N N . ARG A 1 390 ? -12.295 7.014 -27.353 1.00 88.12 390 ARG A N 1
ATOM 3070 C CA . ARG A 1 390 ? -11.076 7.001 -28.177 1.00 88.12 390 ARG A CA 1
ATOM 3071 C C . ARG A 1 390 ? -11.361 6.844 -29.676 1.00 88.12 390 ARG A C 1
ATOM 3073 O O . ARG A 1 390 ? -10.421 6.749 -30.457 1.00 88.12 390 ARG A O 1
ATOM 3080 N N . GLY A 1 391 ? -12.632 6.788 -30.086 1.00 88.31 391 GLY A N 1
ATOM 3081 C CA . GLY A 1 391 ? -13.026 6.548 -31.476 1.00 88.31 391 GLY A CA 1
ATOM 3082 C C . GLY A 1 391 ? -12.727 5.126 -31.956 1.00 88.31 391 GLY A C 1
ATOM 3083 O O . GLY A 1 391 ? -12.763 4.865 -33.156 1.00 88.31 391 GLY A O 1
ATOM 3084 N N . ASN A 1 392 ? -12.428 4.206 -31.035 1.00 78.69 392 ASN A N 1
ATOM 3085 C CA . ASN A 1 392 ? -12.178 2.814 -31.352 1.00 78.69 392 ASN A CA 1
ATOM 3086 C C . ASN A 1 392 ? -13.495 2.040 -31.178 1.00 78.69 392 ASN A C 1
ATOM 3088 O O . ASN A 1 392 ? -14.027 1.956 -30.074 1.00 78.69 392 ASN A O 1
ATOM 3092 N N . GLY A 1 393 ? -14.042 1.480 -32.261 1.00 88.06 393 GLY A N 1
ATOM 3093 C CA . GLY A 1 393 ? -15.278 0.679 -32.232 1.00 88.06 393 GLY A CA 1
ATOM 3094 C C . GLY A 1 393 ? -15.152 -0.651 -31.472 1.00 88.06 393 GLY A C 1
ATOM 3095 O O . GLY A 1 393 ? -16.106 -1.427 -31.426 1.00 88.06 393 GLY A O 1
ATOM 3096 N N . VAL A 1 394 ? -13.980 -0.928 -30.893 1.00 92.31 394 VAL A N 1
ATOM 3097 C CA . VAL A 1 394 ? -13.708 -2.098 -30.063 1.00 92.31 394 VAL A CA 1
ATOM 3098 C C . VAL A 1 394 ? -14.530 -2.054 -28.775 1.00 92.31 394 VAL A C 1
ATOM 3100 O O . VAL A 1 394 ? -14.456 -1.125 -27.975 1.00 92.31 394 VAL A O 1
ATOM 3103 N N . THR A 1 395 ? -15.281 -3.126 -28.551 1.00 94.44 395 THR A N 1
ATOM 3104 C CA . THR A 1 395 ? -15.949 -3.429 -27.284 1.00 94.44 395 THR A CA 1
ATOM 3105 C C . THR A 1 395 ? -15.185 -4.522 -26.552 1.00 94.44 395 THR A C 1
ATOM 3107 O O . THR A 1 395 ? -14.439 -5.269 -27.168 1.00 94.44 395 THR A O 1
ATOM 3110 N N . PHE A 1 396 ? -15.439 -4.709 -25.262 1.00 93.31 396 PHE A N 1
ATOM 3111 C CA . PHE A 1 396 ? -14.879 -5.801 -24.468 1.00 93.31 396 PHE A CA 1
ATOM 3112 C C . PHE A 1 396 ? -15.116 -7.176 -25.114 1.00 93.31 396 PHE A C 1
ATOM 3114 O O . PHE A 1 396 ? -14.276 -8.059 -25.018 1.00 93.31 396 PHE A O 1
ATOM 3121 N N . LYS A 1 397 ? -16.259 -7.368 -25.790 1.00 94.06 397 LYS A N 1
ATOM 3122 C CA . LYS A 1 397 ? -16.604 -8.630 -26.467 1.00 94.06 397 LYS A CA 1
ATOM 3123 C C . LYS A 1 397 ? -15.818 -8.841 -27.766 1.00 94.06 397 LYS A C 1
ATOM 3125 O O . LYS A 1 397 ? -15.630 -9.978 -28.173 1.00 94.06 397 LYS A O 1
ATOM 3130 N N . THR A 1 398 ? -15.425 -7.759 -28.431 1.00 95.12 398 THR A N 1
ATOM 3131 C CA . THR A 1 398 ? -14.736 -7.771 -29.732 1.00 95.12 398 THR A CA 1
ATOM 3132 C C . THR A 1 398 ? -13.270 -7.355 -29.606 1.00 95.12 398 THR A C 1
ATOM 3134 O O . THR A 1 398 ? -12.643 -7.013 -30.602 1.00 95.12 398 THR A O 1
ATOM 3137 N N . ALA A 1 399 ? -12.757 -7.264 -28.381 1.00 93.81 399 ALA A N 1
ATOM 3138 C CA . ALA A 1 399 ? -11.409 -6.821 -28.092 1.00 93.81 399 ALA A CA 1
ATOM 3139 C C . ALA A 1 399 ? -10.439 -7.982 -28.294 1.00 93.81 399 ALA A C 1
ATOM 3141 O O . ALA A 1 399 ? -10.566 -9.007 -27.629 1.00 93.81 399 ALA A O 1
ATOM 3142 N N . GLU A 1 400 ? -9.449 -7.792 -29.166 1.00 93.94 400 GLU A N 1
ATOM 3143 C CA . GLU A 1 400 ? -8.285 -8.684 -29.205 1.00 93.94 400 GLU A CA 1
ATOM 3144 C C . GLU A 1 400 ? -7.537 -8.664 -27.860 1.00 93.94 400 GLU A C 1
ATOM 3146 O O . GLU A 1 400 ? -7.576 -7.636 -27.167 1.00 93.94 400 GLU A O 1
ATOM 3151 N N . PRO A 1 401 ? -6.803 -9.736 -27.508 1.00 92.62 401 PRO A N 1
ATOM 3152 C CA . PRO A 1 401 ? -6.076 -9.854 -26.243 1.00 92.62 401 PRO A CA 1
ATOM 3153 C C . PRO A 1 401 ? -5.260 -8.608 -25.861 1.00 92.62 401 PRO A C 1
ATOM 3155 O O . PRO A 1 401 ? -5.342 -8.126 -24.731 1.00 92.62 401 PRO A O 1
ATOM 3158 N N . ALA A 1 402 ? -4.545 -8.010 -26.821 1.00 90.38 402 ALA A N 1
ATOM 3159 C CA . ALA A 1 402 ? -3.749 -6.801 -26.604 1.00 90.38 402 ALA A CA 1
ATOM 3160 C C . ALA A 1 402 ? -4.575 -5.575 -26.162 1.00 90.38 402 ALA A C 1
ATOM 3162 O O . ALA A 1 402 ? -4.097 -4.771 -25.362 1.00 90.38 402 ALA A O 1
ATOM 3163 N N . HIS A 1 403 ? -5.823 -5.434 -26.623 1.00 92.56 403 HIS A N 1
ATOM 3164 C CA . HIS A 1 403 ? -6.693 -4.326 -26.213 1.00 92.56 403 HIS A CA 1
ATOM 3165 C C . HIS A 1 403 ? -7.108 -4.438 -24.744 1.00 92.56 403 HIS A C 1
ATOM 3167 O O . HIS A 1 403 ? -7.270 -3.422 -24.071 1.00 92.56 403 HIS A O 1
ATOM 3173 N N . LEU A 1 404 ? -7.276 -5.660 -24.234 1.00 92.62 404 LEU A N 1
ATOM 3174 C CA . LEU A 1 404 ? -7.680 -5.901 -22.849 1.00 92.62 404 LEU A CA 1
ATOM 3175 C C . LEU A 1 404 ? -6.553 -5.605 -21.846 1.00 92.62 404 LEU A C 1
ATOM 3177 O O . LEU A 1 404 ? -6.827 -5.429 -20.663 1.00 92.62 404 LEU A O 1
ATOM 3181 N N . LEU A 1 405 ? -5.307 -5.455 -22.300 1.00 89.31 405 LEU A N 1
ATOM 3182 C CA . LEU A 1 405 ? -4.180 -5.062 -21.445 1.00 89.31 405 LEU A CA 1
ATOM 3183 C C . LEU A 1 405 ? -4.052 -3.543 -21.256 1.00 89.31 405 LEU A C 1
ATOM 3185 O O . LEU A 1 405 ? -3.213 -3.080 -20.487 1.00 89.31 405 LEU A O 1
ATOM 3189 N N . ILE A 1 406 ? -4.888 -2.750 -21.934 1.00 87.56 406 ILE A N 1
ATOM 3190 C CA . ILE A 1 406 ? -4.902 -1.294 -21.783 1.00 87.56 406 ILE A CA 1
ATOM 3191 C C . ILE A 1 406 ? -5.427 -0.931 -20.378 1.00 87.56 406 ILE A C 1
ATOM 3193 O O . ILE A 1 406 ? -6.498 -1.418 -19.995 1.00 87.56 406 ILE A O 1
ATOM 3197 N N . PRO A 1 407 ? -4.748 -0.035 -19.630 1.00 86.25 407 PRO A N 1
ATOM 3198 C CA . PRO A 1 407 ? -5.142 0.366 -18.280 1.00 86.25 407 PRO A CA 1
ATOM 3199 C C . PRO A 1 407 ? -6.392 1.252 -18.305 1.00 86.25 407 PRO A C 1
ATOM 3201 O O . PRO A 1 407 ? -6.340 2.477 -18.301 1.00 86.25 407 PRO A O 1
ATOM 3204 N N . VAL A 1 408 ? -7.555 0.611 -18.351 1.00 88.31 408 VAL A N 1
ATOM 3205 C CA . VAL A 1 408 ? -8.858 1.229 -18.098 1.00 88.31 408 VAL A CA 1
ATOM 3206 C C . VAL A 1 408 ? -9.382 0.624 -16.809 1.00 88.31 408 VAL A C 1
ATOM 3208 O O . VAL A 1 408 ? -9.387 -0.597 -16.689 1.00 88.31 408 VAL A O 1
ATOM 3211 N N . LYS A 1 409 ? -9.829 1.433 -15.843 1.00 91.56 409 LYS A N 1
ATOM 3212 C CA . LYS A 1 409 ? -10.228 0.925 -14.522 1.00 91.56 409 LYS A CA 1
ATOM 3213 C C . LYS A 1 409 ? -11.577 1.457 -14.075 1.00 91.56 409 LYS A C 1
ATOM 3215 O O . LYS A 1 409 ? -11.776 2.662 -13.988 1.00 91.56 409 LYS A O 1
ATOM 3220 N N . ALA A 1 410 ? -12.482 0.538 -13.760 1.00 93.69 410 ALA A N 1
ATOM 3221 C CA . ALA A 1 410 ? -13.666 0.807 -12.949 1.00 93.69 410 ALA A CA 1
ATOM 3222 C C . ALA A 1 410 ? -13.424 0.489 -11.463 1.00 93.69 410 ALA A C 1
ATOM 3224 O O . ALA A 1 410 ? -14.081 1.058 -10.601 1.00 93.69 410 ALA A O 1
ATOM 3225 N N . SER A 1 411 ? -12.546 -0.480 -11.200 1.00 95.88 411 SER A N 1
ATOM 3226 C CA . SER A 1 411 ? -12.055 -0.933 -9.890 1.00 95.88 411 SER A CA 1
ATOM 3227 C C . SER A 1 411 ? -10.757 -1.715 -10.117 1.00 95.88 411 SER A C 1
ATOM 3229 O O . SER A 1 411 ? -10.504 -2.163 -11.243 1.00 95.88 411 SER A O 1
ATOM 3231 N N . GLN A 1 412 ? -9.954 -1.928 -9.076 1.00 96.94 412 GLN A N 1
ATOM 3232 C CA . GLN A 1 412 ? -8.747 -2.752 -9.160 1.00 96.94 412 GLN A CA 1
ATOM 3233 C C . GLN A 1 412 ? -9.093 -4.205 -9.494 1.00 96.94 412 GLN A C 1
ATOM 3235 O O . GLN A 1 412 ? -8.525 -4.770 -10.427 1.00 96.94 412 GLN A O 1
ATOM 3240 N N . LEU A 1 413 ? -10.085 -4.787 -8.808 1.00 97.69 413 LEU A N 1
ATOM 3241 C CA . LEU A 1 413 ? -10.532 -6.160 -9.063 1.00 97.69 413 LEU A CA 1
ATOM 3242 C C . LEU A 1 413 ? -11.033 -6.331 -10.501 1.00 97.69 413 LEU A C 1
ATOM 3244 O O . LEU A 1 413 ? -10.637 -7.267 -11.193 1.00 97.69 413 LEU A O 1
ATOM 3248 N N . GLY A 1 414 ? -11.878 -5.407 -10.967 1.00 97.00 414 GLY A N 1
ATOM 3249 C CA . GLY A 1 414 ? -12.376 -5.415 -12.338 1.00 97.00 414 GLY A CA 1
ATOM 3250 C C . GLY A 1 414 ? -11.238 -5.371 -13.357 1.00 97.00 414 GLY A C 1
ATOM 3251 O O . GLY A 1 414 ? -11.217 -6.182 -14.283 1.00 97.00 414 GLY A O 1
ATOM 3252 N N . PHE A 1 415 ? -10.265 -4.477 -13.162 1.00 96.44 415 PHE A N 1
ATOM 3253 C CA . PHE A 1 415 ? -9.107 -4.372 -14.044 1.00 96.44 415 PHE A CA 1
ATOM 3254 C C . PHE A 1 415 ? -8.239 -5.634 -14.040 1.00 96.44 415 PHE A C 1
ATOM 3256 O O . PHE A 1 415 ? -7.873 -6.099 -15.114 1.00 96.44 415 PHE A O 1
ATOM 3263 N N . ILE A 1 416 ? -7.972 -6.230 -12.875 1.00 97.12 416 ILE A N 1
ATOM 3264 C CA . ILE A 1 416 ? -7.248 -7.508 -12.771 1.00 97.12 416 ILE A CA 1
ATOM 3265 C C . ILE A 1 416 ? -7.954 -8.594 -13.594 1.00 97.12 416 ILE A C 1
ATOM 3267 O O . ILE A 1 416 ? -7.296 -9.321 -14.332 1.00 97.12 416 ILE A O 1
ATOM 3271 N N . GLN A 1 417 ? -9.289 -8.672 -13.543 1.00 97.12 417 GLN A N 1
ATOM 3272 C CA . GLN A 1 417 ? -10.042 -9.644 -14.345 1.00 97.12 417 GLN A CA 1
ATOM 3273 C C . GLN A 1 417 ? -9.990 -9.358 -15.845 1.00 97.12 417 GLN A C 1
ATOM 3275 O O . GLN A 1 417 ? -9.844 -10.281 -16.643 1.00 97.12 417 GLN A O 1
ATOM 3280 N N . GLN A 1 418 ? -10.097 -8.091 -16.247 1.00 95.69 418 GLN A N 1
ATOM 3281 C CA . GLN A 1 418 ? -9.896 -7.709 -17.645 1.00 95.69 418 GLN A CA 1
ATOM 3282 C C . GLN A 1 418 ? -8.498 -8.125 -18.122 1.00 95.69 418 GLN A C 1
ATOM 3284 O O . GLN A 1 418 ? -8.370 -8.719 -19.192 1.00 95.69 418 GLN A O 1
ATOM 3289 N N . PHE A 1 419 ? -7.476 -7.837 -17.314 1.00 94.94 419 PHE A N 1
ATOM 3290 C CA . PHE A 1 419 ? -6.089 -8.169 -17.605 1.00 94.94 419 PHE A CA 1
ATOM 3291 C C . PHE A 1 419 ? -5.898 -9.684 -17.735 1.00 94.94 419 PHE A C 1
ATOM 3293 O O . PHE A 1 419 ? -5.310 -10.122 -18.717 1.00 94.94 419 PHE A O 1
ATOM 3300 N N . LYS A 1 420 ? -6.495 -10.480 -16.833 1.00 96.00 420 LYS A N 1
ATOM 3301 C CA . LYS A 1 420 ? -6.511 -11.953 -16.897 1.00 96.00 420 LYS A CA 1
ATOM 3302 C C . LYS A 1 420 ? -7.046 -12.479 -18.213 1.00 96.00 420 LYS A C 1
ATOM 3304 O O . LYS A 1 420 ? -6.376 -13.265 -18.868 1.00 96.00 420 LYS A O 1
ATOM 3309 N N . ILE A 1 421 ? -8.212 -11.993 -18.630 1.00 95.94 421 ILE A N 1
ATOM 3310 C CA . ILE A 1 421 ? -8.844 -12.419 -19.884 1.00 95.94 421 ILE A CA 1
ATOM 3311 C C . ILE A 1 421 ? -7.953 -12.067 -21.085 1.00 95.94 421 ILE A C 1
ATOM 3313 O O . ILE A 1 421 ? -7.796 -12.876 -21.997 1.00 95.94 421 ILE A O 1
ATOM 3317 N N . GLY A 1 422 ? -7.338 -10.878 -21.085 1.00 94.25 422 GLY A N 1
ATOM 3318 C CA . GLY A 1 422 ? -6.367 -10.493 -22.112 1.00 94.25 422 GLY A CA 1
ATOM 3319 C C . GLY A 1 422 ? -5.123 -11.384 -22.114 1.00 94.25 422 GLY A C 1
ATOM 3320 O O . GLY A 1 422 ? -4.640 -11.774 -23.172 1.00 94.25 422 GLY A O 1
ATOM 3321 N N . PHE A 1 423 ? -4.623 -11.743 -20.936 1.00 93.81 423 PHE A N 1
ATOM 3322 C CA . PHE A 1 423 ? -3.437 -12.575 -20.782 1.00 93.81 423 PHE A CA 1
ATOM 3323 C C . PHE A 1 423 ? -3.677 -14.022 -21.237 1.00 93.81 423 PHE A C 1
ATOM 3325 O O . PHE A 1 423 ? -2.925 -14.550 -22.052 1.00 93.81 423 PHE A O 1
ATOM 3332 N N . GLU A 1 424 ? -4.778 -14.635 -20.800 1.00 94.88 424 GLU A N 1
ATOM 3333 C CA . GLU A 1 424 ? -5.213 -15.964 -21.249 1.00 94.88 424 GLU A CA 1
ATOM 3334 C C . GLU A 1 424 ? -5.444 -16.003 -22.762 1.00 94.88 424 GLU A C 1
ATOM 3336 O O . GLU A 1 424 ? -5.064 -16.968 -23.424 1.00 94.88 424 GLU A O 1
ATOM 3341 N N . GLY A 1 425 ? -6.011 -14.929 -23.322 1.00 93.75 425 GLY A N 1
ATOM 3342 C CA . GLY A 1 425 ? -6.161 -14.765 -24.762 1.00 93.75 425 GLY A CA 1
ATOM 3343 C C . GLY A 1 425 ? -4.822 -14.816 -25.502 1.00 93.75 425 GLY A C 1
ATOM 3344 O O . GLY A 1 425 ? -4.715 -15.546 -26.482 1.00 93.75 425 GLY A O 1
ATOM 3345 N N . LYS A 1 426 ? -3.790 -14.114 -25.007 1.00 91.19 426 LYS A N 1
ATOM 3346 C CA . LYS A 1 426 ? -2.433 -14.147 -25.588 1.00 91.19 426 LYS A CA 1
ATOM 3347 C C . LYS A 1 426 ? -1.798 -15.538 -25.545 1.00 91.19 426 LYS A C 1
ATOM 3349 O O . LYS A 1 426 ? -1.139 -15.936 -26.502 1.00 91.19 426 LYS A O 1
ATOM 3354 N N . ILE A 1 427 ? -1.986 -16.270 -24.443 1.00 92.06 427 ILE A N 1
ATOM 3355 C CA . ILE A 1 427 ? -1.499 -17.652 -24.316 1.00 92.06 427 ILE A CA 1
ATOM 3356 C C . ILE A 1 427 ? -2.204 -18.542 -25.347 1.00 92.06 427 ILE A C 1
ATOM 3358 O O . ILE A 1 427 ? -1.558 -19.310 -26.058 1.00 92.06 427 ILE A O 1
ATOM 3362 N N . ALA A 1 428 ? -3.530 -18.424 -25.456 1.00 92.19 428 ALA A N 1
ATOM 3363 C CA . ALA A 1 428 ? -4.338 -19.253 -26.345 1.00 92.19 428 ALA A CA 1
ATOM 3364 C C . ALA A 1 428 ? -4.037 -19.020 -27.835 1.00 92.19 428 ALA A C 1
ATOM 3366 O O . ALA A 1 428 ? -4.105 -19.966 -28.620 1.00 92.19 428 ALA A O 1
ATOM 3367 N N . THR A 1 429 ? -3.698 -17.790 -28.233 1.00 89.06 429 THR A N 1
ATOM 3368 C CA . THR A 1 429 ? -3.356 -17.456 -29.625 1.00 89.06 429 THR A CA 1
ATOM 3369 C C . THR A 1 429 ? -1.909 -17.778 -29.997 1.00 89.06 429 THR A C 1
ATOM 3371 O O . THR A 1 429 ? -1.565 -17.669 -31.171 1.00 89.06 429 THR A O 1
ATOM 3374 N N . GLN A 1 430 ? -1.062 -18.173 -29.034 1.00 79.56 430 GLN A N 1
ATOM 3375 C CA . GLN A 1 430 ? 0.390 -18.334 -29.215 1.00 79.56 430 GLN A CA 1
ATOM 3376 C C . GLN A 1 430 ? 1.072 -17.086 -29.805 1.00 79.56 430 GLN A C 1
ATOM 3378 O O . GLN A 1 430 ? 2.179 -17.168 -30.329 1.00 79.56 430 GLN A O 1
ATOM 3383 N N . GLU A 1 431 ? 0.447 -15.908 -29.691 1.00 70.19 431 GLU A N 1
ATOM 3384 C CA . GLU A 1 431 ? 1.041 -14.638 -30.133 1.00 70.19 431 GLU A CA 1
ATOM 3385 C C . GLU A 1 431 ? 2.318 -14.301 -29.354 1.00 70.19 431 GLU A C 1
ATOM 3387 O O . GLU A 1 431 ? 3.099 -13.451 -29.778 1.00 70.19 431 GLU A O 1
ATOM 3392 N N . ASN A 1 432 ? 2.528 -14.962 -28.213 1.00 64.81 432 ASN A N 1
ATOM 3393 C CA . ASN A 1 432 ? 3.696 -14.785 -27.380 1.00 64.81 432 ASN A CA 1
ATOM 3394 C C . ASN A 1 432 ? 4.148 -16.139 -26.807 1.00 64.81 432 ASN A C 1
ATOM 3396 O O . ASN A 1 432 ? 3.607 -16.591 -25.799 1.00 64.81 432 ASN A O 1
ATOM 3400 N N . GLU A 1 433 ? 5.167 -16.770 -27.405 1.00 76.75 433 GLU A N 1
ATOM 3401 C CA . GLU A 1 433 ? 5.803 -1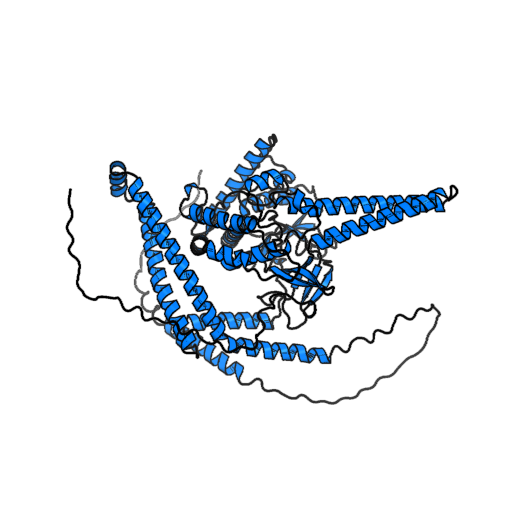7.993 -26.860 1.00 76.75 433 GLU A CA 1
ATOM 3402 C C . GLU A 1 433 ? 6.384 -17.785 -25.446 1.00 76.75 433 GLU A C 1
ATOM 3404 O O . GLU A 1 433 ? 6.770 -18.743 -24.779 1.00 76.75 433 GLU A O 1
ATOM 3409 N N . VAL A 1 434 ? 6.417 -16.534 -24.973 1.00 84.19 434 VAL A N 1
ATOM 3410 C CA . VAL A 1 434 ? 6.919 -16.146 -23.656 1.00 84.19 434 VAL A CA 1
ATOM 3411 C C . VAL A 1 434 ? 5.830 -15.820 -22.626 1.00 84.19 434 VAL A C 1
ATOM 3413 O O . VAL A 1 434 ? 6.162 -15.216 -21.618 1.00 84.19 434 VAL A O 1
ATOM 3416 N N . ALA A 1 435 ? 4.556 -16.181 -22.836 1.00 91.06 435 ALA A N 1
ATOM 3417 C CA . ALA A 1 435 ? 3.482 -15.967 -21.849 1.00 91.06 435 ALA A CA 1
ATOM 3418 C C . ALA A 1 435 ? 3.004 -17.278 -21.186 1.00 91.06 435 ALA A C 1
ATOM 3420 O O . ALA A 1 435 ? 2.796 -18.277 -21.872 1.00 91.06 435 ALA A O 1
ATOM 3421 N N . THR A 1 436 ? 2.772 -17.286 -19.865 1.00 94.62 436 THR A N 1
ATOM 3422 C CA . THR A 1 436 ? 2.265 -18.468 -19.131 1.00 94.62 436 THR A CA 1
ATOM 3423 C C . THR A 1 436 ? 1.405 -18.119 -17.913 1.00 94.62 436 THR A C 1
ATOM 3425 O O . THR A 1 436 ? 1.523 -17.050 -17.327 1.00 94.62 436 THR A O 1
ATOM 3428 N N . MET A 1 437 ? 0.576 -19.052 -17.448 1.00 95.56 437 MET A N 1
ATOM 3429 C CA . MET A 1 437 ? 0.021 -18.961 -16.094 1.00 95.56 437 MET A CA 1
ATOM 3430 C C . MET A 1 437 ? 1.069 -19.438 -15.080 1.00 95.56 437 MET A C 1
ATOM 3432 O O . MET A 1 437 ? 1.697 -20.481 -15.278 1.00 95.56 437 MET A O 1
ATOM 3436 N N . ARG A 1 438 ? 1.272 -18.671 -14.006 1.00 95.44 438 ARG A N 1
ATOM 3437 C CA . ARG A 1 438 ? 2.106 -19.035 -12.857 1.00 95.44 438 ARG A CA 1
ATOM 3438 C C . ARG A 1 438 ? 1.225 -19.748 -11.826 1.00 95.44 438 ARG A C 1
ATOM 3440 O O . ARG A 1 438 ? 0.305 -19.114 -11.309 1.00 95.44 438 ARG A O 1
ATOM 3447 N N . PRO A 1 439 ? 1.503 -21.013 -11.471 1.00 96.44 439 PRO A N 1
ATOM 3448 C CA . PRO A 1 439 ? 0.708 -21.729 -10.477 1.00 96.44 439 PRO A CA 1
ATOM 3449 C C . PRO A 1 439 ? 0.735 -21.034 -9.111 1.00 96.44 439 PRO A C 1
ATOM 3451 O O . PRO A 1 439 ? 1.802 -20.591 -8.669 1.00 96.44 439 PRO A O 1
ATOM 3454 N N . ALA A 1 440 ? -0.407 -20.961 -8.424 1.00 95.44 440 ALA A N 1
ATOM 3455 C CA . ALA A 1 440 ? -0.528 -20.344 -7.099 1.00 95.44 440 ALA A CA 1
ATOM 3456 C C . ALA A 1 440 ? 0.492 -20.890 -6.084 1.00 95.44 440 ALA A C 1
ATOM 3458 O O . ALA A 1 440 ? 1.087 -20.138 -5.318 1.00 95.44 440 ALA A O 1
ATOM 3459 N N . GLU A 1 441 ? 0.749 -22.193 -6.090 1.00 93.88 441 GLU A N 1
ATOM 3460 C CA . GLU A 1 441 ? 1.673 -22.860 -5.172 1.00 93.88 441 GLU A CA 1
ATOM 3461 C C . GLU A 1 441 ? 3.137 -22.424 -5.327 1.00 93.88 441 GLU A C 1
ATOM 3463 O O . GLU A 1 441 ? 3.933 -22.631 -4.411 1.00 93.88 441 GLU A O 1
ATOM 3468 N N . SER A 1 442 ? 3.486 -21.795 -6.454 1.00 91.56 442 SER A N 1
ATOM 3469 C CA . SER A 1 442 ? 4.811 -21.209 -6.682 1.00 91.56 442 SER A CA 1
ATOM 3470 C C . SER A 1 442 ? 4.991 -19.842 -6.009 1.00 91.56 442 SER A C 1
ATOM 3472 O O . SER A 1 442 ? 6.077 -19.260 -6.078 1.00 91.56 442 SER A O 1
ATOM 3474 N N . ALA A 1 443 ? 3.938 -19.288 -5.400 1.00 91.12 443 ALA A N 1
ATOM 3475 C CA . ALA A 1 443 ? 4.019 -18.056 -4.632 1.00 91.12 443 ALA A CA 1
ATOM 3476 C C . ALA A 1 443 ? 4.846 -18.282 -3.355 1.00 91.12 443 ALA A C 1
ATOM 3478 O O . ALA A 1 443 ? 4.577 -19.187 -2.558 1.00 91.12 443 ALA A O 1
ATOM 3479 N N . GLY A 1 444 ? 5.886 -17.464 -3.187 1.00 89.56 444 GLY A N 1
ATOM 3480 C CA . GLY A 1 444 ? 6.833 -17.579 -2.084 1.00 89.56 444 GLY A CA 1
ATOM 3481 C C . GLY A 1 444 ? 6.300 -17.001 -0.774 1.00 89.56 444 GLY A C 1
ATOM 3482 O O . GLY A 1 444 ? 5.223 -16.411 -0.703 1.00 89.56 444 GLY A O 1
ATOM 3483 N N . LYS A 1 445 ? 7.090 -17.155 0.285 1.00 93.50 445 LYS A N 1
ATOM 3484 C CA . LYS A 1 445 ? 6.922 -16.428 1.545 1.00 93.50 445 LYS A CA 1
ATOM 3485 C C . LYS A 1 445 ? 8.111 -15.507 1.738 1.00 93.50 445 LYS A C 1
ATOM 3487 O O . LYS A 1 445 ? 9.222 -15.867 1.349 1.00 93.50 445 LYS A O 1
ATOM 3492 N N . ALA A 1 446 ? 7.875 -14.358 2.359 1.00 93.00 446 ALA A N 1
ATOM 3493 C CA . ALA A 1 446 ? 8.951 -13.474 2.746 1.00 93.00 446 ALA A CA 1
ATOM 3494 C C . ALA A 1 446 ? 9.899 -14.210 3.699 1.00 93.00 446 ALA A C 1
ATOM 3496 O O . ALA A 1 446 ? 9.461 -14.930 4.607 1.00 93.00 446 ALA A O 1
ATOM 3497 N N . MET A 1 447 ? 11.199 -14.047 3.467 1.00 93.69 447 MET A N 1
ATOM 3498 C CA . MET A 1 447 ? 12.236 -14.657 4.290 1.00 93.69 447 MET A CA 1
ATOM 3499 C C . MET A 1 447 ? 12.217 -13.997 5.665 1.00 93.69 447 MET A C 1
ATOM 3501 O O . MET A 1 447 ? 12.397 -12.784 5.764 1.00 93.69 447 MET A O 1
ATOM 3505 N N . ARG A 1 448 ? 11.999 -14.785 6.719 1.00 92.50 448 ARG A N 1
ATOM 3506 C CA . ARG A 1 448 ? 11.925 -14.303 8.103 1.00 92.50 448 ARG A CA 1
ATOM 3507 C C . ARG A 1 448 ? 12.914 -15.039 8.985 1.00 92.50 448 ARG A C 1
ATOM 3509 O O . ARG A 1 448 ? 13.143 -16.232 8.784 1.00 92.50 448 ARG A O 1
ATOM 3516 N N . ASP A 1 449 ? 13.449 -14.338 9.978 1.00 87.62 449 ASP A N 1
ATOM 3517 C CA . ASP A 1 449 ? 14.195 -14.991 11.048 1.00 87.62 449 ASP A CA 1
ATOM 3518 C C . ASP A 1 449 ? 13.216 -15.854 11.868 1.00 87.62 449 ASP A C 1
ATOM 3520 O O . ASP A 1 449 ? 12.226 -15.321 12.384 1.00 87.62 449 ASP A O 1
ATOM 3524 N N . PRO A 1 450 ? 13.427 -17.178 11.969 1.00 87.56 450 PRO A N 1
ATOM 3525 C CA . PRO A 1 450 ? 12.470 -18.071 12.613 1.00 87.56 450 PRO A CA 1
ATOM 3526 C C . PRO A 1 450 ? 12.288 -17.770 14.103 1.00 87.56 450 PRO A C 1
ATOM 3528 O O . PRO A 1 450 ? 11.182 -17.943 14.617 1.00 87.56 450 PRO A O 1
ATOM 3531 N N . ASP A 1 451 ? 13.325 -17.284 14.788 1.00 84.81 451 ASP A N 1
ATOM 3532 C CA . ASP A 1 451 ? 13.249 -16.993 16.220 1.00 84.81 451 ASP A CA 1
ATOM 3533 C C . ASP A 1 451 ? 12.516 -15.678 16.462 1.00 84.81 451 ASP A C 1
ATOM 3535 O O . ASP A 1 451 ? 11.672 -15.601 17.355 1.00 84.81 451 ASP A O 1
ATOM 3539 N N . VAL A 1 452 ? 12.768 -14.668 15.623 1.00 84.19 452 VAL A N 1
ATOM 3540 C CA . VAL A 1 452 ? 12.012 -13.408 15.662 1.00 84.19 452 VAL A CA 1
ATOM 3541 C C . VAL A 1 452 ? 10.544 -13.664 15.326 1.00 84.19 452 VAL A C 1
ATOM 3543 O O . VAL A 1 452 ? 9.662 -13.192 16.038 1.00 84.19 452 VAL A O 1
ATOM 3546 N N . ALA A 1 453 ? 10.256 -14.464 14.296 1.00 85.12 453 ALA A N 1
ATOM 3547 C CA . ALA A 1 453 ? 8.886 -14.814 13.929 1.00 85.12 453 ALA A CA 1
ATOM 3548 C C . ALA A 1 453 ? 8.163 -15.575 15.056 1.00 85.12 453 ALA A C 1
ATOM 3550 O O . ALA A 1 453 ? 7.019 -15.254 15.390 1.00 85.12 453 ALA A O 1
ATOM 3551 N N . ALA A 1 454 ? 8.831 -16.552 15.680 1.00 86.31 454 ALA A N 1
ATOM 3552 C CA . ALA A 1 454 ? 8.288 -17.286 16.821 1.00 86.31 454 ALA A CA 1
ATOM 3553 C C . ALA A 1 454 ? 8.039 -16.364 18.023 1.00 86.31 454 ALA A C 1
ATOM 3555 O O . ALA A 1 454 ? 7.000 -16.470 18.678 1.00 86.31 454 ALA A O 1
ATOM 3556 N N . TYR A 1 455 ? 8.958 -15.438 18.290 1.00 86.62 455 TYR A N 1
ATOM 3557 C CA . TYR A 1 455 ? 8.806 -14.439 19.337 1.00 86.62 455 TYR A CA 1
ATOM 3558 C C . TYR A 1 455 ? 7.617 -13.506 19.080 1.00 86.62 455 TYR A C 1
ATOM 3560 O O . TYR A 1 455 ? 6.776 -13.346 19.959 1.00 86.62 455 TYR A O 1
ATOM 3568 N N . LEU A 1 456 ? 7.490 -12.935 17.879 1.00 85.94 456 LEU A N 1
ATOM 3569 C CA . LEU A 1 456 ? 6.380 -12.038 17.539 1.00 85.94 456 LEU A CA 1
ATOM 3570 C C . LEU A 1 456 ? 5.030 -12.745 17.687 1.00 85.94 456 LEU A C 1
ATOM 3572 O O . LEU A 1 456 ? 4.061 -12.159 18.172 1.00 85.94 456 LEU A O 1
ATOM 3576 N N . GLN A 1 457 ? 4.975 -14.035 17.346 1.00 88.25 457 GLN A N 1
ATOM 3577 C CA . GLN A 1 457 ? 3.797 -14.859 17.588 1.00 88.25 457 GLN A CA 1
ATOM 3578 C C . GLN A 1 457 ? 3.507 -15.037 19.089 1.00 88.25 457 GLN A C 1
ATOM 3580 O O . GLN A 1 457 ? 2.343 -15.014 19.494 1.00 88.25 457 GLN A O 1
ATOM 3585 N N . GLN A 1 458 ? 4.534 -15.227 19.923 1.00 88.31 458 GLN A N 1
ATOM 3586 C CA . GLN A 1 458 ? 4.378 -15.312 21.380 1.00 88.31 458 GLN A CA 1
ATOM 3587 C C . GLN A 1 458 ? 3.939 -13.975 21.984 1.00 88.31 458 GLN A C 1
ATOM 3589 O O . GLN A 1 458 ? 3.020 -13.964 22.801 1.00 88.31 458 GLN A O 1
ATOM 3594 N N . GLU A 1 459 ? 4.525 -12.857 21.552 1.00 89.25 459 GLU A N 1
ATOM 3595 C CA . GLU A 1 459 ? 4.136 -11.516 21.990 1.00 89.25 459 GLU A CA 1
ATOM 3596 C C . GLU A 1 459 ? 2.665 -11.240 21.650 1.00 89.25 459 GLU A C 1
ATOM 3598 O O . GLU A 1 459 ? 1.904 -10.799 22.512 1.00 89.25 459 GLU A O 1
ATOM 3603 N N . ALA A 1 460 ? 2.235 -11.556 20.424 1.00 90.19 460 ALA A N 1
ATOM 3604 C CA . ALA A 1 460 ? 0.844 -11.399 20.005 1.00 90.19 460 ALA A CA 1
ATOM 3605 C C . ALA A 1 460 ? -0.115 -12.218 20.887 1.00 90.19 460 ALA A C 1
ATOM 3607 O O . ALA A 1 460 ? -1.087 -11.674 21.415 1.00 90.19 460 ALA A O 1
ATOM 3608 N N . LYS A 1 461 ? 0.201 -13.498 21.135 1.00 92.50 461 LYS A N 1
ATOM 3609 C CA . LYS A 1 461 ? -0.582 -14.366 22.034 1.00 92.50 461 LYS A CA 1
ATOM 3610 C C . LYS A 1 461 ? -0.623 -13.838 23.470 1.00 92.50 461 LYS A C 1
ATOM 3612 O O . LYS A 1 461 ? -1.667 -13.909 24.121 1.00 92.50 461 LYS A O 1
ATOM 3617 N N . ALA A 1 462 ? 0.487 -13.297 23.970 1.00 92.88 462 ALA A N 1
ATOM 3618 C CA . ALA A 1 462 ? 0.551 -12.697 25.297 1.00 92.88 462 ALA A CA 1
ATOM 3619 C C . ALA A 1 462 ? -0.351 -11.457 25.384 1.00 92.88 462 ALA A C 1
ATOM 3621 O O . ALA A 1 462 ? -1.153 -11.358 26.310 1.00 92.88 462 ALA A O 1
ATOM 3622 N N . LYS A 1 463 ? -0.307 -10.557 24.392 1.00 94.94 463 LYS A N 1
ATOM 3623 C CA . LYS A 1 463 ? -1.204 -9.389 24.332 1.00 94.94 463 LYS A CA 1
ATOM 3624 C C . LYS A 1 463 ? -2.673 -9.794 24.288 1.00 94.94 463 LYS A C 1
ATOM 3626 O O . LYS A 1 463 ? -3.476 -9.215 25.015 1.00 94.94 463 LYS A O 1
ATOM 3631 N N . GLU A 1 464 ? -3.032 -10.792 23.482 1.00 95.31 464 GLU A N 1
ATOM 3632 C CA . GLU A 1 464 ? -4.403 -11.318 23.435 1.00 95.31 464 GLU A CA 1
ATOM 3633 C C . GLU A 1 464 ? -4.844 -11.881 24.790 1.00 95.31 464 GLU A C 1
ATOM 3635 O O . GLU A 1 464 ? -5.940 -11.568 25.262 1.00 95.31 464 GLU A O 1
ATOM 3640 N N . SER A 1 465 ? -3.966 -12.634 25.456 1.00 94.81 465 SER A N 1
ATOM 3641 C CA . SER A 1 465 ? -4.230 -13.205 26.781 1.00 94.81 465 SER A CA 1
ATOM 3642 C C . SER A 1 465 ? -4.413 -12.119 27.845 1.00 94.81 465 SER A C 1
ATOM 3644 O O . SER A 1 465 ? -5.383 -12.153 28.597 1.00 94.81 465 SER A O 1
ATOM 3646 N N . LEU A 1 466 ? -3.547 -11.100 27.873 1.00 95.81 466 LEU A N 1
ATOM 3647 C CA . LEU A 1 466 ? -3.655 -9.968 28.804 1.00 95.81 466 LEU A CA 1
ATOM 3648 C C . LEU A 1 466 ? -4.874 -9.080 28.507 1.00 95.81 466 LEU A C 1
ATOM 3650 O O . LEU A 1 466 ? -5.502 -8.551 29.421 1.00 95.81 466 LEU A O 1
ATOM 3654 N N . LYS A 1 467 ? -5.265 -8.940 27.236 1.00 96.12 467 LYS A N 1
ATOM 3655 C CA . LYS A 1 467 ? -6.507 -8.258 26.842 1.00 96.12 467 LYS A CA 1
ATOM 3656 C C . LYS A 1 467 ? -7.741 -9.028 27.324 1.00 96.12 467 LYS A C 1
ATOM 3658 O O . LYS A 1 467 ? -8.729 -8.422 27.763 1.00 96.12 467 LYS A O 1
ATOM 3663 N N . ALA A 1 468 ? -7.709 -10.359 27.254 1.00 96.38 468 ALA A N 1
ATOM 3664 C CA . ALA A 1 468 ? -8.772 -11.228 27.755 1.00 96.38 468 ALA A CA 1
ATOM 3665 C C . ALA A 1 468 ? -8.854 -11.208 29.291 1.00 96.38 468 ALA A C 1
ATOM 3667 O O . ALA A 1 468 ? -9.958 -11.043 29.818 1.00 96.38 468 ALA A O 1
ATOM 3668 N N . SER A 1 469 ? -7.702 -11.229 29.963 1.00 96.88 469 SER A N 1
ATOM 3669 C CA . SER A 1 469 ? -7.540 -11.306 31.419 1.00 96.88 469 SER A CA 1
ATOM 3670 C C . SER A 1 469 ? -6.593 -10.218 31.956 1.00 96.88 469 SER A C 1
ATOM 3672 O O . SER A 1 469 ? -5.430 -10.502 32.267 1.00 96.88 469 SER A O 1
ATOM 3674 N N . PRO A 1 470 ? -7.060 -8.957 32.081 1.00 97.38 470 PRO A N 1
ATOM 3675 C CA . PRO A 1 470 ? -6.237 -7.845 32.563 1.00 97.38 470 PRO A CA 1
ATOM 3676 C C . PRO A 1 470 ? -5.656 -8.066 33.966 1.00 97.38 470 PRO A C 1
ATOM 3678 O O . PRO A 1 470 ? -4.605 -7.520 34.287 1.00 97.38 470 PRO A O 1
ATOM 3681 N N . GLU A 1 471 ? -6.291 -8.898 34.795 1.00 96.44 471 GLU A N 1
ATOM 3682 C CA . GLU A 1 471 ? -5.831 -9.272 36.134 1.00 96.44 471 GLU A CA 1
ATOM 3683 C C . GLU A 1 471 ? -4.428 -9.901 36.159 1.00 96.44 471 GLU A C 1
ATOM 3685 O O . GLU A 1 471 ? -3.748 -9.825 37.185 1.00 96.44 471 GLU A O 1
ATOM 3690 N N . LEU A 1 472 ? -3.983 -10.465 35.030 1.00 95.31 472 LEU A N 1
ATOM 3691 C CA . LEU A 1 472 ? -2.646 -11.034 34.848 1.00 95.31 472 LEU A CA 1
ATOM 3692 C C . LEU A 1 472 ? -1.557 -9.965 34.662 1.00 95.31 472 LEU A C 1
ATOM 3694 O O . LEU A 1 472 ? -0.373 -10.275 34.768 1.00 95.31 472 LEU A O 1
ATOM 3698 N N . ILE A 1 473 ? -1.925 -8.708 34.397 1.00 95.50 473 ILE A N 1
ATOM 3699 C CA . ILE A 1 473 ? -0.968 -7.610 34.225 1.00 95.50 473 ILE A CA 1
ATOM 3700 C C . ILE A 1 473 ? -0.409 -7.228 35.596 1.00 95.50 473 ILE A C 1
ATOM 3702 O O . ILE A 1 473 ? -1.123 -6.655 36.418 1.00 95.50 473 ILE A O 1
ATOM 3706 N N . GLU A 1 474 ? 0.867 -7.511 35.856 1.00 95.00 474 GLU A N 1
ATOM 3707 C CA . GLU A 1 474 ? 1.507 -7.266 37.159 1.00 95.00 474 GLU A CA 1
ATOM 3708 C C . GLU A 1 474 ? 1.486 -5.785 37.569 1.00 95.00 474 GLU A C 1
ATOM 3710 O O . GLU A 1 474 ? 1.191 -5.456 38.720 1.00 95.00 474 GLU A O 1
ATOM 3715 N N . ASN A 1 475 ? 1.733 -4.875 36.622 1.00 96.38 475 ASN A N 1
ATOM 3716 C CA . ASN A 1 475 ? 1.708 -3.439 36.875 1.00 96.38 475 ASN A CA 1
ATOM 3717 C C . ASN A 1 475 ? 0.264 -2.938 37.075 1.00 96.38 475 ASN A C 1
ATOM 3719 O O . ASN A 1 475 ? -0.536 -2.903 36.139 1.00 96.38 475 ASN A O 1
ATOM 3723 N N . ALA A 1 476 ? -0.053 -2.486 38.293 1.00 96.94 476 ALA A N 1
ATOM 3724 C CA . ALA A 1 476 ? -1.394 -2.035 38.668 1.00 96.94 476 ALA A CA 1
ATOM 3725 C C . ALA A 1 476 ? -1.921 -0.855 37.826 1.00 96.94 476 ALA A C 1
ATOM 3727 O O . ALA A 1 476 ? -3.126 -0.772 37.583 1.00 96.94 476 ALA A O 1
ATOM 3728 N N . ASN A 1 477 ? -1.045 0.041 37.356 1.00 96.88 477 ASN A N 1
ATOM 3729 C CA . ASN A 1 477 ? -1.449 1.172 36.518 1.00 96.88 477 ASN A CA 1
ATOM 3730 C C . ASN A 1 477 ? -1.834 0.705 35.110 1.00 96.88 477 ASN A C 1
ATOM 3732 O O . ASN A 1 477 ? -2.887 1.099 34.610 1.00 96.88 477 ASN A O 1
ATOM 3736 N N . LEU A 1 478 ? -1.029 -0.178 34.508 1.00 96.75 478 LEU A N 1
ATOM 3737 C CA . LEU A 1 478 ? -1.319 -0.761 33.192 1.00 96.75 478 LEU A CA 1
ATOM 3738 C C . LEU A 1 478 ? -2.581 -1.621 33.234 1.00 96.75 478 LEU A C 1
ATOM 3740 O O . LEU A 1 478 ? -3.453 -1.472 32.381 1.00 96.75 478 LEU A O 1
ATOM 3744 N N . ARG A 1 479 ? -2.728 -2.443 34.279 1.00 97.94 479 ARG A N 1
ATOM 3745 C CA . ARG A 1 479 ? -3.948 -3.215 34.542 1.00 97.94 479 ARG A CA 1
ATOM 3746 C C . ARG A 1 479 ? -5.180 -2.319 34.546 1.00 97.94 479 ARG A C 1
ATOM 3748 O O . ARG A 1 479 ? -6.110 -2.545 33.778 1.00 97.94 479 ARG A O 1
ATOM 3755 N N . LYS A 1 480 ? -5.160 -1.266 35.370 1.00 97.75 480 LYS A N 1
ATOM 3756 C CA . LYS A 1 480 ? -6.272 -0.319 35.488 1.00 97.75 480 LYS A CA 1
ATOM 3757 C C . LYS A 1 480 ? -6.572 0.377 34.157 1.00 97.75 480 LYS A C 1
ATOM 3759 O O . LYS A 1 480 ? -7.740 0.567 33.830 1.00 97.75 480 LYS A O 1
ATOM 3764 N N . ALA A 1 481 ? -5.547 0.745 33.387 1.00 96.69 481 ALA A N 1
ATOM 3765 C CA . ALA A 1 481 ? -5.723 1.348 32.068 1.00 96.69 481 ALA A CA 1
ATOM 3766 C C . ALA A 1 481 ? -6.435 0.393 31.093 1.00 96.69 481 ALA A C 1
ATOM 3768 O O . ALA A 1 481 ? -7.413 0.789 30.457 1.00 96.69 481 ALA A O 1
ATOM 3769 N N . VAL A 1 482 ? -6.006 -0.874 31.029 1.00 97.25 482 VAL A N 1
ATOM 3770 C CA . VAL A 1 482 ? -6.628 -1.904 30.181 1.00 97.25 482 VAL A CA 1
ATOM 3771 C C . VAL A 1 482 ? -8.066 -2.198 30.622 1.00 97.25 482 VAL A C 1
ATOM 3773 O O . VAL A 1 482 ? -8.956 -2.260 29.775 1.00 97.25 482 VAL A O 1
ATOM 3776 N N . GLU A 1 483 ? -8.332 -2.325 31.925 1.00 97.75 483 GLU A N 1
ATOM 3777 C CA . GLU A 1 483 ? -9.684 -2.556 32.461 1.00 97.75 483 GLU A CA 1
ATOM 3778 C C . GLU A 1 483 ? -10.652 -1.416 32.114 1.00 97.75 483 GLU A C 1
ATOM 3780 O O . GLU A 1 483 ? -11.761 -1.674 31.634 1.00 97.75 483 GLU A O 1
ATOM 3785 N N . ILE A 1 484 ? -10.230 -0.160 32.314 1.00 97.69 484 ILE A N 1
ATOM 3786 C CA . ILE A 1 484 ? -11.035 1.024 31.979 1.00 97.69 484 ILE A CA 1
ATOM 3787 C C . ILE A 1 484 ? -11.318 1.059 30.477 1.00 97.69 484 ILE A C 1
ATOM 3789 O O . ILE A 1 484 ? -12.479 1.174 30.077 1.00 97.69 484 ILE A O 1
ATOM 3793 N N . ALA A 1 485 ? -10.283 0.912 29.643 1.00 97.38 485 ALA A N 1
ATOM 3794 C CA . ALA A 1 485 ? -10.437 0.949 28.194 1.00 97.38 485 ALA A CA 1
ATOM 3795 C C . ALA A 1 485 ? -11.371 -0.165 27.699 1.00 97.38 485 ALA A C 1
ATOM 3797 O O . ALA A 1 485 ? -12.308 0.106 26.949 1.00 97.38 485 ALA A O 1
ATOM 3798 N N . LYS A 1 486 ? -11.191 -1.402 28.177 1.00 97.44 486 LYS A N 1
ATOM 3799 C CA . LYS A 1 486 ? -12.038 -2.553 27.829 1.00 97.44 486 LYS A CA 1
ATOM 3800 C C . LYS A 1 486 ? -13.504 -2.330 28.213 1.00 97.44 486 LYS A C 1
ATOM 3802 O O . LYS A 1 486 ? -14.396 -2.614 27.409 1.00 97.44 486 LYS A O 1
ATOM 3807 N N . ALA A 1 487 ? -13.767 -1.806 29.413 1.00 97.75 487 ALA A N 1
ATOM 3808 C CA . ALA A 1 487 ? -15.124 -1.514 29.872 1.00 97.75 487 ALA A CA 1
ATOM 3809 C C . ALA A 1 487 ? -15.791 -0.404 29.040 1.00 97.75 487 ALA A C 1
ATOM 3811 O O . ALA A 1 487 ? -16.943 -0.555 28.621 1.00 97.75 487 ALA A O 1
ATOM 3812 N N . GLU A 1 488 ? -15.069 0.685 28.753 1.00 98.06 488 GLU A N 1
ATOM 3813 C CA . GLU A 1 488 ? -15.580 1.778 27.920 1.00 98.06 488 GLU A CA 1
ATOM 3814 C C . GLU A 1 488 ? -15.823 1.343 26.470 1.00 98.06 488 GLU A C 1
ATOM 3816 O O . GLU A 1 488 ? -16.884 1.648 25.921 1.00 98.06 488 GLU A O 1
ATOM 3821 N N . ILE A 1 489 ? -14.902 0.586 25.864 1.00 97.31 489 ILE A N 1
ATOM 3822 C CA . ILE A 1 489 ? -15.064 0.030 24.512 1.00 97.31 489 ILE A CA 1
ATOM 3823 C C . ILE A 1 489 ? -16.323 -0.838 24.451 1.00 97.31 489 ILE A C 1
ATOM 3825 O O . ILE A 1 489 ? -17.152 -0.642 23.565 1.00 97.31 489 ILE A O 1
ATOM 3829 N N . SER A 1 490 ? -16.531 -1.736 25.420 1.00 97.31 490 SER A N 1
ATOM 3830 C CA . SER A 1 490 ? -17.727 -2.588 25.459 1.00 97.31 490 SER A CA 1
ATOM 3831 C C . SER A 1 490 ? -19.028 -1.776 25.552 1.00 97.31 490 SER A C 1
ATOM 3833 O O . SER A 1 490 ? -20.024 -2.098 24.898 1.00 97.31 490 SER A O 1
ATOM 3835 N N . ALA A 1 491 ? -19.036 -0.689 26.332 1.00 97.94 491 ALA A N 1
ATOM 3836 C CA . ALA A 1 491 ? -20.188 0.206 26.422 1.00 97.94 491 ALA A CA 1
ATOM 3837 C C . ALA A 1 491 ? -20.443 0.959 25.103 1.00 97.94 491 ALA A C 1
ATOM 3839 O O . ALA A 1 491 ? -21.588 1.052 24.654 1.00 97.94 491 ALA A O 1
ATOM 3840 N N . LEU A 1 492 ? -19.389 1.455 24.453 1.00 97.62 492 LEU A N 1
ATOM 3841 C CA . LEU A 1 492 ? -19.487 2.164 23.176 1.00 97.62 492 LEU A CA 1
ATOM 3842 C C . LEU A 1 492 ? -19.887 1.230 22.026 1.00 97.62 492 LEU A C 1
ATOM 3844 O O . LEU A 1 492 ? -20.687 1.630 21.188 1.00 97.62 492 LEU A O 1
ATOM 3848 N N . GLN A 1 493 ? -19.442 -0.028 22.014 1.00 97.56 493 GLN A N 1
ATOM 3849 C CA . GLN A 1 493 ? -19.862 -1.034 21.025 1.00 97.56 493 GLN A CA 1
ATOM 3850 C C . GLN A 1 493 ? -21.375 -1.305 21.071 1.00 97.56 493 GLN A C 1
ATOM 3852 O O . GLN A 1 493 ? -22.021 -1.460 20.030 1.00 97.56 493 GLN A O 1
ATOM 3857 N N . LYS A 1 494 ? -21.981 -1.285 22.267 1.00 97.69 494 LYS A N 1
ATOM 3858 C CA . LYS A 1 494 ? -23.448 -1.338 22.411 1.00 97.69 494 LYS A CA 1
ATOM 3859 C C . LYS A 1 494 ? -24.117 -0.096 21.816 1.00 97.69 494 LYS A C 1
ATOM 3861 O O . LYS A 1 494 ? -25.174 -0.213 21.201 1.00 97.69 494 LYS A O 1
ATOM 3866 N N . SER A 1 495 ? -23.496 1.076 21.972 1.00 97.50 495 SER A N 1
ATOM 3867 C CA . SER A 1 495 ? -23.964 2.323 21.354 1.00 97.50 495 SER A CA 1
ATOM 3868 C C . SER A 1 495 ? -23.876 2.271 19.827 1.00 97.50 495 SER A C 1
ATOM 3870 O O . SER A 1 495 ? -24.847 2.629 19.169 1.00 97.50 495 SER A O 1
ATOM 3872 N N . VAL A 1 496 ? -22.773 1.762 19.261 1.00 96.56 496 VAL A N 1
ATOM 3873 C CA . VAL A 1 496 ? -22.617 1.532 17.811 1.00 96.56 496 VAL A CA 1
ATOM 3874 C C . VAL A 1 496 ? -23.741 0.641 17.291 1.00 96.56 496 VAL A C 1
ATOM 3876 O O . VAL A 1 496 ? -24.481 1.054 16.410 1.00 96.56 496 VAL A O 1
ATOM 3879 N N . SER A 1 497 ? -23.973 -0.511 17.927 1.00 95.38 497 SER A N 1
ATOM 3880 C CA . SER A 1 497 ? -25.042 -1.439 17.518 1.00 95.38 497 SER A CA 1
ATOM 3881 C C . SER A 1 497 ? -26.436 -0.789 17.545 1.00 95.38 497 SER A C 1
ATOM 3883 O O . SER A 1 497 ? -27.282 -1.049 16.689 1.00 95.38 497 SER A O 1
ATOM 3885 N N . ALA A 1 498 ? -26.696 0.077 18.532 1.00 97.19 498 ALA A N 1
ATOM 3886 C CA . ALA A 1 498 ? -27.955 0.813 18.630 1.00 97.19 498 ALA A CA 1
ATOM 3887 C C . ALA A 1 498 ? -28.093 1.901 17.549 1.00 97.19 498 ALA A C 1
ATOM 3889 O O . ALA A 1 498 ? -29.203 2.136 17.061 1.00 97.19 498 ALA A O 1
ATOM 3890 N N . LEU A 1 499 ? -26.990 2.563 17.185 1.00 96.12 499 LEU A N 1
ATOM 3891 C CA . LEU A 1 499 ? -26.939 3.562 16.118 1.00 96.12 499 LEU A CA 1
ATOM 3892 C C . LEU A 1 499 ? -27.093 2.910 14.740 1.00 96.12 499 LEU A C 1
ATOM 3894 O O . LEU A 1 499 ? -27.940 3.370 13.980 1.00 96.12 499 LEU A O 1
ATOM 3898 N N . ASP A 1 500 ? -26.411 1.794 14.479 1.00 93.12 500 ASP A N 1
ATOM 3899 C CA . ASP A 1 500 ? -26.546 1.005 13.246 1.00 93.12 500 ASP A CA 1
ATOM 3900 C C . ASP A 1 500 ? -28.003 0.565 13.041 1.00 93.12 500 ASP A C 1
ATOM 3902 O O . ASP A 1 500 ? -28.611 0.783 11.993 1.00 93.12 500 ASP A O 1
ATOM 3906 N N . HIS A 1 501 ? -28.633 0.023 14.089 1.00 93.88 501 HIS A N 1
ATOM 3907 C CA . HIS A 1 501 ? -30.036 -0.386 14.020 1.00 93.88 501 HIS A CA 1
ATOM 3908 C C . HIS A 1 501 ? -30.996 0.797 13.800 1.00 93.88 501 HIS A C 1
ATOM 3910 O O . HIS A 1 501 ? -32.058 0.668 13.179 1.00 93.88 501 HIS A O 1
ATOM 3916 N N . ARG A 1 502 ? -30.658 1.974 14.336 1.00 94.56 502 ARG A N 1
ATOM 3917 C CA . ARG A 1 502 ? -31.424 3.202 14.112 1.00 94.56 502 ARG A CA 1
ATOM 3918 C C . ARG A 1 502 ? -31.261 3.701 12.679 1.00 94.56 502 ARG A C 1
ATOM 3920 O O . ARG A 1 502 ? -32.251 4.139 12.094 1.00 94.56 502 ARG A O 1
ATOM 3927 N N . GLU A 1 503 ? -30.057 3.633 12.130 1.00 90.50 503 GLU A N 1
ATOM 3928 C CA . GLU A 1 503 ? -29.762 3.978 10.745 1.00 90.50 503 GLU A CA 1
ATOM 3929 C C . GLU A 1 503 ? -30.536 3.076 9.780 1.00 90.50 503 GLU A C 1
ATOM 3931 O O . GLU A 1 503 ? -31.259 3.581 8.921 1.00 90.50 503 GLU A O 1
ATOM 3936 N N . GLU A 1 504 ? -30.514 1.761 9.999 1.00 90.12 504 GLU A N 1
ATOM 3937 C CA . GLU A 1 504 ? -31.261 0.790 9.192 1.00 90.12 504 GLU A CA 1
ATOM 3938 C C . GLU A 1 504 ? -32.769 1.106 9.167 1.00 90.12 504 GLU A C 1
ATOM 3940 O O . GLU A 1 504 ? -33.408 1.109 8.111 1.00 90.12 504 GLU A O 1
ATOM 3945 N N . LYS A 1 505 ? -33.347 1.479 10.318 1.00 91.06 505 LYS A N 1
ATOM 3946 C CA . LYS A 1 505 ? -34.752 1.916 10.412 1.00 91.06 505 LYS A CA 1
ATOM 3947 C C . LYS A 1 505 ? -35.041 3.212 9.652 1.00 91.06 505 LYS A C 1
ATOM 3949 O O . LYS A 1 505 ? -36.153 3.378 9.147 1.00 91.06 505 LYS A O 1
ATOM 3954 N N . LEU A 1 506 ? -34.089 4.144 9.610 1.00 89.19 506 LEU A N 1
ATOM 3955 C CA . LEU A 1 506 ? -34.221 5.412 8.885 1.00 89.19 506 LEU A CA 1
ATOM 3956 C C . LEU A 1 506 ? -34.045 5.225 7.371 1.00 89.19 506 LEU A C 1
ATOM 3958 O O . LEU A 1 506 ? -34.726 5.902 6.597 1.00 89.19 506 LEU A O 1
ATOM 3962 N N . ALA A 1 507 ? -33.184 4.295 6.952 1.00 85.69 507 ALA A N 1
ATOM 3963 C CA . ALA A 1 507 ? -32.974 3.920 5.555 1.00 85.69 507 ALA A CA 1
ATOM 3964 C C . ALA A 1 507 ? -34.159 3.119 4.988 1.00 85.69 507 ALA A C 1
ATOM 3966 O O . ALA A 1 507 ? -34.572 3.319 3.840 1.00 85.69 507 ALA A O 1
ATOM 3967 N N . HIS A 1 508 ? -34.767 2.262 5.811 1.00 86.81 508 HIS A N 1
ATOM 3968 C CA . HIS A 1 508 ? -35.902 1.418 5.442 1.00 86.81 508 HIS A CA 1
ATOM 3969 C C . HIS A 1 508 ? -37.136 1.715 6.307 1.00 86.81 508 HIS A C 1
ATOM 3971 O O . HIS A 1 508 ? -37.595 0.859 7.069 1.00 86.81 508 HIS A O 1
ATOM 3977 N N . PRO A 1 509 ? -37.737 2.915 6.173 1.00 84.62 509 PRO A N 1
ATOM 3978 C CA . PRO A 1 509 ? -38.883 3.296 6.981 1.00 84.62 509 PRO A CA 1
ATOM 3979 C C . PRO A 1 509 ? -40.065 2.370 6.701 1.00 84.62 509 PRO A C 1
ATOM 3981 O O . PRO A 1 509 ? -40.356 2.024 5.545 1.00 84.62 509 PRO A O 1
ATOM 3984 N N . GLN A 1 510 ? -40.779 2.014 7.769 1.00 87.81 510 GLN A N 1
ATOM 3985 C CA . GLN A 1 510 ? -42.008 1.235 7.672 1.00 87.81 510 GLN A CA 1
ATOM 3986 C C . GLN A 1 510 ? -43.067 1.958 6.818 1.00 87.81 510 GLN A C 1
ATOM 3988 O O . GLN A 1 510 ? -43.057 3.191 6.742 1.00 87.81 510 GLN A O 1
ATOM 3993 N N . PRO A 1 511 ? -44.015 1.230 6.197 1.00 87.56 511 PRO A N 1
ATOM 3994 C CA . PRO A 1 511 ? -45.010 1.814 5.292 1.00 87.56 511 PRO A CA 1
ATOM 3995 C C . PRO A 1 511 ? -45.786 3.001 5.886 1.00 87.56 511 PRO A C 1
ATOM 3997 O O . PRO A 1 511 ? -45.988 4.010 5.213 1.00 87.56 511 PRO A O 1
ATOM 4000 N N . VAL A 1 512 ? -46.154 2.927 7.169 1.00 83.44 512 VAL A N 1
ATOM 4001 C CA . VAL A 1 512 ? -46.862 4.011 7.876 1.00 83.44 512 VAL A CA 1
ATOM 4002 C C . VAL A 1 512 ? -45.992 5.268 7.995 1.00 83.44 512 VAL A C 1
ATOM 4004 O O . VAL A 1 512 ? -46.479 6.388 7.843 1.00 83.44 512 VAL A O 1
ATOM 4007 N N . THR A 1 513 ? -44.691 5.093 8.227 1.00 78.81 513 THR A N 1
ATOM 4008 C CA . THR A 1 513 ? -43.720 6.189 8.291 1.00 78.81 513 THR A CA 1
ATOM 4009 C C . THR A 1 513 ? -43.517 6.817 6.915 1.00 78.81 513 THR A C 1
ATOM 4011 O O . THR A 1 513 ? -43.518 8.038 6.814 1.00 78.81 513 THR A O 1
ATOM 4014 N N . ARG A 1 514 ? -43.468 6.014 5.840 1.00 80.75 514 ARG A N 1
ATOM 4015 C CA . ARG A 1 514 ? -43.410 6.527 4.455 1.00 80.75 514 ARG A CA 1
ATOM 4016 C C . ARG A 1 514 ? -44.604 7.423 4.123 1.00 80.75 514 ARG A C 1
ATOM 4018 O O . ARG A 1 514 ? -44.426 8.462 3.495 1.00 80.75 514 ARG A O 1
ATOM 4025 N N . LEU A 1 515 ? -45.806 7.051 4.575 1.00 79.19 515 LEU A N 1
ATOM 4026 C CA . LEU A 1 515 ? -47.017 7.849 4.366 1.00 79.19 515 LEU A CA 1
ATOM 4027 C C . LEU A 1 515 ? -46.945 9.193 5.109 1.00 79.19 515 LEU A C 1
ATOM 4029 O O . LEU A 1 515 ? -47.244 10.234 4.533 1.00 79.19 515 LEU A O 1
ATOM 4033 N N . LYS A 1 516 ? -46.498 9.187 6.372 1.00 78.50 516 LYS A N 1
ATOM 4034 C CA . LYS A 1 516 ? -46.283 10.423 7.142 1.00 78.50 516 LYS A CA 1
ATOM 4035 C C . LYS A 1 516 ? -45.203 11.307 6.520 1.00 78.50 516 LYS A C 1
ATOM 4037 O O . LYS A 1 516 ? -45.371 12.519 6.478 1.00 78.50 516 LYS A O 1
ATOM 4042 N N . GLU A 1 517 ? -44.124 10.722 6.010 1.00 76.50 517 GLU A N 1
ATOM 4043 C CA . GLU A 1 517 ? -43.024 11.449 5.364 1.00 76.50 517 GLU A CA 1
ATOM 4044 C C . GLU A 1 517 ? -43.434 12.103 4.042 1.00 76.50 517 GLU A C 1
ATOM 4046 O O . GLU A 1 517 ? -42.959 13.198 3.737 1.00 76.50 517 GLU A O 1
ATOM 4051 N N . ALA A 1 518 ? -44.354 11.488 3.292 1.00 74.94 518 ALA A N 1
ATOM 4052 C CA . ALA A 1 518 ? -44.944 12.104 2.105 1.00 74.94 518 ALA A CA 1
ATOM 4053 C C . ALA A 1 518 ? -45.715 13.398 2.438 1.00 74.94 518 ALA A C 1
ATOM 4055 O O . ALA A 1 518 ? -45.790 14.290 1.598 1.00 74.94 518 ALA A O 1
ATOM 4056 N N . PHE A 1 519 ? -46.235 13.522 3.667 1.00 69.81 519 PHE A N 1
ATOM 4057 C CA . PHE A 1 519 ? -46.982 14.693 4.142 1.00 69.81 519 PHE A CA 1
ATOM 4058 C C . PHE A 1 519 ? -46.140 15.703 4.944 1.00 69.81 519 PHE A C 1
ATOM 4060 O O . PHE A 1 519 ? -46.355 16.904 4.812 1.00 69.81 519 PHE A O 1
ATOM 4067 N N . LEU A 1 520 ? -45.199 15.247 5.778 1.00 66.56 520 LEU A N 1
ATOM 4068 C CA . LEU A 1 520 ? -44.427 16.086 6.716 1.00 66.56 520 LEU A CA 1
ATOM 4069 C C . LEU A 1 520 ? -43.025 16.466 6.204 1.00 66.56 520 LEU A C 1
ATOM 4071 O O . LEU A 1 520 ? -42.341 17.284 6.814 1.00 66.56 520 LEU A O 1
ATOM 4075 N N . GLY A 1 521 ? -42.619 15.928 5.051 1.00 69.75 521 GLY A N 1
ATOM 4076 C CA . GLY A 1 521 ? -41.426 16.346 4.321 1.00 69.75 521 GLY A CA 1
ATOM 4077 C C . GLY A 1 521 ? -40.181 15.504 4.613 1.00 69.75 521 GLY A C 1
ATOM 4078 O O . GLY A 1 521 ? -39.763 15.305 5.752 1.00 69.75 521 GLY A O 1
ATOM 4079 N N . LYS A 1 522 ? -39.506 15.085 3.535 1.00 83.19 522 LYS A N 1
ATOM 4080 C CA . LYS A 1 522 ? -38.259 14.290 3.515 1.00 83.19 522 LYS A CA 1
ATOM 4081 C C . LYS A 1 522 ? -37.107 14.883 4.355 1.00 83.19 522 LYS A C 1
ATOM 4083 O O . LYS A 1 522 ? -36.187 14.163 4.735 1.00 83.19 522 LYS A O 1
ATOM 4088 N N . ARG A 1 523 ? -37.152 16.185 4.659 1.00 84.38 523 ARG A N 1
ATOM 4089 C CA . ARG A 1 523 ? -36.077 16.942 5.319 1.00 84.38 523 ARG A CA 1
ATOM 4090 C C . ARG A 1 523 ? -35.830 16.523 6.771 1.00 84.38 523 ARG A C 1
ATOM 4092 O O . ARG A 1 523 ? -34.676 16.445 7.175 1.00 84.38 523 ARG A O 1
ATOM 4099 N N . GLU A 1 524 ? -36.876 16.214 7.542 1.00 86.75 524 GLU A N 1
ATOM 4100 C CA . GLU A 1 524 ? -36.713 15.825 8.954 1.00 86.75 524 GLU A CA 1
ATOM 4101 C C . GLU A 1 524 ? -35.988 14.477 9.091 1.00 86.75 524 GLU A C 1
ATOM 4103 O O . GLU A 1 524 ? -35.122 14.312 9.951 1.00 86.75 524 GLU A O 1
ATOM 4108 N N . ARG A 1 525 ? -36.302 13.514 8.213 1.00 86.00 525 ARG A N 1
ATOM 4109 C CA . ARG A 1 525 ? -35.641 12.202 8.195 1.00 86.00 525 ARG A CA 1
ATOM 4110 C C . ARG A 1 525 ? -34.166 12.323 7.842 1.00 86.00 525 ARG A C 1
ATOM 4112 O O . ARG A 1 525 ? -33.344 11.723 8.524 1.00 86.00 525 ARG A O 1
ATOM 4119 N N . LEU A 1 526 ? -33.847 13.114 6.815 1.00 86.94 526 LEU A N 1
ATOM 4120 C CA . LEU A 1 526 ? -32.463 13.361 6.410 1.00 86.94 526 LEU A CA 1
ATOM 4121 C C . LEU A 1 526 ? -31.657 13.985 7.555 1.00 86.94 526 LEU A C 1
ATOM 4123 O O . LEU A 1 526 ? -30.605 13.458 7.885 1.00 86.94 526 LEU A O 1
ATOM 4127 N N . GLY A 1 527 ? -32.202 14.987 8.254 1.00 89.88 527 GLY A N 1
ATOM 4128 C CA . GLY A 1 527 ? -31.527 15.565 9.424 1.00 89.88 527 GLY A CA 1
ATOM 4129 C C . GLY A 1 527 ? -31.354 14.581 10.593 1.00 89.88 527 GLY A C 1
ATOM 4130 O O . GLY A 1 527 ? -30.353 14.623 11.304 1.00 89.88 527 GLY A O 1
ATOM 4131 N N . LYS A 1 528 ? -32.299 13.650 10.807 1.00 92.50 528 LYS A N 1
ATOM 4132 C CA . LYS A 1 528 ? -32.140 12.573 11.808 1.00 92.50 528 LYS A CA 1
ATOM 4133 C C . LYS A 1 528 ? -31.080 11.553 11.404 1.00 92.50 528 LYS A C 1
ATOM 4135 O O . LYS A 1 528 ? -30.408 11.030 12.291 1.00 92.50 528 LYS A O 1
ATOM 4140 N N . MET A 1 529 ? -30.981 11.246 10.114 1.00 90.25 529 MET A N 1
ATOM 4141 C CA . MET A 1 529 ? -29.993 10.326 9.555 1.00 90.25 529 MET A CA 1
ATOM 4142 C C . MET A 1 529 ? -28.593 10.922 9.688 1.00 90.25 529 MET A C 1
ATOM 4144 O O . MET A 1 529 ? -27.760 10.313 10.341 1.00 90.25 529 MET A O 1
ATOM 4148 N N . GLU A 1 530 ? -28.406 12.167 9.248 1.00 91.12 530 GLU A N 1
ATOM 4149 C CA . GLU A 1 530 ? -27.156 12.927 9.380 1.00 91.12 530 GLU A CA 1
ATOM 4150 C C . GLU A 1 530 ? -26.690 13.018 10.841 1.00 91.12 530 GLU A C 1
ATOM 4152 O O . GLU A 1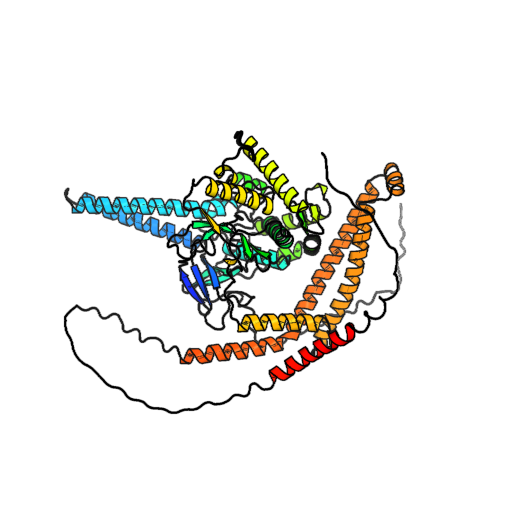 530 ? -25.551 12.694 11.161 1.00 91.12 530 GLU A O 1
ATOM 4157 N N . LYS A 1 531 ? -27.598 13.328 11.777 1.00 95.12 531 LYS A N 1
ATOM 4158 C CA . LYS A 1 531 ? -27.270 13.312 13.212 1.00 95.12 531 LYS A CA 1
ATOM 4159 C C . LYS A 1 531 ? -26.889 11.917 13.726 1.00 95.12 531 LYS A C 1
ATOM 4161 O O . LYS A 1 531 ? -26.071 11.804 14.633 1.00 95.12 531 LYS A O 1
ATOM 4166 N N . THR A 1 532 ? -27.518 10.858 13.211 1.00 94.56 532 THR A N 1
ATOM 4167 C CA . THR A 1 532 ? -27.198 9.473 13.608 1.00 94.56 532 THR A CA 1
ATOM 4168 C C . THR A 1 532 ? -25.817 9.082 13.080 1.00 94.56 532 THR A C 1
ATOM 4170 O O . THR A 1 532 ? -25.032 8.511 13.830 1.00 94.56 532 THR A O 1
ATOM 4173 N N . HIS A 1 533 ? -25.497 9.468 11.843 1.00 93.31 533 HIS A N 1
ATOM 4174 C CA . HIS A 1 533 ? -24.180 9.310 11.226 1.00 93.31 533 HIS A CA 1
ATOM 4175 C C . HIS A 1 533 ? -23.089 10.046 12.002 1.00 93.31 533 HIS A C 1
ATOM 4177 O O . HIS A 1 533 ? -22.086 9.439 12.361 1.00 93.31 533 HIS A O 1
ATOM 4183 N N . GLU A 1 534 ? -23.312 11.311 12.364 1.00 94.00 534 GLU A N 1
ATOM 4184 C CA . GLU A 1 534 ? -22.365 12.087 13.172 1.00 94.00 534 GLU A CA 1
ATOM 4185 C C . GLU A 1 534 ? -22.089 11.410 14.528 1.00 94.00 534 GLU A C 1
ATOM 4187 O O . GLU A 1 534 ? -20.938 11.262 14.941 1.00 94.00 534 GLU A O 1
ATOM 4192 N N . GLN A 1 535 ? -23.142 10.934 15.204 1.00 96.62 535 GLN A N 1
ATOM 4193 C CA . GLN A 1 535 ? -23.018 10.207 16.470 1.00 96.62 535 GLN A CA 1
ATOM 4194 C C . GLN A 1 535 ? -22.261 8.885 16.314 1.00 96.62 535 GLN A C 1
ATOM 4196 O O . GLN A 1 535 ? -21.471 8.528 17.192 1.00 96.62 535 GLN A O 1
ATOM 4201 N N . LEU A 1 536 ? -22.494 8.161 15.218 1.00 95.62 536 LEU A N 1
ATOM 4202 C CA . LEU A 1 536 ? -21.797 6.916 14.908 1.00 95.62 536 LEU A CA 1
ATOM 4203 C C . LEU A 1 536 ? -20.303 7.181 14.710 1.00 95.62 536 LEU A C 1
ATOM 4205 O O . LEU A 1 536 ? -19.485 6.570 15.396 1.00 95.62 536 LEU A O 1
ATOM 4209 N N . THR A 1 537 ? -19.955 8.155 13.872 1.00 94.25 537 THR A N 1
ATOM 4210 C CA . THR A 1 537 ? -18.572 8.567 13.601 1.00 94.25 537 THR A CA 1
ATOM 4211 C C . THR A 1 537 ? -17.844 8.992 14.878 1.00 94.25 537 THR A C 1
ATOM 4213 O O . THR A 1 537 ? -16.764 8.479 15.168 1.00 94.25 537 THR A O 1
ATOM 4216 N N . GLN A 1 538 ? -18.457 9.836 15.717 1.00 96.50 538 GLN A N 1
ATOM 4217 C CA . GLN A 1 538 ? -17.878 10.239 17.009 1.00 96.50 538 GLN A CA 1
ATOM 4218 C C . GLN A 1 538 ? -17.669 9.046 17.958 1.00 96.50 538 GLN A C 1
ATOM 4220 O O . GLN A 1 538 ? -16.648 8.957 18.644 1.00 96.50 538 GLN A O 1
ATOM 4225 N N . THR A 1 539 ? -18.624 8.110 17.998 1.00 97.25 539 THR A N 1
ATOM 4226 C CA . THR A 1 539 ? -18.531 6.903 18.835 1.00 97.25 539 THR A CA 1
ATOM 4227 C C . THR A 1 539 ? -17.393 5.997 18.363 1.00 97.25 539 THR A C 1
ATOM 4229 O O . THR A 1 539 ? -16.607 5.529 19.186 1.00 97.25 539 THR A O 1
ATOM 4232 N N . LEU A 1 540 ? -17.263 5.790 17.049 1.00 97.19 540 LEU A N 1
ATOM 4233 C CA . LEU A 1 540 ? -16.202 4.986 16.439 1.00 97.19 540 LEU A CA 1
ATOM 4234 C C . LEU A 1 540 ? -14.813 5.601 16.659 1.00 97.19 540 LEU A C 1
ATOM 4236 O O . LEU A 1 540 ? -13.887 4.894 17.048 1.00 97.19 540 LEU A O 1
ATOM 4240 N N . GLN A 1 541 ? -14.675 6.920 16.504 1.00 96.19 541 GLN A N 1
ATOM 4241 C CA . GLN A 1 541 ? -13.431 7.638 16.807 1.00 96.19 541 GLN A CA 1
ATOM 4242 C C . GLN A 1 541 ? -13.033 7.489 18.282 1.00 96.19 541 GLN A C 1
ATOM 4244 O O . GLN A 1 541 ? -11.861 7.262 18.595 1.00 96.19 541 GLN A O 1
ATOM 4249 N N . LYS A 1 542 ? -14.006 7.550 19.205 1.00 97.06 542 LYS A N 1
ATOM 4250 C CA . LYS A 1 542 ? -13.745 7.314 20.632 1.00 97.06 542 LYS A CA 1
ATOM 4251 C C . LYS A 1 542 ? -13.281 5.877 20.897 1.00 97.06 542 LYS A C 1
ATOM 4253 O O . LYS A 1 542 ? -12.334 5.693 21.659 1.00 97.06 542 LYS A O 1
ATOM 4258 N N . ILE A 1 543 ? -13.908 4.875 20.269 1.00 96.88 543 ILE A N 1
ATOM 4259 C CA . ILE A 1 543 ? -13.474 3.470 20.367 1.00 96.88 543 ILE A CA 1
ATOM 4260 C C . ILE A 1 543 ? -12.025 3.331 19.890 1.00 96.88 543 ILE A C 1
ATOM 4262 O O . ILE A 1 543 ? -11.201 2.834 20.650 1.00 96.88 543 ILE A O 1
ATOM 4266 N N . LYS A 1 544 ? -11.692 3.848 18.700 1.00 94.44 544 LYS A N 1
ATOM 4267 C CA . LYS A 1 544 ? -10.334 3.773 18.136 1.00 94.44 544 LYS A CA 1
ATOM 4268 C C . LYS A 1 544 ? -9.285 4.392 19.066 1.00 94.44 544 LYS A C 1
ATOM 4270 O O . LYS A 1 544 ? -8.226 3.812 19.295 1.00 94.44 544 LYS A O 1
ATOM 4275 N N . SER A 1 545 ? -9.591 5.549 19.658 1.00 95.00 545 SER A N 1
ATOM 4276 C CA . SER A 1 545 ? -8.704 6.190 20.636 1.00 95.00 545 SER A CA 1
ATOM 4277 C C . SER A 1 545 ? -8.477 5.328 21.884 1.00 95.00 545 SER A C 1
ATOM 4279 O O . SER A 1 545 ? -7.357 5.291 22.393 1.00 95.00 545 SER A O 1
ATOM 4281 N N . LEU A 1 546 ? -9.514 4.662 22.400 1.00 96.50 546 LEU A N 1
ATOM 4282 C CA . LEU A 1 546 ? -9.401 3.771 23.561 1.00 96.50 546 LEU A CA 1
ATOM 4283 C C . LEU A 1 546 ? -8.649 2.481 23.217 1.00 96.50 546 LEU A C 1
ATOM 4285 O O . LEU A 1 546 ? -7.856 2.004 24.024 1.00 96.50 546 LEU A O 1
ATOM 4289 N N . GLU A 1 547 ? -8.853 1.934 22.017 1.00 95.56 547 GLU A N 1
ATOM 4290 C CA . GLU A 1 547 ? -8.112 0.768 21.526 1.00 95.56 547 GLU A CA 1
ATOM 4291 C C . GLU A 1 547 ? -6.616 1.060 21.432 1.00 95.56 547 GLU A C 1
ATOM 4293 O O . GLU A 1 547 ? -5.817 0.253 21.897 1.00 95.56 547 GLU A O 1
ATOM 4298 N N . LYS A 1 548 ? -6.236 2.242 20.933 1.00 92.88 548 LYS A N 1
ATOM 4299 C CA . LYS A 1 548 ? -4.836 2.687 20.899 1.00 92.88 548 LYS A CA 1
ATOM 4300 C C . LYS A 1 548 ? -4.221 2.780 22.298 1.00 92.88 548 LYS A C 1
ATOM 4302 O O . LYS A 1 548 ? -3.112 2.300 22.510 1.00 92.88 548 LYS A O 1
ATOM 4307 N N . GLN A 1 549 ? -4.941 3.366 23.260 1.00 94.69 549 GLN A N 1
ATOM 4308 C CA . GLN A 1 549 ? -4.485 3.453 24.656 1.00 94.69 549 GLN A CA 1
ATOM 4309 C C . GLN A 1 549 ? -4.309 2.065 25.283 1.00 94.69 549 GLN A C 1
ATOM 4311 O O . GLN A 1 549 ? -3.309 1.806 25.949 1.00 94.69 549 GLN A O 1
ATOM 4316 N N . MET A 1 550 ? -5.264 1.166 25.041 1.00 97.00 550 MET A N 1
ATOM 4317 C CA . MET A 1 550 ? -5.197 -0.215 25.507 1.00 97.00 550 MET A CA 1
ATOM 4318 C C . MET A 1 550 ? -4.016 -0.963 24.880 1.00 97.00 550 MET A C 1
ATOM 4320 O O . MET A 1 550 ? -3.306 -1.658 25.595 1.00 97.00 550 MET A O 1
ATOM 4324 N N . ASP A 1 551 ? -3.776 -0.807 23.577 1.00 94.56 551 ASP A N 1
ATOM 4325 C CA . ASP A 1 551 ? -2.660 -1.456 22.881 1.00 94.56 551 ASP A CA 1
ATOM 4326 C C . ASP A 1 551 ? -1.290 -0.944 23.353 1.00 94.56 551 ASP A C 1
ATOM 4328 O O . ASP A 1 551 ? -0.364 -1.735 23.536 1.00 94.56 551 ASP A O 1
ATOM 4332 N N . THR A 1 552 ? -1.173 0.356 23.653 1.00 94.88 552 THR A N 1
ATOM 4333 C CA . THR A 1 552 ? 0.025 0.918 24.306 1.00 94.88 552 THR A CA 1
ATOM 4334 C C . THR A 1 552 ? 0.252 0.271 25.674 1.00 94.88 552 THR A C 1
ATOM 4336 O O . THR A 1 552 ? 1.334 -0.253 25.928 1.00 94.88 552 THR A O 1
ATOM 4339 N N . ALA A 1 553 ? -0.782 0.194 26.518 1.00 95.62 553 ALA A N 1
ATOM 4340 C CA . ALA A 1 553 ? -0.670 -0.428 27.838 1.00 95.62 553 ALA A CA 1
ATOM 4341 C C . ALA A 1 553 ? -0.346 -1.934 27.769 1.00 95.62 553 ALA A C 1
ATOM 4343 O O . ALA A 1 553 ? 0.442 -2.434 28.569 1.00 95.62 553 ALA A O 1
ATOM 4344 N N . LEU A 1 554 ? -0.919 -2.663 26.804 1.00 95.00 554 LEU A N 1
ATOM 4345 C CA . LEU A 1 554 ? -0.609 -4.077 26.565 1.00 95.00 554 LEU A CA 1
ATOM 4346 C C . LEU A 1 554 ? 0.824 -4.263 26.066 1.00 95.00 554 LEU A C 1
ATOM 4348 O O . LEU A 1 554 ? 1.498 -5.198 26.485 1.00 95.00 554 LEU A O 1
ATOM 4352 N N . THR A 1 555 ? 1.296 -3.370 25.197 1.00 93.38 555 THR A N 1
ATOM 4353 C CA . THR A 1 555 ? 2.676 -3.359 24.703 1.00 93.38 555 THR A CA 1
ATOM 4354 C C . THR A 1 555 ? 3.679 -3.139 25.832 1.00 93.38 555 THR A C 1
ATOM 4356 O O . THR A 1 555 ? 4.665 -3.868 25.914 1.00 93.38 555 THR A O 1
ATOM 4359 N N . GLU A 1 556 ? 3.404 -2.205 26.739 1.00 93.81 556 GLU A N 1
ATOM 4360 C CA . GLU A 1 556 ? 4.215 -2.003 27.943 1.00 93.81 556 GLU A CA 1
ATOM 4361 C C . GLU A 1 556 ? 4.145 -3.212 28.890 1.00 93.81 556 GLU A C 1
ATOM 4363 O O . GLU A 1 556 ? 5.155 -3.605 29.471 1.00 93.81 556 GLU A O 1
ATOM 4368 N N . ALA A 1 557 ? 2.980 -3.856 29.013 1.00 94.19 557 ALA A N 1
ATOM 4369 C CA . ALA A 1 557 ? 2.803 -5.018 29.883 1.00 94.19 557 ALA A CA 1
ATOM 4370 C C . ALA A 1 557 ? 3.574 -6.263 29.408 1.00 94.19 557 ALA A C 1
ATOM 4372 O O . ALA A 1 557 ? 4.006 -7.058 30.239 1.00 94.19 557 ALA A O 1
ATOM 4373 N N . VAL A 1 558 ? 3.769 -6.433 28.095 1.00 94.12 558 VAL A N 1
ATOM 4374 C CA . VAL A 1 558 ? 4.569 -7.538 27.531 1.00 94.12 558 VAL A CA 1
ATOM 4375 C C . VAL A 1 558 ? 6.047 -7.188 27.344 1.00 94.12 558 VAL A C 1
ATOM 4377 O O . VAL A 1 558 ? 6.812 -8.038 26.891 1.00 94.12 558 VAL A O 1
ATOM 4380 N N . ALA A 1 559 ? 6.482 -5.979 27.715 1.00 90.31 559 ALA A N 1
ATOM 4381 C CA . ALA A 1 559 ? 7.875 -5.550 27.582 1.00 90.31 559 ALA A CA 1
ATOM 4382 C C . ALA A 1 559 ? 8.910 -6.513 28.209 1.00 90.31 559 ALA A C 1
ATOM 4384 O O . ALA A 1 559 ? 9.967 -6.683 27.605 1.00 90.31 559 ALA A O 1
ATOM 4385 N N . PRO A 1 560 ? 8.644 -7.213 29.334 1.00 87.62 560 PRO A N 1
ATOM 4386 C CA . PRO A 1 560 ? 9.585 -8.207 29.854 1.00 87.62 560 PRO A CA 1
ATOM 4387 C C . PRO A 1 560 ? 9.912 -9.338 28.866 1.00 87.62 560 PRO A C 1
ATOM 4389 O O . PRO A 1 560 ? 11.063 -9.751 28.789 1.00 87.62 560 PRO A O 1
ATOM 4392 N N . LEU A 1 561 ? 8.943 -9.784 28.051 1.00 83.00 561 LEU A N 1
ATOM 4393 C CA . LEU A 1 561 ? 9.183 -10.805 27.020 1.00 83.00 561 LEU A CA 1
ATOM 4394 C C . LEU A 1 561 ? 10.164 -10.308 25.945 1.00 83.00 561 LEU A C 1
ATOM 4396 O O . LEU A 1 561 ? 10.932 -11.100 25.402 1.00 83.00 561 LEU A O 1
ATOM 4400 N N . ARG A 1 562 ? 10.169 -9.000 25.652 1.00 79.69 562 ARG A N 1
ATOM 4401 C CA . ARG A 1 562 ? 11.089 -8.389 24.674 1.00 79.69 562 ARG A CA 1
ATOM 4402 C C . ARG A 1 562 ? 12.537 -8.477 25.134 1.00 79.69 562 ARG A C 1
ATOM 4404 O O . ARG A 1 562 ? 13.401 -8.843 24.344 1.00 79.69 562 ARG A O 1
ATOM 4411 N N . SER A 1 563 ? 12.781 -8.206 26.417 1.00 80.12 563 SER A N 1
ATOM 4412 C CA . SER A 1 563 ? 14.123 -8.281 27.004 1.00 80.12 563 SER A CA 1
ATOM 4413 C C . SER A 1 563 ? 14.722 -9.688 26.875 1.00 80.12 563 SER A C 1
ATOM 4415 O O . SER A 1 563 ? 15.904 -9.833 26.559 1.00 80.12 563 SER A O 1
ATOM 4417 N N . ASP A 1 564 ? 13.894 -10.728 27.020 1.00 78.50 564 ASP A N 1
ATOM 4418 C CA . ASP A 1 564 ? 14.325 -12.116 26.836 1.00 78.50 564 ASP A CA 1
ATOM 4419 C C . ASP A 1 564 ? 14.733 -12.414 25.382 1.00 78.50 564 ASP A C 1
ATOM 4421 O O . ASP A 1 564 ? 15.750 -13.076 25.145 1.00 78.50 564 ASP A O 1
ATOM 4425 N N . LEU A 1 565 ? 13.981 -11.908 24.393 1.00 77.06 565 LEU A N 1
ATOM 4426 C CA . LEU A 1 565 ? 14.360 -12.041 22.982 1.00 77.06 565 LEU A CA 1
ATOM 4427 C C . LEU A 1 565 ? 15.674 -11.317 22.693 1.00 77.06 565 LEU A C 1
ATOM 4429 O O . LEU A 1 565 ? 16.532 -11.860 22.001 1.00 77.06 565 LEU A O 1
ATOM 4433 N N . GLU A 1 566 ? 15.843 -10.101 23.201 1.00 75.56 566 GLU A N 1
ATOM 4434 C CA . GLU A 1 566 ? 17.070 -9.333 22.993 1.00 75.56 566 GLU A CA 1
ATOM 4435 C C . GLU A 1 566 ? 18.290 -10.057 23.545 1.00 75.56 566 GLU A C 1
ATOM 4437 O O . GLU A 1 566 ? 19.309 -10.140 22.859 1.00 75.56 566 GLU A O 1
ATOM 4442 N N . ALA A 1 567 ? 18.176 -10.648 24.736 1.00 82.31 567 ALA A N 1
ATOM 4443 C CA . ALA A 1 567 ? 19.232 -11.475 25.302 1.00 82.31 567 ALA A CA 1
ATOM 4444 C C . ALA A 1 567 ? 19.556 -12.672 24.390 1.00 82.31 567 ALA A C 1
ATOM 4446 O O . ALA A 1 567 ? 20.728 -12.960 24.136 1.00 82.31 567 ALA A O 1
ATOM 4447 N N . LEU A 1 568 ? 18.537 -13.338 23.839 1.00 78.31 568 LEU A N 1
ATOM 4448 C CA . LEU A 1 568 ? 18.710 -14.459 22.911 1.00 78.31 568 LEU A CA 1
ATOM 4449 C C . LEU A 1 568 ? 19.390 -14.025 21.601 1.00 78.31 568 LEU A C 1
ATOM 4451 O O . LEU A 1 568 ? 20.341 -14.671 21.152 1.00 78.31 568 LEU A O 1
ATOM 4455 N N . LEU A 1 569 ? 18.946 -12.919 21.001 1.00 76.44 569 LEU A N 1
ATOM 4456 C CA . LEU A 1 569 ? 19.528 -12.377 19.772 1.00 76.44 569 LEU A CA 1
ATOM 4457 C C . LEU A 1 569 ? 20.957 -11.870 20.000 1.00 76.44 569 LEU A C 1
ATOM 4459 O O . LEU A 1 569 ? 21.819 -12.083 19.149 1.00 76.44 569 LEU A O 1
ATOM 4463 N N . ALA A 1 570 ? 21.244 -11.253 21.148 1.00 81.19 570 ALA A N 1
ATOM 4464 C CA . ALA A 1 570 ? 22.587 -10.812 21.516 1.00 81.19 570 ALA A CA 1
ATOM 4465 C C . ALA A 1 570 ? 23.562 -11.992 21.629 1.00 81.19 570 ALA A C 1
ATOM 4467 O O . ALA A 1 570 ? 24.678 -11.909 21.114 1.00 81.19 570 ALA A O 1
ATOM 4468 N N . VAL A 1 571 ? 23.131 -13.113 22.221 1.00 80.94 571 VAL A N 1
ATOM 4469 C CA . VAL A 1 571 ? 23.934 -14.346 22.275 1.00 80.94 571 VAL A CA 1
ATOM 4470 C C . VAL A 1 571 ? 24.255 -14.845 20.867 1.00 80.94 571 VAL A C 1
ATOM 4472 O O . VAL A 1 571 ? 25.422 -15.104 20.583 1.00 80.94 571 VAL A O 1
ATOM 4475 N N . LYS A 1 572 ? 23.264 -14.909 19.966 1.00 74.44 572 LYS A N 1
ATOM 4476 C CA . LYS A 1 572 ? 23.487 -15.327 18.571 1.00 74.44 572 LYS A CA 1
ATOM 4477 C C . LYS A 1 572 ? 24.461 -14.419 17.820 1.00 74.44 572 LYS A C 1
ATOM 4479 O O . LYS A 1 572 ? 25.347 -14.906 17.117 1.00 74.44 572 LYS A O 1
ATOM 4484 N N . ARG A 1 573 ? 24.323 -13.100 17.992 1.00 76.00 573 ARG A N 1
ATOM 4485 C CA . ARG A 1 573 ? 25.232 -12.108 17.394 1.00 76.00 573 ARG A CA 1
ATOM 4486 C C . ARG A 1 573 ? 26.666 -12.296 17.904 1.00 76.00 573 ARG A C 1
ATOM 4488 O O . ARG A 1 573 ? 27.601 -12.285 17.107 1.00 76.00 573 ARG A O 1
ATOM 4495 N N . GLY A 1 574 ? 26.835 -12.515 19.210 1.00 70.69 574 GLY A N 1
ATOM 4496 C CA . GLY A 1 574 ? 28.139 -12.721 19.845 1.00 70.69 574 GLY A CA 1
ATOM 4497 C C . GLY A 1 574 ? 28.827 -14.023 19.428 1.00 70.69 574 GLY A C 1
ATOM 4498 O O . GLY A 1 574 ? 30.024 -14.017 19.157 1.00 70.69 574 GLY A O 1
ATOM 4499 N N . THR A 1 575 ? 28.079 -15.124 19.289 1.00 61.31 575 THR A N 1
ATOM 4500 C CA . THR A 1 575 ? 28.646 -16.422 18.878 1.00 61.31 575 THR A CA 1
ATOM 4501 C C . THR A 1 575 ? 29.240 -16.418 17.469 1.00 61.31 575 THR A C 1
ATOM 4503 O O . THR A 1 575 ? 30.134 -17.214 17.194 1.00 61.31 575 THR A O 1
ATOM 4506 N N . ASN A 1 576 ? 28.802 -15.510 16.590 1.00 54.91 576 ASN A N 1
ATOM 4507 C CA . ASN A 1 576 ? 29.286 -15.454 15.208 1.00 54.91 576 ASN A CA 1
ATOM 4508 C C . ASN A 1 576 ? 30.358 -14.385 14.964 1.00 54.91 576 ASN A C 1
ATOM 4510 O O . ASN A 1 576 ? 31.128 -14.523 14.015 1.00 54.91 576 ASN A O 1
ATOM 4514 N N . GLN A 1 577 ? 30.505 -13.380 15.837 1.00 52.59 577 GLN A N 1
ATOM 4515 C CA . GLN A 1 577 ? 31.643 -12.452 15.755 1.00 52.59 577 GLN A CA 1
ATOM 4516 C C . GLN A 1 577 ? 32.991 -13.143 16.027 1.00 52.59 577 GLN A C 1
ATOM 4518 O O . GLN A 1 577 ? 33.994 -12.751 15.436 1.00 52.59 577 GLN A O 1
ATOM 4523 N N . GLU A 1 578 ? 33.028 -14.216 16.826 1.00 48.47 578 GLU A N 1
ATOM 4524 C CA . GLU A 1 578 ? 34.246 -15.025 17.015 1.00 48.47 578 GLU A CA 1
ATOM 4525 C C . GLU A 1 578 ? 34.580 -15.925 15.805 1.00 48.47 578 GLU A C 1
ATOM 4527 O O . GLU A 1 578 ? 35.722 -16.362 15.661 1.00 48.47 578 GLU A O 1
ATOM 4532 N N . ALA A 1 579 ? 33.622 -1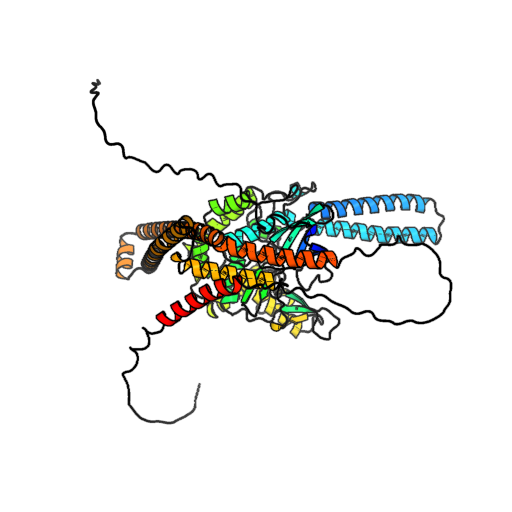6.172 14.903 1.00 49.12 579 ALA A N 1
ATOM 4533 C CA . ALA A 1 579 ? 33.808 -17.019 13.720 1.00 49.12 579 ALA A CA 1
ATOM 4534 C C . ALA A 1 579 ? 34.199 -16.238 12.451 1.00 49.12 579 ALA A C 1
ATOM 4536 O O . ALA A 1 579 ? 34.708 -16.829 11.497 1.00 49.12 579 ALA A O 1
ATOM 4537 N N . ILE A 1 580 ? 34.000 -14.917 12.430 1.00 43.78 580 ILE A N 1
ATOM 4538 C CA . ILE A 1 580 ? 34.335 -14.051 11.294 1.00 43.78 580 ILE A CA 1
ATOM 4539 C C . ILE A 1 580 ? 35.624 -13.292 11.627 1.00 43.78 580 ILE A C 1
ATOM 4541 O O . ILE A 1 580 ? 35.640 -12.078 11.819 1.00 43.78 580 ILE A O 1
ATOM 4545 N N . ALA A 1 581 ? 36.747 -14.012 11.687 1.00 42.44 581 ALA A N 1
ATOM 4546 C CA . ALA A 1 581 ? 38.026 -13.352 11.454 1.00 42.44 581 ALA A CA 1
ATOM 4547 C C . ALA A 1 581 ? 37.981 -12.792 10.019 1.00 42.44 581 ALA A C 1
ATOM 4549 O O . ALA A 1 581 ? 37.637 -13.545 9.101 1.00 42.44 581 ALA A O 1
ATOM 4550 N N . PRO A 1 582 ? 38.288 -11.502 9.786 1.00 38.06 582 PRO A N 1
ATOM 4551 C CA . PRO A 1 582 ? 38.303 -10.969 8.433 1.00 38.06 582 PRO A CA 1
ATOM 4552 C C . PRO A 1 582 ? 39.259 -11.826 7.593 1.00 38.06 582 PRO A C 1
ATOM 4554 O O . PRO A 1 582 ? 40.364 -12.127 8.068 1.00 38.06 582 PRO A O 1
ATOM 4557 N N . PRO A 1 583 ? 38.884 -12.243 6.367 1.00 40.88 583 PRO A N 1
ATOM 4558 C CA . PRO A 1 583 ? 39.869 -12.815 5.468 1.00 40.88 583 PRO A CA 1
ATOM 4559 C C . PRO A 1 583 ? 41.006 -11.800 5.380 1.00 40.88 583 PRO A C 1
ATOM 4561 O O . PRO A 1 583 ? 40.766 -10.615 5.142 1.00 40.88 583 PRO A O 1
ATOM 4564 N N . LYS A 1 584 ? 42.243 -12.236 5.645 1.00 40.31 584 LYS A N 1
ATOM 4565 C CA . LYS A 1 584 ? 43.423 -11.415 5.378 1.00 40.31 584 LYS A CA 1
ATOM 4566 C C . LYS A 1 584 ? 43.384 -11.082 3.891 1.00 40.31 584 LYS A C 1
ATOM 4568 O O . LYS A 1 584 ? 43.755 -11.911 3.065 1.00 40.31 584 LYS A O 1
ATOM 4573 N N . VAL A 1 585 ? 42.885 -9.897 3.557 1.00 36.94 585 VAL A N 1
ATOM 4574 C CA . VAL A 1 585 ? 42.963 -9.353 2.209 1.00 36.94 585 VAL A CA 1
ATOM 4575 C C . VAL A 1 585 ? 44.427 -8.998 2.007 1.00 36.94 585 VAL A C 1
ATOM 4577 O O . VAL A 1 585 ? 44.890 -7.929 2.400 1.00 36.94 585 VAL A O 1
ATOM 4580 N N . SER A 1 586 ? 45.187 -9.947 1.469 1.00 37.31 586 SER A N 1
ATOM 4581 C CA . SER A 1 586 ? 46.476 -9.636 0.870 1.00 37.31 586 SER A CA 1
ATOM 4582 C C . SER A 1 586 ? 46.211 -8.654 -0.277 1.00 37.31 586 SER A C 1
ATOM 4584 O O . SER A 1 586 ? 45.300 -8.905 -1.072 1.00 37.31 586 SER A O 1
ATOM 4586 N N . PRO A 1 587 ? 46.948 -7.534 -0.378 1.00 35.09 587 PRO A N 1
ATOM 4587 C CA . PRO A 1 587 ? 46.839 -6.661 -1.539 1.00 35.09 587 PRO A CA 1
ATOM 4588 C C . PRO A 1 587 ? 47.117 -7.472 -2.817 1.00 35.09 587 PRO A C 1
ATOM 4590 O O . PRO A 1 587 ? 47.916 -8.413 -2.767 1.00 35.09 587 PRO A O 1
ATOM 4593 N N . PRO A 1 588 ? 46.470 -7.147 -3.949 1.00 34.19 588 PRO A N 1
ATOM 4594 C CA . PRO A 1 588 ? 46.677 -7.874 -5.192 1.00 34.19 588 PRO A CA 1
ATOM 4595 C C . PRO A 1 588 ? 48.145 -7.740 -5.611 1.00 34.19 588 PRO A C 1
ATOM 4597 O O . PRO A 1 588 ? 48.608 -6.653 -5.955 1.00 34.19 588 PRO A O 1
ATOM 4600 N N . SER A 1 589 ? 48.884 -8.848 -5.550 1.00 32.19 589 SER A N 1
ATOM 4601 C CA . SER A 1 589 ? 50.207 -8.955 -6.149 1.00 32.19 589 SER A CA 1
ATOM 4602 C C . SER A 1 589 ? 50.037 -8.979 -7.663 1.00 32.19 589 SER A C 1
ATOM 4604 O O . SER A 1 589 ? 49.509 -9.936 -8.229 1.00 32.19 589 SER A O 1
ATOM 4606 N N . ILE A 1 590 ? 50.467 -7.904 -8.308 1.00 39.91 590 ILE A N 1
ATOM 4607 C CA . ILE A 1 590 ? 50.785 -7.897 -9.730 1.00 39.91 590 ILE A CA 1
ATOM 4608 C C . ILE A 1 590 ? 52.057 -8.737 -9.875 1.00 39.91 590 ILE A C 1
ATOM 4610 O O . ILE A 1 590 ? 53.076 -8.311 -9.347 1.00 39.91 590 ILE A O 1
ATOM 4614 N N . GLU A 1 591 ? 51.984 -9.915 -10.505 1.00 33.81 591 GLU A N 1
ATOM 4615 C CA . GLU A 1 591 ? 53.000 -10.425 -11.450 1.00 33.81 591 GLU A CA 1
ATOM 4616 C C . GLU A 1 591 ? 52.685 -11.845 -11.970 1.00 33.81 591 GLU A C 1
ATOM 4618 O O . GLU A 1 591 ? 52.484 -12.795 -11.220 1.00 33.81 591 GLU A O 1
ATOM 4623 N N . GLU A 1 592 ? 52.611 -11.903 -13.302 1.00 33.72 592 GLU A N 1
ATOM 4624 C CA . GLU A 1 592 ? 53.237 -12.852 -14.235 1.00 33.72 592 GLU A CA 1
ATOM 4625 C C . GLU A 1 592 ? 53.125 -14.379 -14.038 1.00 33.72 592 GLU A C 1
ATOM 4627 O O . GLU A 1 592 ? 53.596 -15.003 -13.091 1.00 33.72 592 GLU A O 1
ATOM 4632 N N . HIS A 1 593 ? 52.566 -15.005 -15.078 1.00 33.66 593 HIS A N 1
ATOM 4633 C CA . HIS A 1 593 ? 52.532 -16.442 -15.310 1.00 33.66 593 HIS A CA 1
ATOM 4634 C C . HIS A 1 593 ? 53.934 -17.034 -15.540 1.00 33.66 593 HIS A C 1
ATOM 4636 O O . HIS A 1 593 ? 54.519 -16.791 -16.591 1.00 33.66 593 HIS A O 1
ATOM 4642 N N . HIS A 1 594 ? 54.383 -17.950 -14.673 1.00 31.33 594 HIS A N 1
ATOM 4643 C CA . HIS A 1 594 ? 55.258 -19.060 -15.074 1.00 31.33 594 HIS A CA 1
ATOM 4644 C C . HIS A 1 594 ? 55.048 -20.345 -14.235 1.00 31.33 594 HIS A C 1
ATOM 4646 O O . HIS A 1 594 ? 54.996 -20.344 -13.013 1.00 31.33 594 HIS A O 1
ATOM 4652 N N . HIS A 1 595 ? 54.901 -21.431 -14.994 1.00 32.06 595 HIS A N 1
ATOM 4653 C CA . HIS A 1 595 ? 54.908 -22.884 -14.773 1.00 32.06 595 HIS A CA 1
ATOM 4654 C C . HIS A 1 595 ? 55.502 -23.581 -13.508 1.00 32.06 595 HIS A C 1
ATOM 4656 O O . HIS A 1 595 ? 56.628 -23.314 -13.111 1.00 32.06 595 HIS A O 1
ATOM 4662 N N . VAL A 1 596 ? 54.792 -24.675 -13.132 1.00 31.19 596 VAL A N 1
ATOM 4663 C CA . VAL A 1 596 ? 55.233 -26.063 -12.767 1.00 31.19 596 VAL A CA 1
ATOM 4664 C C . VAL A 1 596 ? 55.390 -26.488 -11.279 1.00 31.19 596 VAL A C 1
ATOM 4666 O O . VAL A 1 596 ? 56.237 -25.989 -10.556 1.00 31.19 596 VAL A O 1
ATOM 4669 N N . ALA A 1 597 ? 54.541 -27.477 -10.924 1.00 28.73 597 ALA A N 1
ATOM 4670 C CA . ALA A 1 597 ? 54.656 -28.703 -10.092 1.00 28.73 597 ALA A CA 1
ATOM 4671 C C . ALA A 1 597 ? 55.595 -28.798 -8.861 1.00 28.73 597 ALA A C 1
ATOM 4673 O O . ALA A 1 597 ? 56.796 -28.602 -8.988 1.00 28.73 597 ALA A O 1
ATOM 4674 N N . ASP A 1 598 ? 55.066 -29.214 -7.694 1.00 28.48 598 ASP A N 1
ATOM 4675 C CA . ASP A 1 598 ? 55.122 -30.600 -7.152 1.00 28.48 598 ASP A CA 1
ATOM 4676 C C . ASP A 1 598 ? 54.709 -30.697 -5.652 1.00 28.48 598 ASP A C 1
ATOM 4678 O O . ASP A 1 598 ? 54.914 -29.781 -4.862 1.00 28.48 598 ASP A O 1
ATOM 4682 N N . ASP A 1 599 ? 54.145 -31.866 -5.310 1.00 28.94 599 ASP A N 1
ATOM 4683 C CA . ASP A 1 599 ? 54.186 -32.638 -4.046 1.00 28.94 599 ASP A CA 1
ATOM 4684 C C . ASP A 1 599 ? 53.462 -32.264 -2.716 1.00 28.94 599 ASP A C 1
ATOM 4686 O O . ASP A 1 599 ? 53.871 -31.433 -1.913 1.00 28.94 599 ASP A O 1
ATOM 4690 N N . LEU A 1 600 ? 52.412 -33.067 -2.453 1.00 26.77 600 LEU A N 1
ATOM 4691 C CA . LEU A 1 600 ? 52.195 -34.053 -1.363 1.00 26.77 600 LEU A CA 1
ATOM 4692 C C . LEU A 1 600 ? 52.379 -33.738 0.153 1.00 26.77 600 LEU A C 1
ATOM 4694 O O . LEU A 1 600 ? 53.470 -33.495 0.652 1.00 26.77 600 LEU A O 1
ATOM 4698 N N . ARG A 1 601 ? 51.303 -34.119 0.884 1.00 27.45 601 ARG A N 1
ATOM 4699 C CA . ARG A 1 601 ? 51.201 -34.793 2.215 1.00 27.45 601 ARG A CA 1
ATOM 4700 C C . ARG A 1 601 ? 51.559 -34.040 3.515 1.00 27.45 601 ARG A C 1
ATOM 4702 O O . ARG A 1 601 ? 52.722 -33.811 3.810 1.00 27.45 601 ARG A O 1
ATOM 4709 N N . ASN A 1 602 ? 50.577 -33.935 4.429 1.00 27.27 602 ASN A N 1
ATOM 4710 C CA . ASN A 1 602 ? 50.491 -34.806 5.626 1.00 27.27 602 ASN A CA 1
ATOM 4711 C C . ASN A 1 602 ? 49.242 -34.556 6.503 1.00 27.27 602 ASN A C 1
ATOM 4713 O O . ASN A 1 602 ? 48.833 -33.423 6.739 1.00 27.27 602 ASN A O 1
ATOM 4717 N N . GLU A 1 603 ? 48.679 -35.655 7.016 1.00 30.53 603 GLU A N 1
ATOM 4718 C CA . GLU A 1 603 ? 47.718 -35.729 8.126 1.00 30.53 603 GLU A CA 1
ATOM 4719 C C . GLU A 1 603 ? 48.406 -35.476 9.485 1.00 30.53 603 GLU A C 1
ATOM 4721 O O . GLU A 1 603 ? 49.538 -35.914 9.663 1.00 30.53 603 GLU A O 1
ATOM 4726 N N . HIS A 1 604 ? 47.705 -34.903 10.478 1.00 30.38 604 HIS A N 1
ATOM 4727 C CA . HIS A 1 604 ? 47.282 -35.613 11.708 1.00 30.38 604 HIS A CA 1
ATOM 4728 C C . HIS A 1 604 ? 46.628 -34.694 12.768 1.00 30.38 604 HIS A C 1
ATOM 4730 O O . HIS A 1 604 ? 47.188 -33.695 13.202 1.00 30.38 604 HIS A O 1
ATOM 4736 N N . LEU A 1 605 ? 45.434 -35.127 13.195 1.00 31.41 605 LEU A N 1
ATOM 4737 C CA . LEU A 1 605 ? 44.838 -35.147 14.543 1.00 31.41 605 LEU A CA 1
ATOM 4738 C C . LEU A 1 605 ? 45.451 -34.302 15.680 1.00 31.41 605 LEU A C 1
ATOM 4740 O O . LEU A 1 605 ? 46.562 -34.575 16.118 1.00 31.41 605 LEU A O 1
ATOM 4744 N N . GLN A 1 606 ? 44.586 -33.537 16.368 1.00 28.75 606 GLN A N 1
ATOM 4745 C CA . GLN A 1 606 ? 44.487 -33.579 17.837 1.00 28.75 606 GLN A CA 1
ATOM 4746 C C . GLN A 1 606 ? 43.078 -33.206 18.350 1.00 28.75 606 GLN A C 1
ATOM 4748 O O . GLN A 1 606 ? 42.503 -32.181 18.002 1.00 28.75 606 GLN A O 1
ATOM 4753 N N . ARG A 1 607 ? 42.528 -34.097 19.188 1.00 27.86 607 ARG A N 1
ATOM 4754 C CA . ARG A 1 607 ? 41.332 -33.936 20.042 1.00 27.86 607 ARG A CA 1
ATOM 4755 C C . ARG A 1 607 ? 41.717 -33.075 21.264 1.00 27.86 607 ARG A C 1
ATOM 4757 O O . ARG A 1 607 ? 42.837 -33.242 21.733 1.00 27.86 607 ARG A O 1
ATOM 4764 N N . ARG A 1 608 ? 40.837 -32.257 21.871 1.00 32.06 608 ARG A N 1
ATOM 4765 C CA . ARG A 1 608 ? 39.953 -32.563 23.036 1.00 32.06 608 ARG A CA 1
ATOM 4766 C C . ARG A 1 608 ? 39.295 -31.260 23.610 1.00 32.06 608 ARG A C 1
ATOM 4768 O O . ARG A 1 608 ? 39.583 -30.202 23.070 1.00 32.06 608 ARG A O 1
ATOM 4775 N N . PRO A 1 609 ? 38.380 -31.317 24.615 1.00 42.28 609 PRO A N 1
ATOM 4776 C CA . PRO A 1 609 ? 37.059 -30.663 24.592 1.00 42.28 609 PRO A CA 1
ATOM 4777 C C . PRO A 1 609 ? 36.857 -29.536 25.632 1.00 42.28 609 PRO A C 1
ATOM 4779 O O . PRO A 1 609 ? 37.619 -29.450 26.587 1.00 42.28 609 PRO A O 1
ATOM 4782 N N . SER A 1 610 ? 35.714 -28.835 25.571 1.00 27.33 610 SER A N 1
ATOM 4783 C CA . SER A 1 610 ? 34.842 -28.632 26.749 1.00 27.33 610 SER A CA 1
ATOM 4784 C C . SER A 1 610 ? 33.459 -28.099 26.350 1.00 27.33 610 SER A C 1
ATOM 4786 O O . SER A 1 610 ? 33.353 -27.010 25.796 1.00 27.33 610 SER A O 1
ATOM 4788 N N . MET A 1 611 ? 32.400 -28.843 26.679 1.00 29.98 611 MET A N 1
ATOM 4789 C CA . MET A 1 611 ? 31.028 -28.331 26.703 1.00 29.98 611 MET A CA 1
ATOM 4790 C C . MET A 1 611 ? 30.722 -27.814 28.108 1.00 29.98 611 MET A C 1
ATOM 4792 O O . MET A 1 611 ? 30.783 -28.582 29.070 1.00 29.98 611 MET A O 1
ATOM 4796 N N . ALA A 1 612 ? 30.363 -26.537 28.216 1.00 30.36 612 ALA A N 1
ATOM 4797 C CA . ALA A 1 612 ? 29.701 -25.985 29.388 1.00 30.36 612 ALA A CA 1
ATOM 4798 C C . ALA A 1 612 ? 28.190 -25.943 29.113 1.00 30.36 612 ALA A C 1
ATOM 4800 O O . ALA A 1 612 ? 27.714 -25.194 28.267 1.00 30.36 612 ALA A O 1
ATOM 4801 N N . ASN A 1 613 ? 27.445 -26.788 29.827 1.00 34.31 613 ASN A N 1
ATOM 4802 C CA . ASN A 1 613 ? 25.987 -26.760 29.877 1.00 34.31 613 ASN A CA 1
ATOM 4803 C C . ASN A 1 613 ? 25.525 -25.508 30.636 1.00 34.31 613 ASN A C 1
ATOM 4805 O O . ASN A 1 613 ? 25.657 -25.455 31.860 1.00 34.31 613 ASN A O 1
ATOM 4809 N N . ILE A 1 614 ? 24.920 -24.547 29.939 1.00 32.16 614 ILE A N 1
ATOM 4810 C CA . ILE A 1 614 ? 24.114 -23.493 30.564 1.00 32.16 614 ILE A CA 1
ATOM 4811 C C . ILE A 1 614 ? 22.658 -23.974 30.571 1.00 32.16 614 ILE A C 1
ATOM 4813 O O . ILE A 1 614 ? 22.040 -24.178 29.529 1.00 32.16 614 ILE A O 1
ATOM 4817 N N . LYS A 1 615 ? 22.114 -24.214 31.770 1.00 36.62 615 LYS A N 1
ATOM 4818 C CA . LYS A 1 615 ? 20.705 -24.573 31.987 1.00 36.62 615 LYS A CA 1
ATOM 4819 C C . LYS A 1 615 ? 19.812 -23.343 31.777 1.00 36.62 615 LYS A C 1
ATOM 4821 O O . LYS A 1 615 ? 19.703 -22.511 32.672 1.00 36.62 615 LYS A O 1
ATOM 4826 N N . ALA A 1 616 ? 19.107 -23.285 30.649 1.00 36.94 616 ALA A N 1
ATOM 4827 C CA . ALA A 1 616 ? 17.989 -22.367 30.399 1.00 36.94 616 ALA A CA 1
ATOM 4828 C C . ALA A 1 616 ? 16.699 -22.862 31.097 1.00 36.94 616 ALA A C 1
ATOM 4830 O O . ALA A 1 616 ? 15.760 -23.330 30.460 1.00 36.94 616 ALA A O 1
ATOM 4831 N N . GLY A 1 617 ? 16.700 -22.859 32.435 1.00 34.31 617 GLY A N 1
ATOM 4832 C CA . GLY A 1 617 ? 15.716 -23.584 33.249 1.00 34.31 617 GLY A CA 1
ATOM 4833 C C . GLY A 1 617 ? 14.572 -22.784 33.880 1.00 34.31 617 GLY A C 1
ATOM 4834 O O . GLY A 1 617 ? 13.781 -23.403 34.575 1.00 34.31 617 GLY A O 1
ATOM 4835 N N . SER A 1 618 ? 14.458 -21.462 33.709 1.00 44.09 618 SER A N 1
ATOM 4836 C CA . SER A 1 618 ? 13.430 -20.677 34.433 1.00 44.09 618 SER A CA 1
ATOM 4837 C C . SER A 1 618 ? 12.303 -20.107 33.563 1.00 44.09 618 SER A C 1
ATOM 4839 O O . SER A 1 618 ? 11.198 -19.913 34.062 1.00 44.09 618 SER A O 1
ATOM 4841 N N . VAL A 1 619 ? 12.532 -19.884 32.265 1.00 45.56 619 VAL A N 1
ATOM 4842 C CA . VAL A 1 619 ? 11.580 -19.167 31.387 1.00 45.56 619 VAL A CA 1
ATOM 4843 C C . VAL A 1 619 ? 10.496 -20.092 30.814 1.00 45.56 619 VAL A C 1
ATOM 4845 O O . VAL A 1 619 ? 9.320 -19.732 30.766 1.00 45.56 619 VAL A O 1
ATOM 4848 N N . LEU A 1 620 ? 10.852 -21.341 30.492 1.00 45.28 620 LEU A N 1
ATOM 4849 C CA . LEU A 1 620 ? 9.900 -22.377 30.061 1.00 45.28 620 LEU A CA 1
ATOM 4850 C C . LEU A 1 620 ? 8.818 -22.672 31.115 1.00 45.28 620 LEU A C 1
ATOM 4852 O O . LEU A 1 620 ? 7.707 -23.056 30.751 1.00 45.28 620 LEU A O 1
ATOM 4856 N N . ASP A 1 621 ? 9.111 -22.453 32.399 1.00 46.59 621 ASP A N 1
ATOM 4857 C CA . ASP A 1 621 ? 8.167 -22.686 33.494 1.00 46.59 621 ASP A CA 1
ATOM 4858 C C . ASP A 1 621 ? 7.169 -21.533 33.683 1.00 46.59 621 ASP A C 1
ATOM 4860 O O . ASP A 1 621 ? 6.021 -21.783 34.053 1.00 46.59 621 ASP A O 1
ATOM 4864 N N . ALA A 1 622 ? 7.547 -20.284 33.386 1.00 47.94 622 ALA A N 1
ATOM 4865 C CA . ALA A 1 622 ? 6.619 -19.148 33.402 1.00 47.94 622 ALA A CA 1
ATOM 4866 C C . ALA A 1 622 ? 5.641 -19.208 32.215 1.00 47.94 622 ALA A C 1
ATOM 4868 O O . ALA A 1 622 ? 4.431 -19.057 32.390 1.00 47.94 622 ALA A O 1
ATOM 4869 N N . VAL A 1 623 ? 6.149 -19.545 31.026 1.00 47.81 623 VAL A N 1
ATOM 4870 C CA . VAL A 1 623 ? 5.335 -19.730 29.814 1.00 47.81 623 VAL A CA 1
ATOM 4871 C C . VAL A 1 623 ? 4.438 -20.965 29.925 1.00 47.81 623 VAL A C 1
ATOM 4873 O O . VAL A 1 623 ? 3.273 -20.907 29.535 1.00 47.81 623 VAL A O 1
ATOM 4876 N N . ARG A 1 624 ? 4.912 -22.066 30.533 1.00 60.41 624 ARG A N 1
ATOM 4877 C CA . ARG A 1 624 ? 4.035 -23.201 30.870 1.00 60.41 624 ARG A CA 1
ATOM 4878 C C . ARG A 1 624 ? 2.907 -22.793 31.800 1.00 60.41 624 ARG A C 1
ATOM 4880 O O . ARG A 1 624 ? 1.788 -23.211 31.555 1.00 60.41 624 ARG A O 1
ATOM 4887 N N . LYS A 1 625 ? 3.170 -21.989 32.834 1.00 60.75 625 LYS A N 1
ATOM 4888 C CA . LYS A 1 625 ? 2.123 -21.538 33.764 1.00 60.75 625 LYS A CA 1
ATOM 4889 C C . LYS A 1 625 ? 1.068 -20.673 33.072 1.00 60.75 625 LYS A C 1
ATOM 4891 O O . LYS A 1 625 ? -0.113 -20.860 33.342 1.00 60.75 625 LYS A O 1
ATOM 4896 N N . LEU A 1 626 ? 1.470 -19.792 32.153 1.00 51.41 626 LEU A N 1
ATOM 4897 C CA . LEU A 1 626 ? 0.537 -18.975 31.366 1.00 51.41 626 LEU A CA 1
ATOM 4898 C C . LEU A 1 626 ? -0.271 -19.811 30.361 1.00 51.41 626 LEU A C 1
ATOM 4900 O O . LEU A 1 626 ? -1.488 -19.660 30.291 1.00 51.41 626 LEU A O 1
ATOM 4904 N N . ASN A 1 627 ? 0.369 -20.743 29.646 1.00 51.81 627 ASN A N 1
ATOM 4905 C CA . ASN A 1 627 ? -0.327 -21.637 28.715 1.00 51.81 627 ASN A CA 1
ATOM 4906 C C . ASN A 1 627 ? -1.282 -22.597 29.444 1.00 51.81 627 ASN A C 1
ATOM 4908 O O . ASN A 1 627 ? -2.405 -22.790 28.993 1.00 51.81 627 ASN A O 1
ATOM 4912 N N . HIS A 1 628 ? -0.883 -23.135 30.601 1.00 63.34 628 HIS A N 1
ATOM 4913 C CA . HIS A 1 628 ? -1.734 -24.016 31.408 1.00 63.34 628 HIS A CA 1
ATOM 4914 C C . HIS A 1 628 ? -2.936 -23.257 31.997 1.00 63.34 628 HIS A C 1
ATOM 4916 O O . HIS A 1 628 ? -4.043 -23.787 32.017 1.00 63.34 628 HIS A O 1
ATOM 4922 N N . ALA A 1 629 ? -2.757 -21.995 32.410 1.00 48.78 629 ALA A N 1
ATOM 4923 C CA . ALA A 1 629 ? -3.857 -21.142 32.867 1.00 48.78 629 ALA A CA 1
ATOM 4924 C C . ALA A 1 629 ? -4.845 -20.798 31.731 1.00 48.78 629 ALA A C 1
ATOM 4926 O O . ALA A 1 629 ? -6.059 -20.786 31.946 1.00 48.78 629 ALA A O 1
ATOM 4927 N N . ALA A 1 630 ? -4.345 -20.567 30.512 1.00 43.00 630 ALA A N 1
ATOM 4928 C CA . ALA A 1 630 ? -5.181 -20.331 29.336 1.00 43.00 630 ALA A CA 1
ATOM 4929 C C . ALA A 1 630 ? -5.974 -21.590 28.929 1.00 43.00 630 ALA A C 1
ATOM 4931 O O . ALA A 1 630 ? -7.180 -21.505 28.683 1.00 43.00 630 ALA A O 1
ATOM 4932 N N . GLU A 1 631 ? -5.336 -22.764 28.932 1.00 56.34 631 GLU A N 1
ATOM 4933 C CA . GLU A 1 631 ? -5.979 -24.051 28.630 1.00 56.34 631 GLU A CA 1
ATOM 4934 C C . GLU A 1 631 ? -7.034 -24.446 29.684 1.00 56.34 631 GLU A C 1
ATOM 4936 O O . GLU A 1 631 ? -8.131 -24.882 29.324 1.00 56.34 631 GLU A O 1
ATOM 4941 N N . GLU A 1 632 ? -6.777 -24.211 30.977 1.00 55.16 632 GLU A N 1
ATOM 4942 C CA . GLU A 1 632 ? -7.752 -24.461 32.053 1.00 55.16 632 GLU A CA 1
ATOM 4943 C C . GLU A 1 632 ? -8.976 -23.532 31.975 1.00 55.16 632 GLU A C 1
ATOM 4945 O O . GLU A 1 632 ? -10.106 -23.973 32.218 1.00 55.16 632 GLU A O 1
ATOM 4950 N N . SER A 1 633 ? -8.786 -22.273 31.558 1.00 46.28 633 SER A N 1
ATOM 4951 C CA . SER A 1 633 ? -9.890 -21.323 31.353 1.00 46.28 633 SER A CA 1
ATOM 4952 C C . SER A 1 633 ? -10.811 -21.725 30.188 1.00 46.28 633 SER A C 1
ATOM 4954 O O . SER A 1 633 ? -12.032 -21.565 30.272 1.00 46.28 633 SER A O 1
ATOM 4956 N N . HIS A 1 634 ? -10.257 -22.339 29.135 1.00 43.00 634 HIS A N 1
ATOM 4957 C CA . HIS A 1 634 ? -11.030 -22.856 28.005 1.00 43.00 634 HIS A CA 1
ATOM 4958 C C . HIS A 1 634 ? -11.763 -24.164 28.331 1.00 43.00 634 HIS A C 1
ATOM 4960 O O . HIS A 1 634 ? -12.910 -24.342 27.907 1.00 43.00 634 HIS A O 1
ATOM 4966 N N . ALA A 1 635 ? -11.162 -25.043 29.139 1.00 45.97 635 ALA A N 1
ATOM 4967 C CA . ALA A 1 635 ? -11.785 -26.297 29.565 1.00 45.97 635 ALA A CA 1
ATOM 4968 C C . ALA A 1 635 ? -13.023 -26.080 30.462 1.00 45.97 635 ALA A C 1
ATOM 4970 O O . ALA A 1 635 ? -13.968 -26.868 30.414 1.00 45.97 635 ALA A O 1
ATOM 4971 N N . HIS A 1 636 ? -13.074 -24.990 31.239 1.00 42.66 636 HIS A N 1
ATOM 4972 C CA . HIS A 1 636 ? -14.239 -24.658 32.074 1.00 42.66 636 HIS A CA 1
ATOM 4973 C C . HIS A 1 636 ? -15.380 -23.945 31.322 1.00 42.66 636 HIS A C 1
ATOM 4975 O O . HIS A 1 636 ? -16.510 -23.922 31.810 1.00 42.66 636 HIS A O 1
ATOM 4981 N N . GLY A 1 637 ? -15.139 -23.424 30.113 1.00 37.75 637 GLY A N 1
ATOM 4982 C CA . GLY A 1 637 ? -16.173 -22.788 29.284 1.00 37.75 637 GLY A CA 1
ATOM 4983 C C . GLY A 1 637 ? -17.023 -23.766 28.461 1.00 37.75 637 GLY A C 1
ATOM 4984 O O . GLY A 1 637 ? -18.185 -23.480 28.169 1.00 37.75 637 GLY A O 1
ATOM 4985 N N . GLN A 1 638 ? -16.483 -24.937 28.109 1.00 36.81 638 GLN A N 1
ATOM 4986 C CA . GLN A 1 638 ? -17.143 -25.876 27.187 1.00 36.81 638 GLN A CA 1
ATOM 4987 C C . GLN A 1 638 ? -18.121 -26.859 27.858 1.00 36.81 638 GLN A C 1
ATOM 4989 O O . GLN A 1 638 ? -18.959 -27.443 27.174 1.00 36.81 638 GLN A O 1
ATOM 4994 N N . ASN A 1 639 ? -18.118 -26.972 29.190 1.00 37.84 639 ASN A N 1
ATOM 4995 C CA . ASN A 1 639 ? -19.006 -27.891 29.919 1.00 37.84 639 ASN A CA 1
ATOM 4996 C C . ASN A 1 639 ? -20.411 -27.337 30.240 1.00 37.84 639 ASN A C 1
ATOM 4998 O O . ASN A 1 639 ? -21.195 -28.033 30.877 1.00 37.84 639 ASN A O 1
ATOM 5002 N N . SER A 1 640 ? -20.778 -26.128 29.789 1.00 35.91 640 SER A N 1
ATOM 5003 C CA . SER A 1 640 ? -22.109 -25.542 30.070 1.00 35.91 640 SER A CA 1
ATOM 5004 C C . SER A 1 640 ? -23.082 -25.500 28.880 1.00 35.91 640 SER A C 1
ATOM 5006 O O . SER A 1 640 ? -24.228 -25.082 29.046 1.00 35.91 640 SER A O 1
ATOM 5008 N N . VAL A 1 641 ? -22.678 -25.962 27.686 1.00 37.53 641 VAL A N 1
ATOM 5009 C CA . VAL A 1 641 ? -23.495 -25.849 26.453 1.00 37.53 641 VAL A CA 1
ATOM 5010 C C . VAL A 1 641 ? -23.956 -27.208 25.891 1.00 37.53 641 VAL A C 1
ATOM 5012 O O . VAL A 1 641 ? -24.835 -27.257 25.034 1.00 37.53 641 VAL A O 1
ATOM 5015 N N . ALA A 1 642 ? -23.461 -28.335 26.414 1.00 33.78 642 ALA A N 1
ATOM 5016 C CA . ALA A 1 642 ? -23.761 -29.663 25.863 1.00 33.78 642 ALA A CA 1
ATOM 5017 C C . ALA A 1 642 ? -25.035 -30.351 26.413 1.00 33.78 642 ALA A C 1
ATOM 5019 O O . ALA A 1 642 ? -25.407 -31.411 25.919 1.00 33.78 642 ALA A O 1
ATOM 5020 N N . GLU A 1 643 ? -25.757 -29.768 27.377 1.00 32.59 643 GLU A N 1
ATOM 5021 C CA . GLU A 1 643 ? -26.846 -30.470 28.090 1.00 32.59 643 GLU A CA 1
ATOM 5022 C C . GLU A 1 643 ? -28.277 -30.025 27.710 1.00 32.59 643 GLU A C 1
ATOM 5024 O O . GLU A 1 643 ? -29.214 -30.151 28.497 1.00 32.59 643 GLU A O 1
ATOM 5029 N N . LYS A 1 644 ? -28.488 -29.490 26.494 1.00 35.47 644 LYS A N 1
ATOM 5030 C CA . LYS A 1 644 ? -29.826 -29.021 26.061 1.00 35.47 644 LYS A CA 1
ATOM 5031 C C . LYS A 1 644 ? -30.244 -29.309 24.614 1.00 35.47 644 LYS A C 1
ATOM 5033 O O . LYS A 1 644 ? -31.146 -28.650 24.105 1.00 35.47 644 LYS A O 1
ATOM 5038 N N . ALA A 1 645 ? -29.665 -30.317 23.962 1.00 34.06 645 ALA A N 1
ATOM 5039 C CA . ALA A 1 645 ? -30.038 -30.679 22.590 1.00 34.06 645 ALA A CA 1
ATOM 5040 C C . ALA A 1 645 ? -30.213 -32.194 22.384 1.00 34.06 645 ALA A C 1
ATOM 5042 O O . ALA A 1 645 ? -29.564 -32.795 21.534 1.00 34.06 645 ALA A O 1
ATOM 5043 N N . HIS A 1 646 ? -31.114 -32.830 23.138 1.00 33.94 646 HIS A N 1
ATOM 5044 C CA . HIS A 1 646 ? -31.596 -34.168 22.779 1.00 33.94 646 HIS A CA 1
ATOM 5045 C C . HIS A 1 646 ? -33.031 -34.402 23.252 1.00 33.94 646 HIS A C 1
ATOM 5047 O O . HIS A 1 646 ? -33.259 -34.876 24.358 1.00 33.94 646 HIS A O 1
ATOM 5053 N N . LEU A 1 647 ? -34.003 -34.037 22.408 1.00 32.22 647 LEU A N 1
ATOM 5054 C CA . LEU A 1 647 ? -35.361 -34.594 22.382 1.00 32.22 647 LEU A CA 1
ATOM 5055 C C . LEU A 1 647 ? -36.108 -34.078 21.139 1.00 32.22 647 LEU A C 1
ATOM 5057 O O . LEU A 1 647 ? -36.115 -32.880 20.885 1.00 32.22 647 LEU A O 1
ATOM 5061 N N . GLN A 1 648 ? -36.801 -35.001 20.456 1.00 31.97 648 GLN A N 1
ATOM 5062 C CA . GLN A 1 648 ? -37.660 -34.846 19.260 1.00 31.97 648 GLN A CA 1
ATOM 5063 C C . GLN A 1 648 ? -36.889 -34.877 17.920 1.00 31.97 648 GLN A C 1
ATOM 5065 O O . GLN A 1 648 ? -35.978 -34.098 17.707 1.00 31.97 648 GLN A O 1
ATOM 5070 N N . SER A 1 649 ? -37.175 -35.748 16.946 1.00 29.14 649 SER A N 1
ATOM 5071 C CA . SER A 1 649 ? -38.400 -36.501 16.655 1.00 29.14 649 SER A CA 1
ATOM 5072 C C . SER A 1 649 ? -38.114 -37.799 15.874 1.00 29.14 649 SER A C 1
ATOM 5074 O O . SER A 1 649 ? -37.242 -37.854 15.009 1.00 29.14 649 SER A O 1
ATOM 5076 N N . HIS A 1 650 ? -38.883 -38.849 16.178 1.00 33.09 650 HIS A N 1
ATOM 5077 C CA . HIS A 1 650 ? -39.032 -40.048 15.353 1.00 33.09 650 HIS A CA 1
ATOM 5078 C C . HIS A 1 650 ? -40.319 -39.942 14.525 1.00 33.09 650 HIS A C 1
ATOM 5080 O O . HIS A 1 650 ? -41.371 -39.624 15.073 1.00 33.09 650 HIS A O 1
ATOM 5086 N N . GLY A 1 651 ? -40.232 -40.348 13.254 1.00 29.97 651 GLY A N 1
ATOM 5087 C CA . GLY A 1 651 ? -41.331 -40.939 12.483 1.00 29.97 651 GLY A CA 1
ATOM 5088 C C . GLY A 1 651 ? -42.013 -40.022 11.465 1.00 29.97 651 GLY A C 1
ATOM 5089 O O . GLY A 1 651 ? -42.825 -39.189 11.837 1.00 29.97 651 GLY A O 1
ATOM 5090 N N . ASN A 1 652 ? -41.832 -40.279 10.163 1.00 30.19 652 ASN A N 1
ATOM 5091 C CA . ASN A 1 652 ? -42.715 -41.221 9.469 1.00 30.19 652 ASN A CA 1
ATOM 5092 C C . ASN A 1 652 ? -42.197 -41.633 8.078 1.00 30.19 652 ASN A C 1
ATOM 5094 O O . ASN A 1 652 ? -41.347 -40.985 7.477 1.00 30.19 652 ASN A O 1
ATOM 5098 N N . LYS A 1 653 ? -42.712 -42.777 7.628 1.00 34.62 653 LYS A N 1
ATOM 5099 C CA . LYS A 1 653 ? -42.299 -43.606 6.493 1.00 34.62 653 LYS A CA 1
ATOM 5100 C C . LYS A 1 653 ? -42.847 -43.162 5.120 1.00 34.62 653 LYS A C 1
ATOM 5102 O O . LYS A 1 653 ? -43.978 -42.713 5.021 1.00 34.62 653 LYS A O 1
ATOM 5107 N N . GLN A 1 654 ? -42.069 -43.555 4.102 1.00 31.20 654 GLN A N 1
ATOM 5108 C CA . GLN A 1 654 ? -42.438 -44.222 2.832 1.00 31.20 654 GLN A CA 1
ATOM 5109 C C . GLN A 1 654 ? -42.951 -43.452 1.591 1.00 31.20 654 GLN A C 1
ATOM 5111 O O . GLN A 1 654 ? -44.049 -42.918 1.565 1.00 31.20 654 GLN A O 1
ATOM 5116 N N . ALA A 1 655 ? -42.173 -43.695 0.518 1.00 31.61 655 ALA A N 1
ATOM 5117 C CA . ALA A 1 655 ? -42.539 -44.072 -0.859 1.00 31.61 655 ALA A CA 1
ATOM 5118 C C . ALA A 1 655 ? -42.962 -42.982 -1.865 1.00 31.61 655 ALA A C 1
ATOM 5120 O O . ALA A 1 655 ? -44.046 -42.428 -1.770 1.00 31.61 655 ALA A O 1
ATOM 5121 N N . ALA A 1 656 ? -42.178 -42.800 -2.939 1.00 30.16 656 ALA A N 1
ATOM 5122 C CA . ALA A 1 656 ? -42.406 -43.453 -4.241 1.00 30.16 656 ALA A CA 1
ATOM 5123 C C . ALA A 1 656 ? -41.407 -42.972 -5.322 1.00 30.16 656 ALA A C 1
ATOM 5125 O O . ALA A 1 656 ? -40.827 -41.896 -5.232 1.00 30.16 656 ALA A O 1
ATOM 5126 N N . ASN A 1 657 ? -41.216 -43.840 -6.317 1.00 35.19 657 ASN A N 1
ATOM 5127 C CA . ASN A 1 657 ? -40.284 -43.802 -7.448 1.00 35.19 657 ASN A CA 1
ATOM 5128 C C . ASN A 1 657 ? -40.658 -42.842 -8.601 1.00 35.19 657 ASN A C 1
ATOM 5130 O O . ASN A 1 657 ? -41.803 -42.415 -8.711 1.00 35.19 657 ASN A O 1
ATOM 5134 N N . HIS A 1 658 ? -39.694 -42.736 -9.535 1.00 33.50 658 HIS A N 1
ATOM 5135 C CA . HIS A 1 658 ? -39.729 -42.308 -10.954 1.00 33.50 658 HIS A CA 1
ATOM 5136 C C . HIS A 1 658 ? -39.375 -40.834 -11.221 1.00 33.50 658 HIS A C 1
ATOM 5138 O O . HIS A 1 658 ? -40.007 -39.935 -10.693 1.00 33.50 658 HIS A O 1
ATOM 5144 N N . ALA A 1 659 ? -38.255 -40.502 -11.874 1.00 32.62 659 ALA A N 1
ATOM 5145 C CA . ALA A 1 659 ? -37.724 -40.828 -13.212 1.00 32.62 659 ALA A CA 1
ATOM 5146 C C . ALA A 1 659 ? -38.067 -39.755 -14.269 1.00 32.62 659 ALA A C 1
ATOM 5148 O O . ALA A 1 659 ? -39.194 -39.674 -14.736 1.00 32.62 659 ALA A O 1
ATOM 5149 N N . ALA A 1 660 ? -36.997 -39.062 -14.681 1.00 33.19 660 ALA A N 1
ATOM 5150 C CA . ALA A 1 660 ? -36.706 -38.459 -15.988 1.00 33.19 660 ALA A CA 1
ATOM 5151 C C . ALA A 1 660 ? -37.413 -37.152 -16.445 1.00 33.19 660 ALA A C 1
ATOM 5153 O O . ALA A 1 660 ? -38.512 -36.842 -15.995 1.00 33.19 660 ALA A O 1
ATOM 5154 N N . PRO A 1 661 ? -36.742 -36.361 -17.321 1.00 62.06 661 PRO A N 1
ATOM 5155 C CA . PRO A 1 661 ? -36.987 -34.928 -17.524 1.00 62.06 661 PRO A CA 1
ATOM 5156 C C . PRO A 1 661 ? -37.600 -34.591 -18.897 1.00 62.06 661 PRO A C 1
ATOM 5158 O O . PRO A 1 661 ? -37.507 -35.393 -19.819 1.00 62.06 661 PRO A O 1
ATOM 5161 N N . HIS A 1 662 ? -38.134 -33.372 -19.058 1.00 42.72 662 HIS A N 1
ATOM 5162 C CA . HIS A 1 662 ? -38.221 -32.658 -20.345 1.00 42.72 662 HIS A CA 1
ATOM 5163 C C . HIS A 1 662 ? -38.575 -31.172 -20.147 1.00 42.72 662 HIS A C 1
ATOM 5165 O O . HIS A 1 662 ? -39.694 -30.871 -19.735 1.00 42.72 662 HIS A O 1
ATOM 5171 N N . LEU A 1 663 ? -37.620 -30.279 -20.442 1.00 41.19 663 LEU A N 1
ATOM 5172 C CA . LEU A 1 663 ? -37.642 -29.175 -21.429 1.00 41.19 663 LEU A CA 1
ATOM 5173 C C . LEU A 1 663 ? -36.547 -28.148 -21.124 1.00 41.19 663 LEU A C 1
ATOM 5175 O O . LEU A 1 663 ? -36.489 -27.673 -19.969 1.00 41.19 663 LEU A O 1
#

Secondary structure (DSSP, 8-state):
----------------------------PPPP----SEE-GGGEEEEE-TTTTTS-TT--EEEEEPTT--SSTT-B-EEEEEE-HHHHHHHHHHHHHHHHHHHHHHHHHHHHS-SSHHHHHHHHHHHHHHHHHHHHHHHHHHHHHHHHTTSS-TTGGGG-----HHHHHHHHHHHHHHHT---B--EEEEE-TTS-EEEEEEPPSBEESEEEE--TT-SS-EEEEEE--TTSHHHHHHHHHHHHHHHHHT-S---GGGEEEETTTTEEEE---TT---SS-HHHHHHHHGGG--S--S--SEEEHHHHHHHHHS-HHHHHHHHHT----TTPPPPPHHHHHHHHHHHHHHHHHHH-GGGS-EEES---HHHHHHHHHHHHHHHHHHHHHTT----GGG--HHHHTS---S-HHHHHHHHHHHHHHHHHTTS-TTEEEEEGGG-B---B-HHHHHHHHHHHHHHHHHHH-GGG-SSHHHHHHHHHHHHHHHHHHHHHHHHHHHHHHHHS--HHHHHHHHHH-HHHHHHHHHHHHHHHHHHHHHHHHHHHHHHHHHHHHTHHHHHHHHHHHHHHHHHHHTT-PPP----------------------------------SHHHHHHHHHHHHHHHHHHHGGGSSSS-------------------

Radius of gyration: 32.49 Å; chains: 1; bounding box: 102×103×89 Å

Foldseek 3Di:
DDDDDDDDDDDDDDDDDDDDDDDDPDDDDPDDCPPPLAAEQVQWDKDACPVAFWFAPPFGIKIAGDFLGAPDPLQFRIKTKDFFVLVVLVVLVVLLVVLVVVLVVLVVVLVVDDPDPVNVVSVVVNVVSVVVSVVSVVVSCVSLPLLLLLEPHSVVCVPSAGSLLLLQLCLLVLLCVLLVLQAAFHWHWYAHPVRGIMIIGGGAFWTQQWTFDAPPPHPDTFTAGADADCQPFLLVQSLLSVLLSCQLFVAFQDDSSQWGAQRVVRHIYGYSRSSTQGLDQLVSSCVSCPLSGLHDRAPRQEHEPVSLLSLLLRDLVNSLCSQQPSDDDPSRDGRDPSSSVSSSVSSVVSNVCSLPVVSRYYHDNTRHPVNLVVQLVQLQVQLCVVCVVVVHNDGLVRDALVSLCGNGDPGNSNNSVSNVVSLVNCVVVVVDPRGDYDYSVPGGGRDRDPLSNVLVVVLVVQLVLCLVPVVPQPDPVLSVLSVVLNVLLVVLVVVLVVLVVVLVCLVVPDPVVVVVCVVVHPVVSVVVSVVSSVVNSVSSNSNVVSVVSNVVSSCVSCVVSSVVSVVVSVVVVVVCVVVCPDPPPDDDDDDDDDDDDDDDDDDDDDDDDDDDDDDPDDPVVVVVVSVVVVVVVVVVVPVPPPPPPDDDDDDDDYDDDDDDDDD

Organism: NCBI:txid48465

pLDDT: mean 81.09, std 22.6, range [26.77, 98.69]

Sequence (663 aa):
MHSLRRNLFLSQLAPKRLFSFEIFNVMPQEDLPVAPVFVESETFTFSENDEMGEQQATVTYKLKAHEGQMIGSGGEQLGFAKYQISETLTELVEERKAIKLANEERDKLIATLEDGPEKQDLIQQKMTQSERSSGLLQAYQDKKHLPSQLFEDPKQIRSGNDMGLLTRSVAANTVDRLLGTQVIAEERFGIAPNGKVIGISVQADGASIQSEWQPPGKDQKLDAMLDVDYSHPDIQRRIFDLEINDYITGQLDRHPGNIFIDPKTNQVTGIDNDLAFPEVDLSTLEKRCGVDYKGVSTLPRMMHEETAKRILATSSTELQEALKNLPRPENCSALSPKAIQGAVKRLEELQEAIHHPEKGLKVVKEFNEATFKESLAAQKKTFNEKMAQRGNGVTFKTAEPAHLLIPVKASQLGFIQQFKIGFEGKIATQENEVATMRPAESAGKAMRDPDVAAYLQQEAKAKESLKASPELIENANLRKAVEIAKAEISALQKSVSALDHREEKLAHPQPVTRLKEAFLGKRERLGKMEKTHEQLTQTLQKIKSLEKQMDTALTEAVAPLRSDLEALLAVKRGTNQEAIAPPKVSPPSIEEHHHVADDLRNEHLQRRPSMANIKAGSVLDAVRKLNHAAEESHAHGQNSVAEKAHLQSHGNKQAANHAAPHL